Protein AF-0000000075115719 (afdb_homodimer)

Organism: Scophthalmus maximus (NCBI:txid52904)

Radius of gyration: 55.29 Å; Cα contacts (8 Å, |Δi|>4): 391; chains: 2; bounding box: 52×184×122 Å

Foldseek 3Di:
DPPPCPVPPPPLQLAAPFDWDFPDPDDDPDPPDPDDPVVVLLVVLQVLQCVLPPWDWDDDDPTIITGGGDLDADDPVNLVVSVVSLVVSCVVVVFDPDDDGPSNVSSVLRSLSVVLSNVCSVPVVVSVVSSVVVVVVVVVVVVVVVVVVVVVVVVVVVVVVVVVVVVVVVVVVVVVVVVVVVVVVVVVVVVVVVVVVVVVVVVVVVVVVVVVVVVVVVVVVVVVVVVVVVVVVPDDDD/DPPPPPVPPPDLQLAAPFDWDFPDPDDDPDPPDPDDPVVVLLVVLQVLQCVLPPWDWDDDDPTIITTGGDLDADDPVNLVVSVVSLVVSCVVVVFDPDDDTPSNVSSVLRSLSNVLSNVCSVPVVVSVVSSVVVVVVVVVVVVVVVVVVVVVVVVVVVVVVVVVVVVVVVVVVVVVVVVVVVVVVVVVVVVVVVVVVVVVVVVVVVVVVVVVVVVVVVVVVVVVVVVVVVVVVPDDPD

Structure (mmCIF, N/CA/C/O backbone):
data_AF-0000000075115719-model_v1
#
loop_
_entity.id
_entity.type
_entity.pdbx_description
1 polymer 'Axonemal dynein light intermediate polypeptide 1'
#
loop_
_atom_site.group_PDB
_atom_site.id
_atom_site.type_symbol
_atom_site.label_atom_id
_atom_site.label_alt_id
_atom_site.label_comp_id
_atom_site.label_asym_id
_atom_site.label_entity_id
_atom_site.label_seq_id
_atom_site.pdbx_PDB_ins_code
_atom_site.Cartn_x
_atom_site.Cartn_y
_atom_site.Cartn_z
_atom_site.occupancy
_atom_site.B_iso_or_equiv
_atom_site.auth_seq_id
_atom_site.auth_comp_id
_atom_site.auth_asym_id
_atom_site.auth_atom_id
_atom_site.pdbx_PDB_model_num
ATOM 1 N N . MET A 1 1 ? 24.172 44.844 35.125 1 21.28 1 MET A N 1
ATOM 2 C CA . MET A 1 1 ? 24.156 44.5 33.719 1 21.28 1 MET A CA 1
ATOM 3 C C . MET A 1 1 ? 23.328 43.25 33.469 1 21.28 1 MET A C 1
ATOM 5 O O . MET A 1 1 ? 23.594 42.188 34.062 1 21.28 1 MET A O 1
ATOM 9 N N . ALA A 1 2 ? 22.031 43.344 33.281 1 25.44 2 ALA A N 1
ATOM 10 C CA . ALA A 1 2 ? 20.906 42.469 33.562 1 25.44 2 ALA A CA 1
ATOM 11 C C . ALA A 1 2 ? 20.938 41.219 32.688 1 25.44 2 ALA A C 1
ATOM 13 O O . ALA A 1 2 ? 21.016 41.344 31.453 1 25.44 2 ALA A O 1
ATOM 14 N N . GLU A 1 3 ? 21.562 40.094 33.094 1 21.88 3 GLU A N 1
ATOM 15 C CA . GLU A 1 3 ? 21.875 38.812 32.5 1 21.88 3 GLU A CA 1
ATOM 16 C C . GLU A 1 3 ? 20.625 38.125 31.938 1 21.88 3 GLU A C 1
ATOM 18 O O . GLU A 1 3 ? 19.75 37.75 32.719 1 21.88 3 GLU A O 1
ATOM 23 N N . LYS A 1 4 ? 19.984 38.719 30.984 1 27.45 4 LYS A N 1
ATOM 24 C CA . LYS A 1 4 ? 18.703 38.438 30.359 1 27.45 4 LYS A CA 1
ATOM 25 C C . LYS A 1 4 ? 18.656 37 29.875 1 27.45 4 LYS A C 1
ATOM 27 O O . LYS A 1 4 ? 19.406 36.594 28.984 1 27.45 4 LYS A O 1
ATOM 32 N N . ASN A 1 5 ? 18.516 35.969 30.75 1 22.7 5 ASN A N 1
ATOM 33 C CA . ASN A 1 5 ? 18.688 34.5 30.781 1 22.7 5 ASN A CA 1
ATOM 34 C C . ASN A 1 5 ? 17.75 33.812 29.797 1 22.7 5 ASN A C 1
ATOM 36 O O . ASN A 1 5 ? 16.547 33.719 30.047 1 22.7 5 ASN A O 1
ATOM 40 N N . VAL A 1 6 ? 17.562 34.188 28.625 1 28.53 6 VAL A N 1
ATOM 41 C CA . VAL A 1 6 ? 16.984 33.312 27.594 1 28.53 6 VAL A CA 1
ATOM 42 C C . VAL A 1 6 ? 17.609 31.922 27.719 1 28.53 6 VAL A C 1
ATOM 44 O O . VAL A 1 6 ? 18.797 31.719 27.438 1 28.53 6 VAL A O 1
ATOM 47 N N . VAL A 1 7 ? 17.438 31.234 28.797 1 27.73 7 VAL A N 1
ATOM 48 C CA . VAL A 1 7 ? 18.109 29.953 29.031 1 27.73 7 VAL A CA 1
ATOM 49 C C . VAL A 1 7 ? 17.766 28.984 27.891 1 27.73 7 VAL A C 1
ATOM 51 O O . VAL A 1 7 ? 16.609 28.562 27.75 1 27.73 7 VAL A O 1
ATOM 54 N N . LEU A 1 8 ? 18.188 29.234 26.656 1 29.88 8 LEU A N 1
ATOM 55 C CA . LEU A 1 8 ? 18.391 28.266 25.594 1 29.88 8 LEU A CA 1
ATOM 56 C C . LEU A 1 8 ? 18.875 26.938 26.156 1 29.88 8 LEU A C 1
ATOM 58 O O . LEU A 1 8 ? 20 26.844 26.656 1 29.88 8 LEU A O 1
ATOM 62 N N . ASP A 1 9 ? 18.047 26.25 26.891 1 31.02 9 ASP A N 1
ATOM 63 C CA . ASP A 1 9 ? 18.578 25 27.422 1 31.02 9 ASP A CA 1
ATOM 64 C C . ASP A 1 9 ? 19.312 24.203 26.344 1 31.02 9 ASP A C 1
ATOM 66 O O . ASP A 1 9 ? 19.047 24.375 25.156 1 31.02 9 ASP A O 1
ATOM 70 N N . GLN A 1 10 ? 20.484 23.766 26.5 1 31.34 10 GLN A N 1
ATOM 71 C CA . GLN A 1 10 ? 21.469 22.984 25.734 1 31.34 10 GLN A CA 1
ATOM 72 C C . GLN A 1 10 ? 20.797 21.844 24.984 1 31.34 10 GLN A C 1
ATOM 74 O O . GLN A 1 10 ? 21.469 21.078 24.281 1 31.34 10 GLN A O 1
ATOM 79 N N . THR A 1 11 ? 19.578 21.344 25.422 1 33.84 11 THR A N 1
ATOM 80 C CA . THR A 1 11 ? 19.109 20.188 24.672 1 33.84 11 THR A CA 1
ATOM 81 C C . THR A 1 11 ? 18.453 20.641 23.359 1 33.84 11 THR A C 1
ATOM 83 O O . THR A 1 11 ? 17.875 21.719 23.297 1 33.84 11 THR A O 1
ATOM 86 N N . GLY A 1 12 ? 18.844 20.328 22.109 1 35.19 12 GLY A N 1
ATOM 87 C CA . GLY A 1 12 ? 18.531 20.594 20.703 1 35.19 12 GLY A CA 1
ATOM 88 C C . GLY A 1 12 ? 17.062 20.797 20.453 1 35.19 12 GLY A C 1
ATOM 89 O O . GLY A 1 12 ? 16.625 20.781 19.297 1 35.19 12 GLY A O 1
ATOM 90 N N . ASP A 1 13 ? 16.234 20.531 21.312 1 40.81 13 ASP A N 1
ATOM 91 C CA . ASP A 1 13 ? 14.82 20.547 20.969 1 40.81 13 ASP A CA 1
ATOM 92 C C . ASP A 1 13 ? 14.297 21.969 20.859 1 40.81 13 ASP A C 1
ATOM 94 O O . ASP A 1 13 ? 14.688 22.844 21.625 1 40.81 13 ASP A O 1
ATOM 98 N N . LEU A 1 14 ? 14.031 22.422 19.703 1 43.47 14 LEU A N 1
ATOM 99 C CA . LEU A 1 14 ? 13.367 23.688 19.469 1 43.47 14 LEU A CA 1
ATOM 100 C C . LEU A 1 14 ? 12.258 23.922 20.484 1 43.47 14 LEU A C 1
ATOM 102 O O . LEU A 1 14 ? 11.57 24.953 20.422 1 43.47 14 LEU A O 1
ATOM 106 N N . SER A 1 15 ? 11.992 22.844 21.312 1 43.72 15 SER A N 1
ATOM 107 C CA . SER A 1 15 ? 10.75 22.938 22.078 1 43.72 15 SER A CA 1
ATOM 108 C C . SER A 1 15 ? 10.734 24.156 22.984 1 43.72 15 SER A C 1
ATOM 110 O O . SER A 1 15 ? 11.789 24.75 23.25 1 43.72 15 SER A O 1
ATOM 112 N N . GLN A 1 16 ? 9.664 24.422 23.797 1 45.53 16 GLN A N 1
ATOM 113 C CA . GLN A 1 16 ? 9.07 25.375 24.719 1 45.53 16 GLN A CA 1
ATOM 114 C C . GLN A 1 16 ? 10.055 25.781 25.812 1 45.53 16 GLN A C 1
ATOM 116 O O . GLN A 1 16 ? 10.875 24.953 26.25 1 45.53 16 GLN A O 1
ATOM 121 N N . VAL A 1 17 ? 10.359 27.125 25.953 1 46.88 17 VAL A N 1
ATOM 122 C CA . VAL A 1 17 ? 10.914 27.844 27.094 1 46.88 17 VAL A CA 1
ATOM 123 C C . VAL A 1 17 ? 10.344 27.281 28.391 1 46.88 17 VAL A C 1
ATOM 125 O O . VAL A 1 17 ? 9.32 27.766 28.891 1 46.88 17 VAL A O 1
ATOM 128 N N . ARG A 1 18 ? 10.234 25.984 28.375 1 48.69 18 ARG A N 1
ATOM 129 C CA . ARG A 1 18 ? 9.758 25.484 29.656 1 48.69 18 ARG A CA 1
ATOM 130 C C . ARG A 1 18 ? 10.656 25.969 30.797 1 48.69 18 ARG A C 1
ATOM 132 O O . ARG A 1 18 ? 11.867 26.094 30.625 1 48.69 18 ARG A O 1
ATOM 139 N N . GLN A 1 19 ? 10.203 26.906 31.531 1 45.62 19 GLN A N 1
ATOM 140 C CA . GLN A 1 19 ? 10.875 27.375 32.75 1 45.62 19 GLN A CA 1
ATOM 141 C C . GLN A 1 19 ? 10.891 26.297 33.812 1 45.62 19 GLN A C 1
ATOM 143 O O . GLN A 1 19 ? 9.891 25.625 34.031 1 45.62 19 GLN A O 1
ATOM 148 N N . LYS A 1 20 ? 12.148 25.812 34.125 1 44.53 20 LYS A N 1
ATOM 149 C CA . LYS A 1 20 ? 12.352 24.891 35.25 1 44.53 20 LYS A CA 1
ATOM 150 C C . LYS A 1 20 ? 11.969 25.562 36.562 1 44.53 20 LYS A C 1
ATOM 152 O O . LYS A 1 20 ? 12.453 26.641 36.906 1 44.53 20 LYS A O 1
ATOM 157 N N . LYS A 1 21 ? 10.781 25.453 37.062 1 49.31 21 LYS A N 1
ATOM 158 C CA . LYS A 1 21 ? 10.516 25.891 38.438 1 49.31 21 LYS A CA 1
ATOM 159 C C . LYS A 1 21 ? 10.617 24.719 39.406 1 49.31 21 LYS A C 1
ATOM 161 O O . LYS A 1 21 ? 10.234 23.594 39.094 1 49.31 21 LYS A O 1
ATOM 166 N N . VAL A 1 22 ? 11.445 24.891 40.281 1 42.22 22 VAL A N 1
ATOM 167 C CA . VAL A 1 22 ? 11.555 23.984 41.406 1 42.22 22 VAL A CA 1
ATOM 168 C C . VAL A 1 22 ? 10.266 24.031 42.25 1 42.22 22 VAL A C 1
ATOM 170 O O . VAL A 1 22 ? 9.812 25.094 42.625 1 42.22 22 VAL A O 1
ATOM 173 N N . ARG A 1 23 ? 9.297 23.328 42.031 1 41.34 23 ARG A N 1
ATOM 174 C CA . ARG A 1 23 ? 8.25 23.25 43.031 1 41.34 23 ARG A CA 1
ATOM 175 C C . ARG A 1 23 ? 8.758 22.562 44.312 1 41.34 23 ARG A C 1
ATOM 177 O O . ARG A 1 23 ? 9.141 21.391 44.25 1 41.34 23 ARG A O 1
ATOM 184 N N . TYR A 1 24 ? 9.289 23.359 45.25 1 34.09 24 TYR A N 1
ATOM 185 C CA . TYR A 1 24 ? 9.352 22.797 46.594 1 34.09 24 TYR A CA 1
ATOM 186 C C . TYR A 1 24 ? 7.984 22.281 47.031 1 34.09 24 TYR A C 1
ATOM 188 O O . TYR A 1 24 ? 6.957 22.891 46.719 1 34.09 24 TYR A O 1
ATOM 196 N N . LEU A 1 25 ? 7.789 21.031 47.188 1 34.47 25 LEU A N 1
ATOM 197 C CA . LEU A 1 25 ? 6.664 20.531 47.969 1 34.47 25 LEU A CA 1
ATOM 198 C C . LEU A 1 25 ? 6.5 21.328 49.25 1 34.47 25 LEU A C 1
ATOM 200 O O . LEU A 1 25 ? 6.031 20.797 50.281 1 34.47 25 LEU A O 1
ATOM 204 N N . SER A 1 26 ? 7.285 22.328 49.688 1 30.86 26 SER A N 1
ATOM 205 C CA . SER A 1 26 ? 6.883 22.797 51.031 1 30.86 26 SER A CA 1
ATOM 206 C C . SER A 1 26 ? 5.402 23.172 51.031 1 30.86 26 SER A C 1
ATOM 208 O O . SER A 1 26 ? 4.809 23.438 50 1 30.86 26 SER A O 1
ATOM 210 N N . ALA A 1 27 ? 4.781 23.156 52.469 1 31.45 27 ALA A N 1
ATOM 211 C CA . ALA A 1 27 ? 3.459 23.453 53 1 31.45 27 ALA A CA 1
ATOM 212 C C . ALA A 1 27 ? 2.838 24.656 52.312 1 31.45 27 ALA A C 1
ATOM 214 O O . ALA A 1 27 ? 3.49 25.312 51.5 1 31.45 27 ALA A O 1
ATOM 215 N N . SER A 1 28 ? 2.123 25.531 53.25 1 30.67 28 SER A N 1
ATOM 216 C CA . SER A 1 28 ? 1.035 26.484 53.406 1 30.67 28 SER A CA 1
ATOM 217 C C . SER A 1 28 ? 1.386 27.828 52.781 1 30.67 28 SER A C 1
ATOM 219 O O . SER A 1 28 ? 0.864 28.875 53.188 1 30.67 28 SER A O 1
ATOM 221 N N . ALA A 1 29 ? 2.621 28.031 52.25 1 34.66 29 ALA A N 1
ATOM 222 C CA . ALA A 1 29 ? 2.795 29.484 52.344 1 34.66 29 ALA A CA 1
ATOM 223 C C . ALA A 1 29 ? 1.646 30.219 51.656 1 34.66 29 ALA A C 1
ATOM 225 O O . ALA A 1 29 ? 0.976 29.672 50.781 1 34.66 29 ALA A O 1
ATOM 226 N N . ASP A 1 30 ? 1.182 31.297 52.375 1 33.72 30 ASP A N 1
ATOM 227 C CA . ASP A 1 30 ? 0.139 32.281 52.188 1 33.72 30 ASP A CA 1
ATOM 228 C C . ASP A 1 30 ? 0.101 32.781 50.719 1 33.72 30 ASP A C 1
ATOM 230 O O . ASP A 1 30 ? 1.145 32.906 50.094 1 33.72 30 ASP A O 1
ATOM 234 N N . PRO A 1 31 ? -1.009 32.594 50.062 1 36 31 PRO A N 1
ATOM 235 C CA . PRO A 1 31 ? -1.277 33.125 48.719 1 36 31 PRO A CA 1
ATOM 236 C C . PRO A 1 31 ? -0.721 34.531 48.5 1 36 31 PRO A C 1
ATOM 238 O O . PRO A 1 31 ? -0.999 35.406 49.312 1 36 31 PRO A O 1
ATOM 241 N N . PRO A 1 32 ? 0.602 34.719 48.219 1 36.72 32 PRO A N 1
ATOM 242 C CA . PRO A 1 32 ? 0.923 36.156 48.156 1 36.72 32 PRO A CA 1
ATOM 243 C C . PRO A 1 32 ? -0.216 37 47.594 1 36.72 32 PRO A C 1
ATOM 245 O O . PRO A 1 32 ? -1.098 36.469 46.906 1 36.72 32 PRO A O 1
ATOM 248 N N . PRO A 1 33 ? -0.398 38.25 48.031 1 34.59 33 PRO A N 1
ATOM 249 C CA . PRO A 1 33 ? -1.487 39.188 47.719 1 34.59 33 PRO A CA 1
ATOM 250 C C . PRO A 1 33 ? -1.771 39.25 46.219 1 34.59 33 PRO A C 1
ATOM 252 O O . PRO A 1 33 ? -0.898 38.906 45.406 1 34.59 33 PRO A O 1
ATOM 255 N N . GLN A 1 34 ? -3.049 39.188 45.812 1 37.69 34 GLN A N 1
ATOM 256 C CA . GLN A 1 34 ? -3.84 39.312 44.625 1 37.69 34 GLN A CA 1
ATOM 257 C C . GLN A 1 34 ? -3.328 40.469 43.75 1 37.69 34 GLN A C 1
ATOM 259 O O . GLN A 1 34 ? -3.867 41.594 43.812 1 37.69 34 GLN A O 1
ATOM 264 N N . SER A 1 35 ? -2.053 40.812 43.719 1 37.94 35 SER A N 1
ATOM 265 C CA . SER A 1 35 ? -1.813 42.156 43.188 1 37.94 35 SER A CA 1
ATOM 266 C C . SER A 1 35 ? -2.547 42.375 41.875 1 37.94 35 SER A C 1
ATOM 268 O O . SER A 1 35 ? -3.072 41.438 41.281 1 37.94 35 SER A O 1
ATOM 270 N N . ALA A 1 36 ? -1.969 43.375 40.875 1 47.12 36 ALA A N 1
ATOM 271 C CA . ALA A 1 36 ? -2.588 44.344 39.969 1 47.12 36 ALA A CA 1
ATOM 272 C C . ALA A 1 36 ? -3.139 43.656 38.719 1 47.12 36 ALA A C 1
ATOM 274 O O . ALA A 1 36 ? -2.736 42.531 38.406 1 47.12 36 ALA A O 1
ATOM 275 N N . PRO A 1 37 ? -4.113 44.125 38.031 1 46.25 37 PRO A N 1
ATOM 276 C CA . PRO A 1 37 ? -4.875 43.688 36.844 1 46.25 37 PRO A CA 1
ATOM 277 C C . PRO A 1 37 ? -4.016 42.938 35.844 1 46.25 37 PRO A C 1
ATOM 279 O O . PRO A 1 37 ? -4.516 42.062 35.125 1 46.25 37 PRO A O 1
ATOM 282 N N . THR A 1 38 ? -2.76 43.281 35.594 1 48.31 38 THR A N 1
ATOM 283 C CA . THR A 1 38 ? -1.832 42.625 34.688 1 48.31 38 THR A CA 1
ATOM 284 C C . THR A 1 38 ? -1.521 41.219 35.188 1 48.31 38 THR A C 1
ATOM 286 O O . THR A 1 38 ? -1.207 40.344 34.375 1 48.31 38 THR A O 1
ATOM 289 N N . GLU A 1 39 ? -1.508 40.938 36.469 1 53.78 39 GLU A N 1
ATOM 290 C CA . GLU A 1 39 ? -1.206 39.656 37.125 1 53.78 39 GLU A CA 1
ATOM 291 C C . GLU A 1 39 ? -2.324 38.625 36.875 1 53.78 39 GLU A C 1
ATOM 293 O O . GLU A 1 39 ? -2.066 37.438 36.75 1 53.78 39 GLU A O 1
ATOM 298 N N . ALA A 1 40 ? -3.535 39.156 36.812 1 61.69 40 ALA A N 1
ATOM 299 C CA . ALA A 1 40 ? -4.68 38.281 36.594 1 61.69 40 ALA A CA 1
ATOM 300 C C . ALA A 1 40 ? -4.648 37.656 35.219 1 61.69 40 ALA A C 1
ATOM 302 O O . ALA A 1 40 ? -4.918 36.469 35.062 1 61.69 40 ALA A O 1
ATOM 303 N N . THR A 1 41 ? -4.32 38.5 34.219 1 69.12 41 THR A N 1
ATOM 304 C CA . THR A 1 41 ? -4.223 38 32.844 1 69.12 41 THR A CA 1
ATOM 305 C C . THR A 1 41 ? -3.098 36.969 32.75 1 69.12 41 THR A C 1
ATOM 307 O O . THR A 1 41 ? -3.244 35.938 32.062 1 69.12 41 THR A O 1
ATOM 310 N N . GLY A 1 42 ? -2.086 37.188 33.562 1 72.88 42 GLY A N 1
ATOM 311 C CA . GLY A 1 42 ? -0.951 36.281 33.562 1 72.88 42 GLY A CA 1
ATOM 312 C C . GLY A 1 42 ? -1.278 34.938 34.125 1 72.88 42 GLY A C 1
ATOM 313 O O . GLY A 1 42 ? -0.849 33.906 33.625 1 72.88 42 GLY A O 1
ATOM 314 N N . GLN A 1 43 ? -2.098 34.969 35.219 1 78.06 43 GLN A N 1
ATOM 315 C CA . GLN A 1 43 ? -2.48 33.719 35.844 1 78.06 43 GLN A CA 1
ATOM 316 C C . GLN A 1 43 ? -3.43 32.906 34.938 1 78.06 43 GLN A C 1
ATOM 318 O O . GLN A 1 43 ? -3.332 31.688 34.875 1 78.06 43 GLN A O 1
ATOM 323 N N . LYS A 1 44 ? -4.375 33.625 34.375 1 82.31 44 LYS A N 1
ATOM 324 C CA . LYS A 1 44 ? -5.297 32.938 33.469 1 82.31 44 LYS A CA 1
ATOM 325 C C . LYS A 1 44 ? -4.551 32.312 32.312 1 82.31 44 LYS A C 1
ATOM 327 O O . LYS A 1 44 ? -4.84 31.172 31.922 1 82.31 44 LYS A O 1
ATOM 332 N N . ASN A 1 45 ? -3.607 33.094 31.812 1 86.81 45 ASN A N 1
ATOM 333 C CA . ASN A 1 45 ? -2.811 32.562 30.719 1 86.81 45 ASN A CA 1
ATOM 334 C C . ASN A 1 45 ? -2.031 31.328 31.141 1 86.81 45 ASN A C 1
ATOM 336 O O . ASN A 1 45 ? -1.904 30.375 30.359 1 86.81 45 ASN A O 1
ATOM 340 N N . LYS A 1 46 ? -1.615 31.344 32.375 1 84.75 46 LYS A N 1
ATOM 341 C CA . LYS A 1 46 ? -0.839 30.219 32.875 1 84.75 46 LYS A CA 1
ATOM 342 C C . LYS A 1 46 ? -1.694 28.953 32.938 1 84.75 46 LYS A C 1
ATOM 344 O O . LYS A 1 46 ? -1.241 27.875 32.562 1 84.75 46 LYS A O 1
ATOM 349 N N . GLU A 1 47 ? -2.852 29.062 33.375 1 85.94 47 GLU A N 1
ATOM 350 C CA . GLU A 1 47 ? -3.758 27.922 33.438 1 85.94 47 GLU A CA 1
ATOM 351 C C . GLU A 1 47 ? -4.105 27.391 32.062 1 85.94 47 GLU A C 1
ATOM 353 O O . GLU A 1 47 ? -4.129 26.172 31.859 1 85.94 47 GLU A O 1
ATOM 358 N N . ILE A 1 48 ? -4.367 28.25 31.188 1 89.25 48 ILE A N 1
ATOM 359 C CA . ILE A 1 48 ? -4.727 27.859 29.828 1 89.25 48 ILE A CA 1
ATOM 360 C C . ILE A 1 48 ? -3.547 27.156 29.172 1 89.25 48 ILE A C 1
ATOM 362 O O . ILE A 1 48 ? -3.719 26.109 28.531 1 89.25 48 ILE A O 1
ATOM 366 N N . LEU A 1 49 ? -2.377 27.797 29.391 1 90 49 LEU A N 1
ATOM 367 C CA . LEU A 1 49 ? -1.184 27.219 28.781 1 90 49 LEU A CA 1
ATOM 368 C C . LEU A 1 49 ? -0.893 25.844 29.359 1 90 49 LEU A C 1
ATOM 370 O O . LEU A 1 49 ? -0.49 24.922 28.625 1 90 49 LEU A O 1
ATOM 374 N N . ASN A 1 50 ? -1.122 25.719 30.594 1 87.19 50 ASN A N 1
ATOM 375 C CA . ASN A 1 50 ? -0.917 24.406 31.219 1 87.19 50 ASN A CA 1
ATOM 376 C C . ASN A 1 50 ? -1.892 23.375 30.672 1 87.19 50 ASN A C 1
ATOM 378 O O . ASN A 1 50 ? -1.577 22.172 30.641 1 87.19 50 ASN A O 1
ATOM 382 N N . GLY A 1 51 ? -3.047 23.766 30.375 1 86.81 51 GLY A N 1
ATOM 383 C CA . GLY A 1 51 ? -4.008 22.875 29.75 1 86.81 51 GLY A CA 1
ATOM 384 C C . GLY A 1 51 ? -3.615 22.469 28.344 1 86.81 51 GLY A C 1
ATOM 385 O O . GLY A 1 51 ? -3.822 21.328 27.938 1 86.81 51 GLY A O 1
ATOM 386 N N . MET A 1 52 ? -3.078 23.375 27.547 1 88.75 52 MET A N 1
ATOM 387 C CA . MET A 1 52 ? -2.688 23.141 26.156 1 88.75 52 MET A CA 1
ATOM 388 C C . MET A 1 52 ? -1.414 22.297 26.094 1 88.75 52 MET A C 1
ATOM 390 O O . MET A 1 52 ? -1.294 21.422 25.234 1 88.75 52 MET A O 1
ATOM 394 N N . PHE A 1 53 ? -0.518 22.75 27.078 1 86.88 53 PHE A N 1
ATOM 395 C CA . PHE A 1 53 ? 0.782 22.078 27.125 1 86.88 53 PHE A CA 1
ATOM 396 C C . PHE A 1 53 ? 1.075 21.578 28.531 1 86.88 53 PHE A C 1
ATOM 398 O O . PHE A 1 53 ? 1.652 22.281 29.359 1 86.88 53 PHE A O 1
ATOM 405 N N . PRO A 1 54 ? 0.692 20.391 28.672 1 83 54 PRO A N 1
ATOM 406 C CA . PRO A 1 54 ? 0.879 19.875 30.031 1 83 54 PRO A CA 1
ATOM 407 C C . PRO A 1 54 ? 2.334 19.922 30.484 1 83 54 PRO A C 1
ATOM 409 O O . PRO A 1 54 ? 3.248 19.719 29.688 1 83 54 PRO A O 1
ATOM 412 N N . PRO A 1 55 ? 2.473 20.297 31.781 1 82.56 55 PRO A N 1
ATOM 413 C CA . PRO A 1 55 ? 3.834 20.422 32.312 1 82.56 55 PRO A CA 1
ATOM 414 C C . PRO A 1 55 ? 4.547 19.078 32.406 1 82.56 55 PRO A C 1
ATOM 416 O O . PRO A 1 55 ? 3.896 18.031 32.5 1 82.56 55 PRO A O 1
ATOM 419 N N . ARG A 1 56 ? 5.812 19.219 32.188 1 79.31 56 ARG A N 1
ATOM 420 C CA . ARG A 1 56 ? 6.637 18.016 32.344 1 79.31 56 ARG A CA 1
ATOM 421 C C . ARG A 1 56 ? 7.281 17.969 33.719 1 79.31 56 ARG A C 1
ATOM 423 O O . ARG A 1 56 ? 7.75 18.984 34.25 1 79.31 56 ARG A O 1
ATOM 430 N N . ASP A 1 57 ? 7.066 16.75 34.438 1 80.88 57 ASP A N 1
ATOM 431 C CA . ASP A 1 57 ? 7.637 16.609 35.781 1 80.88 57 ASP A CA 1
ATOM 432 C C . ASP A 1 57 ? 8.609 15.438 35.844 1 80.88 57 ASP A C 1
ATOM 434 O O . ASP A 1 57 ? 8.43 14.438 35.156 1 80.88 57 ASP A O 1
ATOM 438 N N . TRP A 1 58 ? 9.734 15.766 36.406 1 78.31 58 TRP A N 1
ATOM 439 C CA . TRP A 1 58 ? 10.664 14.672 36.656 1 78.31 58 TRP A CA 1
ATOM 440 C C . TRP A 1 58 ? 11.312 14.797 38.031 1 78.31 58 TRP A C 1
ATOM 442 O O . TRP A 1 58 ? 11.234 15.859 38.656 1 78.31 58 TRP A O 1
ATOM 452 N N . GLU A 1 59 ? 11.664 13.602 38.469 1 80.25 59 GLU A N 1
ATOM 453 C CA . GLU A 1 59 ? 12.25 13.539 39.812 1 80.25 59 GLU A CA 1
ATOM 454 C C . GLU A 1 59 ? 13.773 13.477 39.75 1 80.25 59 GLU A C 1
ATOM 456 O O . GLU A 1 59 ? 14.336 12.703 38.969 1 80.25 59 GLU A O 1
ATOM 461 N N . GLU A 1 60 ? 14.414 14.523 40.125 1 74.88 60 GLU A N 1
ATOM 462 C CA . GLU A 1 60 ? 15.867 14.508 40.281 1 74.88 60 GLU A CA 1
ATOM 463 C C . GLU A 1 60 ? 16.266 14.484 41.75 1 74.88 60 GLU A C 1
ATOM 465 O O . GLU A 1 60 ? 16.125 15.484 42.469 1 74.88 60 GLU A O 1
ATOM 470 N N . GLY A 1 61 ? 16.844 13.312 42.031 1 71.94 61 GLY A N 1
ATOM 471 C CA . GLY A 1 61 ? 17.188 13.141 43.438 1 71.94 61 GLY A CA 1
ATOM 472 C C . GLY A 1 61 ? 15.969 13.102 44.344 1 71.94 61 GLY A C 1
ATOM 473 O O . GLY A 1 61 ? 15.086 12.258 44.188 1 71.94 61 GLY A O 1
ATOM 474 N N . ASN A 1 62 ? 15.852 13.914 45.219 1 72.81 62 ASN A N 1
ATOM 475 C CA . ASN A 1 62 ? 14.742 14.008 46.156 1 72.81 62 ASN A CA 1
ATOM 476 C C . ASN A 1 62 ? 13.836 15.188 45.844 1 72.81 62 ASN A C 1
ATOM 478 O O . ASN A 1 62 ? 13.023 15.594 46.688 1 72.81 62 ASN A O 1
ATOM 482 N N . GLN A 1 63 ? 14.188 15.766 44.594 1 74.06 63 GLN A N 1
ATOM 483 C CA . GLN A 1 63 ? 13.406 16.953 44.25 1 74.06 63 GLN A CA 1
ATOM 484 C C . GLN A 1 63 ? 12.594 16.719 42.969 1 74.06 63 GLN A C 1
ATOM 486 O O . GLN A 1 63 ? 13.031 16 42.062 1 74.06 63 GLN A O 1
ATOM 491 N N . LEU A 1 64 ? 11.297 17.172 43.094 1 79 64 LEU A N 1
ATOM 492 C CA . LEU A 1 64 ? 10.406 17.109 41.938 1 79 64 LEU A CA 1
ATOM 493 C C . LEU A 1 64 ? 10.508 18.391 41.094 1 79 64 LEU A C 1
ATOM 495 O O . LEU A 1 64 ? 10.367 19.5 41.625 1 79 64 LEU A O 1
ATOM 499 N N . TRP A 1 65 ? 11.016 18.188 39.875 1 77.56 65 TRP A N 1
ATOM 500 C CA . TRP A 1 65 ? 11.133 19.312 38.969 1 77.56 65 TRP A CA 1
ATOM 501 C C . TRP A 1 65 ? 9.922 19.391 38.031 1 77.56 65 TRP A C 1
ATOM 503 O O . TRP A 1 65 ? 9.422 18.359 37.562 1 77.56 65 TRP A O 1
ATOM 513 N N . LEU A 1 66 ? 9.234 20.531 38.188 1 76 66 LEU A N 1
ATOM 514 C CA . LEU A 1 66 ? 8.109 20.75 37.312 1 76 66 LEU A CA 1
ATOM 515 C C . LEU A 1 66 ? 8.469 21.781 36.219 1 76 66 LEU A C 1
ATOM 517 O O . LEU A 1 66 ? 8.977 22.859 36.531 1 76 66 LEU A O 1
ATOM 521 N N . GLN A 1 67 ? 8.406 21.344 34.969 1 78.31 67 GLN A N 1
ATOM 522 C CA . GLN A 1 67 ? 8.672 22.25 33.844 1 78.31 67 GLN A CA 1
ATOM 523 C C . GLN A 1 67 ? 7.367 22.688 33.188 1 78.31 67 GLN A C 1
ATOM 525 O O . GLN A 1 67 ? 6.625 21.875 32.656 1 78.31 67 GLN A O 1
ATOM 530 N N . GLN A 1 68 ? 7.043 24.062 33.406 1 79 68 GLN A N 1
ATOM 531 C CA . GLN A 1 68 ? 5.832 24.625 32.812 1 79 68 GLN A CA 1
ATOM 532 C C . GLN A 1 68 ? 6.172 25.547 31.641 1 79 68 GLN A C 1
ATOM 534 O O . GLN A 1 68 ? 7.305 26.016 31.516 1 79 68 GLN A O 1
ATOM 539 N N . VAL A 1 69 ? 5.164 25.719 30.812 1 83.44 69 VAL A N 1
ATOM 540 C CA . VAL A 1 69 ? 5.355 26.594 29.656 1 83.44 69 VAL A CA 1
ATOM 541 C C . VAL A 1 69 ? 5.367 28.047 30.109 1 83.44 69 VAL A C 1
ATOM 543 O O . VAL A 1 69 ? 4.613 28.438 31.016 1 83.44 69 VAL A O 1
ATOM 546 N N . SER A 1 70 ? 6.277 28.844 29.5 1 79.75 70 SER A N 1
ATOM 547 C CA . SER A 1 70 ? 6.461 30.25 29.859 1 79.75 70 SER A CA 1
ATOM 548 C C . SER A 1 70 ? 5.223 31.078 29.531 1 79.75 70 SER A C 1
ATOM 550 O O . SER A 1 70 ? 4.602 30.891 28.484 1 79.75 70 SER A O 1
ATOM 552 N N . SER A 1 71 ? 4.805 31.906 30.5 1 82.75 71 SER A N 1
ATOM 553 C CA . SER A 1 71 ? 3.695 32.812 30.266 1 82.75 71 SER A CA 1
ATOM 554 C C . SER A 1 71 ? 4.195 34.25 29.969 1 82.75 71 SER A C 1
ATOM 556 O O . SER A 1 71 ? 3.418 35.188 29.984 1 82.75 71 SER A O 1
ATOM 558 N N . ALA A 1 72 ? 5.523 34.281 29.672 1 82 72 ALA A N 1
ATOM 559 C CA . ALA A 1 72 ? 6.117 35.594 29.406 1 82 72 ALA A CA 1
ATOM 560 C C . ALA A 1 72 ? 5.672 36.125 28.047 1 82 72 ALA A C 1
ATOM 562 O O . ALA A 1 72 ? 5.582 35.375 27.078 1 82 72 ALA A O 1
ATOM 563 N N . PRO A 1 73 ? 5.328 37.406 28.109 1 87.69 73 PRO A N 1
ATOM 564 C CA . PRO A 1 73 ? 4.938 38 26.828 1 87.69 73 PRO A CA 1
ATOM 565 C C . PRO A 1 73 ? 6.039 37.906 25.781 1 87.69 73 PRO A C 1
ATOM 567 O O . PRO A 1 73 ? 7.211 37.719 26.125 1 87.69 73 PRO A O 1
ATOM 570 N N . CYS A 1 74 ? 5.602 37.938 24.531 1 87.31 74 CYS A N 1
ATOM 571 C CA . CYS A 1 74 ? 6.512 37.781 23.406 1 87.31 74 CYS A CA 1
ATOM 572 C C . CYS A 1 74 ? 6.484 39 22.516 1 87.31 74 CYS A C 1
ATOM 574 O O . CYS A 1 74 ? 5.414 39.562 22.234 1 87.31 74 CYS A O 1
ATOM 576 N N . THR A 1 75 ? 7.711 39.406 22.188 1 89.88 75 THR A N 1
ATOM 577 C CA . THR A 1 75 ? 7.836 40.562 21.297 1 89.88 75 THR A CA 1
ATOM 578 C C . THR A 1 75 ? 8.109 40.125 19.859 1 89.88 75 THR A C 1
ATOM 580 O O . THR A 1 75 ? 8.32 38.938 19.609 1 89.88 75 THR A O 1
ATOM 583 N N . ARG A 1 76 ? 8.055 41.062 18.953 1 91.69 76 ARG A N 1
ATOM 584 C CA . ARG A 1 76 ? 8.359 40.812 17.547 1 91.69 76 ARG A CA 1
ATOM 585 C C . ARG A 1 76 ? 9.766 40.25 17.391 1 91.69 76 ARG A C 1
ATOM 587 O O . ARG A 1 76 ? 9.984 39.344 16.562 1 91.69 76 ARG A O 1
ATOM 594 N N . THR A 1 77 ? 10.664 40.812 18.172 1 92.5 77 THR A N 1
ATOM 595 C CA . THR A 1 77 ? 12.039 40.344 18.109 1 92.5 77 THR A CA 1
ATOM 596 C C . THR A 1 77 ? 12.141 38.875 18.5 1 92.5 77 THR A C 1
ATOM 598 O O . THR A 1 77 ? 12.969 38.125 17.969 1 92.5 77 THR A O 1
ATOM 601 N N . ASP A 1 78 ? 11.305 38.438 19.438 1 92.5 78 ASP A N 1
ATOM 602 C CA . ASP A 1 78 ? 11.273 37.062 19.844 1 92.5 78 ASP A CA 1
ATOM 603 C C . ASP A 1 78 ? 10.875 36.125 18.688 1 92.5 78 ASP A C 1
ATOM 605 O O . ASP A 1 78 ? 11.391 35.031 18.562 1 92.5 78 ASP A O 1
ATOM 609 N N . VAL A 1 79 ? 9.984 36.594 17.859 1 94.94 79 VAL A N 1
ATOM 610 C CA . VAL A 1 79 ? 9.516 35.812 16.734 1 94.94 79 VAL A CA 1
ATOM 611 C C . VAL A 1 79 ? 10.633 35.656 15.695 1 94.94 79 VAL A C 1
ATOM 613 O O . VAL A 1 79 ? 10.836 34.594 15.133 1 94.94 79 VAL A O 1
ATOM 616 N N . LEU A 1 80 ? 11.328 36.719 15.469 1 94.62 80 LEU A N 1
ATOM 617 C CA . LEU A 1 80 ? 12.438 36.719 14.523 1 94.62 80 LEU A CA 1
ATOM 618 C C . LEU A 1 80 ? 13.531 35.75 15 1 94.62 80 LEU A C 1
ATOM 620 O O . LEU A 1 80 ? 14.125 35.031 14.195 1 94.62 80 LEU A O 1
ATOM 624 N N . ASN A 1 81 ? 13.766 35.781 16.281 1 93.25 81 ASN A N 1
ATOM 625 C CA . ASN A 1 81 ? 14.742 34.875 16.859 1 93.25 81 ASN A CA 1
ATOM 626 C C . ASN A 1 81 ? 14.305 33.406 16.703 1 93.25 81 ASN A C 1
ATOM 628 O O . ASN A 1 81 ? 15.133 32.531 16.469 1 93.25 81 ASN A O 1
ATOM 632 N N . LEU A 1 82 ? 13.047 33.156 16.922 1 94.12 82 LEU A N 1
ATOM 633 C CA . LEU A 1 82 ? 12.508 31.828 16.75 1 94.12 82 LEU A CA 1
ATOM 634 C C . LEU A 1 82 ? 12.719 31.344 15.312 1 94.12 82 LEU A C 1
ATOM 636 O O . LEU A 1 82 ? 13.109 30.203 15.086 1 94.12 82 LEU A O 1
ATOM 640 N N . GLU A 1 83 ? 12.453 32.188 14.344 1 95.94 83 GLU A N 1
ATOM 641 C CA . GLU A 1 83 ? 12.641 31.828 12.945 1 95.94 83 GLU A CA 1
ATOM 642 C C . GLU A 1 83 ? 14.109 31.531 12.641 1 95.94 83 GLU A C 1
ATOM 644 O O . GLU A 1 83 ? 14.422 30.578 11.922 1 95.94 83 GLU A O 1
ATOM 649 N N . ASP A 1 84 ? 14.93 32.406 13.172 1 95.69 84 ASP A N 1
ATOM 650 C CA . ASP A 1 84 ? 16.359 32.188 12.977 1 95.69 84 ASP A CA 1
ATOM 651 C C . ASP A 1 84 ? 16.812 30.859 13.594 1 95.69 84 ASP A C 1
ATOM 653 O O . ASP A 1 84 ? 17.609 30.141 13 1 95.69 84 ASP A O 1
ATOM 657 N N . LEU A 1 85 ? 16.375 30.609 14.766 1 94.5 85 LEU A N 1
ATOM 658 C CA . LEU A 1 85 ? 16.703 29.359 15.438 1 94.5 85 LEU A CA 1
ATOM 659 C C . LEU A 1 85 ? 16.219 28.156 14.625 1 94.5 85 LEU A C 1
ATOM 661 O O . LEU A 1 85 ? 16.922 27.156 14.5 1 94.5 85 LEU A O 1
ATOM 665 N N . LEU A 1 86 ? 14.984 28.25 14.141 1 95.12 86 LEU A N 1
ATOM 666 C CA . LEU A 1 86 ? 14.43 27.188 13.312 1 95.12 86 LEU A CA 1
ATOM 667 C C . LEU A 1 86 ? 15.312 26.938 12.094 1 95.12 86 LEU A C 1
ATOM 669 O O . LEU A 1 86 ? 15.672 25.781 11.812 1 95.12 86 LEU A O 1
ATOM 673 N N . ASN A 1 87 ? 15.68 28 11.445 1 95.88 87 ASN A N 1
ATOM 674 C CA . ASN A 1 87 ? 16.516 27.875 10.25 1 95.88 87 ASN A CA 1
ATOM 675 C C . ASN A 1 87 ? 17.875 27.281 10.586 1 95.88 87 ASN A C 1
ATOM 677 O O . ASN A 1 87 ? 18.391 26.453 9.836 1 95.88 87 ASN A O 1
ATOM 681 N N . ARG A 1 88 ? 1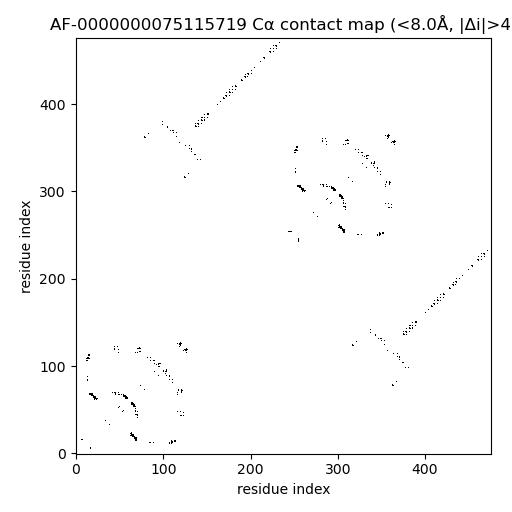8.453 27.625 11.625 1 95.19 88 ARG A N 1
ATOM 682 C CA . ARG A 1 88 ? 19.75 27.094 12.055 1 95.19 88 ARG A CA 1
ATOM 683 C C . ARG A 1 88 ? 19.656 25.609 12.375 1 95.19 88 ARG A C 1
ATOM 685 O O . ARG A 1 88 ? 20.516 24.828 11.969 1 95.19 88 ARG A O 1
ATOM 692 N N . LYS A 1 89 ? 18.641 25.234 13.07 1 95.31 89 LYS A N 1
ATOM 693 C CA . LYS A 1 89 ? 18.469 23.828 13.445 1 95.31 89 LYS A CA 1
ATOM 694 C C . LYS A 1 89 ? 18.188 22.969 12.219 1 95.31 89 LYS A C 1
ATOM 696 O O . LYS A 1 89 ? 18.625 21.812 12.148 1 95.31 89 LYS A O 1
ATOM 701 N N . LEU A 1 90 ? 17.422 23.531 11.258 1 94.81 90 LEU A N 1
ATOM 702 C CA . LEU A 1 90 ? 17.156 22.797 10.023 1 94.81 90 LEU A CA 1
ATOM 703 C C . LEU A 1 90 ? 18.469 22.5 9.281 1 94.81 90 LEU A C 1
ATOM 705 O O . LEU A 1 90 ? 18.656 21.406 8.758 1 94.81 90 LEU A O 1
ATOM 709 N N . GLU A 1 91 ? 19.328 23.484 9.281 1 94.19 91 GLU A N 1
ATOM 710 C CA . GLU A 1 91 ? 20.609 23.344 8.609 1 94.19 91 GLU A CA 1
ATOM 711 C C . GLU A 1 91 ? 21.531 22.406 9.383 1 94.19 91 GLU A C 1
ATOM 713 O O . GLU A 1 91 ? 22.172 21.531 8.797 1 94.19 91 GLU A O 1
ATOM 718 N N . GLN A 1 92 ? 21.656 22.547 10.672 1 94.25 92 GLN A N 1
ATOM 719 C CA . GLN A 1 92 ? 22.516 21.75 11.531 1 94.25 92 GLN A CA 1
ATOM 720 C C . GLN A 1 92 ? 22.172 20.281 11.461 1 94.25 92 GLN A C 1
ATOM 722 O O . GLN A 1 92 ? 23.047 19.422 11.445 1 94.25 92 GLN A O 1
ATOM 727 N N . ARG A 1 93 ? 20.891 20.031 11.438 1 94.88 93 ARG A N 1
ATOM 728 C CA . ARG A 1 93 ? 20.438 18.641 11.461 1 94.88 93 ARG A CA 1
ATOM 729 C C . ARG A 1 93 ? 20.234 18.109 10.047 1 94.88 93 ARG A C 1
ATOM 731 O O . ARG A 1 93 ? 19.734 16.984 9.859 1 94.88 93 ARG A O 1
ATOM 738 N N . GLN A 1 94 ? 20.641 18.844 9.023 1 91.5 94 GLN A N 1
ATOM 739 C CA . GLN A 1 94 ? 20.578 18.453 7.617 1 91.5 94 GLN A CA 1
ATOM 740 C C . GLN A 1 94 ? 19.172 17.969 7.242 1 91.5 94 GLN A C 1
ATOM 742 O O . GLN A 1 94 ? 19.016 16.891 6.656 1 91.5 94 GLN A O 1
ATOM 747 N N . ALA A 1 95 ? 18.141 18.828 7.605 1 91.75 95 ALA A N 1
ATOM 748 C CA . ALA A 1 95 ? 16.766 18.484 7.277 1 91.75 95 ALA A CA 1
ATOM 749 C C . ALA A 1 95 ? 16.531 18.562 5.773 1 91.75 95 ALA A C 1
ATOM 751 O O . ALA A 1 95 ? 16.969 19.516 5.121 1 91.75 95 ALA A O 1
ATOM 752 N N . ARG A 1 96 ? 15.836 17.625 5.207 1 84.94 96 ARG A N 1
ATOM 753 C CA . ARG A 1 96 ? 15.578 17.578 3.771 1 84.94 96 ARG A CA 1
ATOM 754 C C . ARG A 1 96 ? 14.281 18.312 3.422 1 84.94 96 ARG A C 1
ATOM 756 O O . ARG A 1 96 ? 13.281 18.172 4.129 1 84.94 96 ARG A O 1
ATOM 763 N N . ARG A 1 97 ? 14.312 19.062 2.365 1 76.62 97 ARG A N 1
ATOM 764 C CA . ARG A 1 97 ? 13.141 19.859 1.979 1 76.62 97 ARG A CA 1
ATOM 765 C C . ARG A 1 97 ? 12.148 19.016 1.182 1 76.62 97 ARG A C 1
ATOM 767 O O . ARG A 1 97 ? 10.938 19.203 1.275 1 76.62 97 ARG A O 1
ATOM 774 N N . LYS A 1 98 ? 12.742 18.062 0.5 1 76.31 98 LYS A N 1
ATOM 775 C CA . LYS A 1 98 ? 11.867 17.281 -0.369 1 76.31 98 LYS A CA 1
ATOM 776 C C . LYS A 1 98 ? 11.469 15.961 0.297 1 76.31 98 LYS A C 1
ATOM 778 O O . LYS A 1 98 ? 12.289 15.328 0.961 1 76.31 98 LYS A O 1
ATOM 783 N N . GLY A 1 99 ? 10.227 15.609 0.219 1 77.06 99 GLY A N 1
ATOM 784 C CA . GLY A 1 99 ? 9.695 14.367 0.764 1 77.06 99 GLY A CA 1
ATOM 785 C C . GLY A 1 99 ? 9.328 14.469 2.232 1 77.06 99 GLY A C 1
ATOM 786 O O . GLY A 1 99 ? 9.031 15.555 2.73 1 77.06 99 GLY A O 1
ATOM 787 N N . ILE A 1 100 ? 9.148 13.289 2.846 1 88.69 100 ILE A N 1
ATOM 788 C CA . ILE A 1 100 ? 8.773 13.203 4.254 1 88.69 100 ILE A CA 1
ATOM 789 C C . ILE A 1 100 ? 10.039 13.133 5.113 1 88.69 100 ILE A C 1
ATOM 791 O O . ILE A 1 100 ? 10.859 12.234 4.945 1 88.69 100 ILE A O 1
ATOM 795 N N . CYS A 1 101 ? 10.344 14.188 5.801 1 92.25 101 CYS A N 1
ATOM 796 C CA . CYS A 1 101 ? 11.5 14.242 6.691 1 92.25 101 CYS A CA 1
ATOM 797 C C . CYS A 1 101 ? 11.062 14.359 8.148 1 92.25 101 CYS A C 1
ATOM 799 O O . CYS A 1 101 ? 10.555 15.398 8.562 1 92.25 101 CYS A O 1
ATOM 801 N N . PRO A 1 102 ? 11.398 13.32 8.938 1 90.06 102 PRO A N 1
ATOM 802 C CA . PRO A 1 102 ? 10.969 13.344 10.344 1 90.06 102 PRO A CA 1
ATOM 803 C C . PRO A 1 102 ? 11.625 14.461 11.141 1 90.06 102 PRO A C 1
ATOM 805 O O . PRO A 1 102 ? 10.992 15.039 12.031 1 90.06 102 PRO A O 1
ATOM 808 N N . VAL A 1 103 ? 12.867 14.719 10.805 1 92.38 103 VAL A N 1
ATOM 809 C CA . VAL A 1 103 ? 13.578 15.773 11.516 1 92.38 103 VAL A CA 1
ATOM 810 C C . VAL A 1 103 ? 12.906 17.125 11.25 1 92.38 103 VAL A C 1
ATOM 812 O O . VAL A 1 103 ? 12.672 17.891 12.18 1 92.38 103 VAL A O 1
ATOM 815 N N . ARG A 1 104 ? 12.602 17.359 10 1 93.94 104 ARG A N 1
ATOM 816 C CA . ARG A 1 104 ? 11.938 18.609 9.625 1 93.94 104 ARG A CA 1
ATOM 817 C C . ARG A 1 104 ? 10.57 18.719 10.289 1 93.94 104 ARG A C 1
ATOM 819 O O . ARG A 1 104 ? 10.211 19.781 10.797 1 93.94 104 ARG A O 1
ATOM 826 N N . ARG A 1 105 ? 9.859 17.656 10.312 1 92.31 105 ARG A N 1
ATOM 827 C CA . ARG A 1 105 ? 8.539 17.625 10.93 1 92.31 105 ARG A CA 1
ATOM 828 C C . ARG A 1 105 ? 8.617 17.953 12.414 1 92.31 105 ARG A C 1
ATOM 830 O O . ARG A 1 105 ? 7.812 18.719 12.938 1 92.31 105 ARG A O 1
ATOM 837 N N . GLU A 1 106 ? 9.578 17.328 12.984 1 92.06 106 GLU A N 1
ATOM 838 C CA . GLU A 1 106 ? 9.758 17.547 14.414 1 92.06 106 GLU A CA 1
ATOM 839 C C . GLU A 1 106 ? 10.094 19.016 14.711 1 92.06 106 GLU A C 1
ATOM 841 O O . GLU A 1 106 ? 9.523 19.609 15.625 1 92.06 106 GLU A O 1
ATOM 846 N N . LEU A 1 107 ? 10.953 19.594 13.977 1 94.38 107 LEU A N 1
ATOM 847 C CA . LEU A 1 107 ? 11.367 20.984 14.188 1 94.38 107 LEU A CA 1
ATOM 848 C C . LEU A 1 107 ? 10.211 21.938 13.938 1 94.38 107 LEU A C 1
ATOM 850 O O . LEU A 1 107 ? 10 22.875 14.703 1 94.38 107 LEU A O 1
ATOM 854 N N . PHE A 1 108 ? 9.508 21.672 12.938 1 94.94 108 PHE A N 1
ATOM 855 C CA . PHE A 1 108 ? 8.367 22.516 12.641 1 94.94 108 PHE A CA 1
ATOM 856 C C . PHE A 1 108 ? 7.27 22.344 13.688 1 94.94 108 PHE A C 1
ATOM 858 O O . PHE A 1 108 ? 6.559 23.297 14.016 1 94.94 108 PHE A O 1
ATOM 865 N N . SER A 1 109 ? 7.078 21.156 14.195 1 93.25 109 SER A N 1
ATOM 866 C CA . SER A 1 109 ? 6.109 20.922 15.258 1 93.25 109 SER A CA 1
ATOM 867 C C . SER A 1 109 ? 6.461 21.703 16.516 1 93.25 109 SER A C 1
ATOM 869 O O . SER A 1 109 ? 5.586 22.328 17.125 1 93.25 109 SER A O 1
ATOM 871 N N . GLN A 1 110 ? 7.688 21.688 16.859 1 92.25 110 GLN A N 1
ATOM 872 C C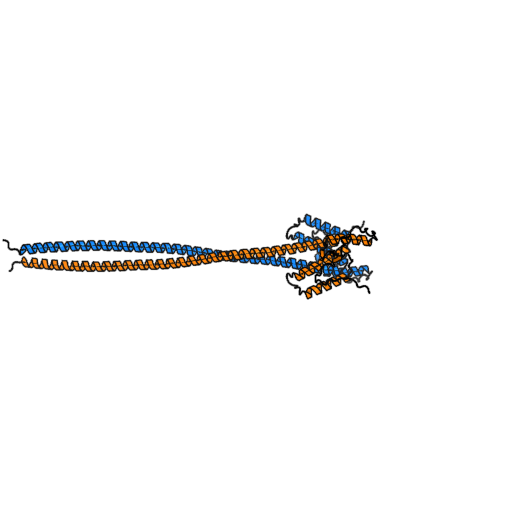A . GLN A 1 110 ? 8.156 22.453 18 1 92.25 110 GLN A CA 1
ATOM 873 C C . GLN A 1 110 ? 7.961 23.953 17.781 1 92.25 110 GLN A C 1
ATOM 875 O O . GLN A 1 110 ? 7.523 24.672 18.688 1 92.25 110 GLN A O 1
ATOM 880 N N . CYS A 1 111 ? 8.328 24.391 16.594 1 94.31 111 CYS A N 1
ATOM 881 C CA . CYS A 1 111 ? 8.141 25.781 16.234 1 94.31 111 CYS A CA 1
ATOM 882 C C . CYS A 1 111 ? 6.668 26.188 16.328 1 94.31 111 CYS A C 1
ATOM 884 O O . CYS A 1 111 ? 6.34 27.25 16.844 1 94.31 111 CYS A O 1
ATOM 886 N N . PHE A 1 112 ? 5.828 25.312 15.852 1 95.75 112 PHE A N 1
ATOM 887 C CA . PHE A 1 112 ? 4.391 25.562 15.875 1 95.75 112 PHE A CA 1
ATOM 888 C C . PHE A 1 112 ? 3.879 25.641 17.312 1 95.75 112 PHE A C 1
ATOM 890 O O . PHE A 1 112 ? 3.066 26.516 17.625 1 95.75 112 PHE A O 1
ATOM 897 N N . ASP A 1 113 ? 4.301 24.812 18.172 1 94.06 113 ASP A N 1
ATOM 898 C CA . ASP A 1 113 ? 3.92 24.859 19.578 1 94.06 113 ASP A CA 1
ATOM 899 C C . ASP A 1 113 ? 4.309 26.188 20.203 1 94.06 113 ASP A C 1
ATOM 901 O O . ASP A 1 113 ? 3.533 26.781 20.969 1 94.06 113 ASP A O 1
ATOM 905 N N . GLU A 1 114 ? 5.492 26.594 19.875 1 94.06 114 GLU A N 1
ATOM 906 C CA . GLU A 1 114 ? 5.953 27.875 20.406 1 94.06 114 GLU A CA 1
ATOM 907 C C . GLU A 1 114 ? 5.098 29.016 19.875 1 94.06 114 GLU A C 1
ATOM 909 O O . GLU A 1 114 ? 4.777 29.953 20.625 1 94.06 114 GLU A O 1
ATOM 914 N N . LEU A 1 115 ? 4.762 28.953 18.641 1 95.94 115 LEU A N 1
ATOM 915 C CA . LEU A 1 115 ? 3.9 29.969 18.078 1 95.94 115 LEU A CA 1
ATOM 916 C C . LEU A 1 115 ? 2.535 29.984 18.75 1 95.94 115 LEU A C 1
ATOM 918 O O . LEU A 1 115 ? 1.96 31.047 19 1 95.94 115 LEU A O 1
ATOM 922 N N . ILE A 1 116 ? 2.01 28.797 19.016 1 95.69 116 ILE A N 1
ATOM 923 C CA . ILE A 1 116 ? 0.727 28.688 19.703 1 95.69 116 ILE A CA 1
ATOM 924 C C . ILE A 1 116 ? 0.837 29.312 21.094 1 95.69 116 ILE A C 1
ATOM 926 O O . ILE A 1 116 ? -0.067 30.031 21.531 1 95.69 116 ILE A O 1
ATOM 930 N N . ARG A 1 117 ? 1.962 29.078 21.812 1 93.62 117 ARG A N 1
ATOM 931 C CA . ARG A 1 117 ? 2.176 29.672 23.125 1 93.62 117 ARG A CA 1
ATOM 932 C C . ARG A 1 117 ? 2.16 31.203 23.031 1 93.62 117 ARG A C 1
ATOM 934 O O . ARG A 1 117 ? 1.505 31.859 23.844 1 93.62 117 ARG A O 1
ATOM 941 N N . GLN A 1 118 ? 2.875 31.781 22.047 1 93.38 118 GLN A N 1
ATOM 942 C CA . GLN A 1 118 ? 2.959 33.219 21.859 1 93.38 118 GLN A CA 1
ATOM 943 C C . GLN A 1 118 ? 1.585 33.812 21.578 1 93.38 118 GLN A C 1
ATOM 945 O O . GLN A 1 118 ? 1.222 34.875 22.141 1 93.38 118 GLN A O 1
ATOM 950 N N . VAL A 1 119 ? 0.859 33.125 20.719 1 95.19 119 VAL A N 1
ATOM 951 C CA . VAL A 1 119 ? -0.457 33.625 20.328 1 95.19 119 VAL A CA 1
ATOM 952 C C . VAL A 1 119 ? -1.417 33.531 21.516 1 95.19 119 VAL A C 1
ATOM 954 O O . VAL A 1 119 ? -2.277 34.406 21.703 1 95.19 119 VAL A O 1
ATOM 957 N N . THR A 1 120 ? -1.302 32.5 22.312 1 93.88 120 THR A N 1
ATOM 958 C CA . THR A 1 120 ? -2.17 32.281 23.469 1 93.88 120 THR A CA 1
ATOM 959 C C . THR A 1 120 ? -1.992 33.406 24.484 1 93.88 120 THR A C 1
ATOM 961 O O . THR A 1 120 ? -2.965 33.844 25.094 1 93.88 120 THR A O 1
ATOM 964 N N . ILE A 1 121 ? -0.738 33.812 24.672 1 90.62 121 ILE A N 1
ATOM 965 C CA . ILE A 1 121 ? -0.447 34.875 25.609 1 90.62 121 ILE A CA 1
ATOM 966 C C . ILE A 1 121 ? -1.132 36.188 25.156 1 90.62 121 ILE A C 1
ATOM 968 O O . ILE A 1 121 ? -1.642 36.938 25.984 1 90.62 121 ILE A O 1
ATOM 972 N N . ASN A 1 122 ? -1.177 36.406 23.875 1 89.94 122 ASN A N 1
ATOM 973 C CA . ASN A 1 122 ? -1.82 37.594 23.312 1 89.94 122 ASN A CA 1
ATOM 974 C C . ASN A 1 122 ? -3.342 37.469 23.344 1 89.94 122 ASN A C 1
ATOM 976 O O . ASN A 1 122 ? -4.035 38.438 23.641 1 89.94 122 ASN A O 1
ATOM 980 N N . CYS A 1 123 ? -3.82 36.344 22.953 1 92.62 123 CYS A N 1
ATOM 981 C CA . CYS A 1 123 ? -5.246 36.062 22.906 1 92.62 123 CYS A CA 1
ATOM 982 C C . CYS A 1 123 ? -5.5 34.562 23.141 1 92.62 123 CYS A C 1
ATOM 984 O O . CYS A 1 123 ? -5.301 33.75 22.234 1 92.62 123 CYS A O 1
ATOM 986 N N . ALA A 1 124 ? -6.059 34.25 24.297 1 93.5 124 ALA A N 1
ATOM 987 C CA . ALA A 1 124 ? -6.227 32.875 24.703 1 93.5 124 ALA A CA 1
ATOM 988 C C . ALA A 1 124 ? -7.152 32.125 23.75 1 93.5 124 ALA A C 1
ATOM 990 O O . ALA A 1 124 ? -6.906 30.969 23.406 1 93.5 124 ALA A O 1
ATOM 991 N N . GLU A 1 125 ? -8.219 32.719 23.297 1 94.31 125 GLU A N 1
ATOM 992 C CA . GLU A 1 125 ? -9.18 32.094 22.406 1 94.31 125 GLU A CA 1
ATOM 993 C C . GLU A 1 125 ? -8.555 31.75 21.062 1 94.31 125 GLU A C 1
ATOM 995 O O . GLU A 1 125 ? -8.789 30.672 20.5 1 94.31 125 GLU A O 1
ATOM 1000 N N . ARG A 1 126 ? -7.738 32.594 20.594 1 95.94 126 ARG A N 1
ATOM 1001 C CA . ARG A 1 126 ? -7.059 32.375 19.312 1 95.94 126 ARG A CA 1
ATOM 1002 C C . ARG A 1 126 ? -6.074 31.219 19.422 1 95.94 126 ARG A C 1
ATOM 1004 O O . ARG A 1 126 ? -5.977 30.391 18.516 1 95.94 126 ARG A O 1
ATOM 1011 N N . GLY A 1 127 ? -5.359 31.25 20.547 1 96.19 127 GLY A N 1
ATOM 1012 C CA . GLY A 1 127 ? -4.422 30.172 20.781 1 96.19 127 GLY A CA 1
ATOM 1013 C C . GLY A 1 127 ? -5.09 28.812 20.844 1 96.19 127 GLY A C 1
ATOM 1014 O O . GLY A 1 127 ? -4.574 27.828 20.297 1 96.19 127 GLY A O 1
ATOM 1015 N N . LEU A 1 128 ? -6.219 28.734 21.5 1 95.44 128 LEU A N 1
ATOM 1016 C CA . LEU A 1 128 ? -6.945 27.484 21.625 1 95.44 128 LEU A CA 1
ATOM 1017 C C . LEU A 1 128 ? -7.43 26.984 20.266 1 95.44 128 LEU A C 1
ATOM 1019 O O . LEU A 1 128 ? -7.379 25.797 19.984 1 95.44 128 LEU A O 1
ATOM 1023 N N . LEU A 1 129 ? -7.902 27.859 19.469 1 96.5 129 LEU A N 1
ATOM 1024 C CA . LEU A 1 129 ? -8.375 27.5 18.125 1 96.5 129 LEU A CA 1
ATOM 1025 C C . LEU A 1 129 ? -7.215 27.031 17.25 1 96.5 129 LEU A C 1
ATOM 1027 O O . LEU A 1 129 ? -7.359 26.094 16.469 1 96.5 129 LEU A O 1
ATOM 1031 N N . LEU A 1 130 ? -6.059 27.719 17.422 1 96.69 130 LEU A N 1
ATOM 1032 C CA . LEU A 1 130 ? -4.859 27.312 16.703 1 96.69 130 LEU A CA 1
ATOM 1033 C C . LEU A 1 130 ? -4.426 25.906 17.109 1 96.69 130 LEU A C 1
ATOM 1035 O O . LEU A 1 130 ? -4 25.109 16.281 1 96.69 130 LEU A O 1
ATOM 1039 N N . LEU A 1 131 ? -4.535 25.641 18.391 1 96.44 131 LEU A N 1
ATOM 1040 C CA . LEU A 1 131 ? -4.211 24.312 18.906 1 96.44 131 LEU A CA 1
ATOM 1041 C C . LEU A 1 131 ? -5.109 23.25 18.266 1 96.44 131 LEU A C 1
ATOM 1043 O O . LEU A 1 131 ? -4.637 22.188 17.891 1 96.44 131 LEU A O 1
ATOM 1047 N N . ARG A 1 132 ? -6.352 23.531 18.141 1 95.56 132 ARG A N 1
ATOM 1048 C CA . ARG A 1 132 ? -7.297 22.609 17.516 1 95.56 132 ARG A CA 1
ATOM 1049 C C . ARG A 1 132 ? -6.926 22.344 16.062 1 95.56 132 ARG A C 1
ATOM 1051 O O . ARG A 1 132 ? -6.977 21.203 15.602 1 95.56 132 ARG A O 1
ATOM 1058 N N . ALA A 1 133 ? -6.602 23.406 15.359 1 94.94 133 ALA A N 1
ATOM 1059 C CA . ALA A 1 133 ? -6.207 23.266 13.953 1 94.94 133 ALA A CA 1
ATOM 1060 C C . ALA A 1 133 ? -4.934 22.422 13.828 1 94.94 133 ALA A C 1
ATOM 1062 O O . ALA A 1 133 ? -4.824 21.594 12.922 1 94.94 133 ALA A O 1
ATOM 1063 N N . ARG A 1 134 ? -3.979 22.719 14.695 1 95.19 134 ARG A N 1
ATOM 1064 C CA . ARG A 1 134 ? -2.742 21.953 14.719 1 95.19 134 ARG A CA 1
ATOM 1065 C C . ARG A 1 134 ? -3.023 20.469 14.977 1 95.19 134 ARG A C 1
ATOM 1067 O O . ARG A 1 134 ? -2.482 19.594 14.289 1 95.19 134 ARG A O 1
ATOM 1074 N N . ASP A 1 135 ? -3.822 20.172 15.93 1 93.81 135 ASP A N 1
ATOM 1075 C CA . ASP A 1 135 ? -4.141 18.797 16.281 1 93.81 135 ASP A CA 1
ATOM 1076 C C . ASP A 1 135 ? -4.844 18.078 15.133 1 93.81 135 ASP A C 1
ATOM 1078 O O . ASP A 1 135 ? -4.594 16.891 14.891 1 93.81 135 ASP A O 1
ATOM 1082 N N . GLU A 1 136 ? -5.699 18.766 14.492 1 93.75 136 GLU A N 1
ATOM 1083 C CA . GLU A 1 136 ? -6.371 18.172 13.336 1 93.75 136 GLU A CA 1
ATOM 1084 C C . GLU A 1 136 ? -5.371 17.781 12.258 1 93.75 136 GLU A C 1
ATOM 1086 O O . GLU A 1 136 ? -5.461 16.703 11.68 1 93.75 136 GLU A O 1
ATOM 1091 N N . SER A 1 137 ? -4.426 18.672 11.945 1 93.81 137 SER A N 1
ATOM 1092 C CA . SER A 1 137 ? -3.414 18.391 10.93 1 93.81 137 SER A CA 1
ATOM 1093 C C . SER A 1 137 ? -2.549 17.203 11.336 1 93.81 137 SER A C 1
ATOM 1095 O O . SER A 1 137 ? -2.238 16.344 10.516 1 93.81 137 SER A O 1
ATOM 1097 N N . GLN A 1 138 ? -2.191 17.188 12.633 1 93.62 138 GLN A N 1
ATOM 1098 C CA . GLN A 1 138 ? -1.37 16.094 13.141 1 93.62 138 GLN A CA 1
ATOM 1099 C C . GLN A 1 138 ? -2.121 14.758 13.062 1 93.62 138 GLN A C 1
ATOM 1101 O O . GLN A 1 138 ? -1.538 13.727 12.719 1 93.62 138 GLN A O 1
ATOM 1106 N N . MET A 1 139 ? -3.365 14.797 13.383 1 9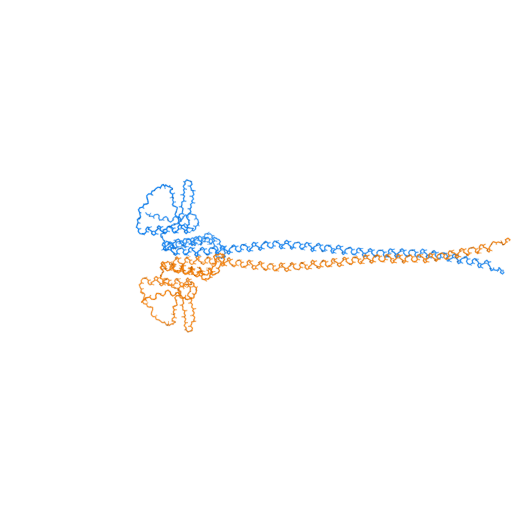3 139 MET A N 1
ATOM 1107 C CA . MET A 1 139 ? -4.191 13.594 13.312 1 93 139 MET A CA 1
ATOM 1108 C C . MET A 1 139 ? -4.289 13.086 11.875 1 93 139 MET A C 1
ATOM 1110 O O . MET A 1 139 ? -4.238 11.883 11.633 1 93 139 MET A O 1
ATOM 1114 N N . THR A 1 140 ? -4.484 14 10.977 1 94.19 140 THR A N 1
ATOM 1115 C CA . THR A 1 140 ? -4.574 13.625 9.57 1 94.19 140 THR A CA 1
ATOM 1116 C C . THR A 1 140 ? -3.264 13.008 9.086 1 94.19 140 THR A C 1
ATOM 1118 O O . THR A 1 140 ? -3.271 12.008 8.367 1 94.19 140 THR A O 1
ATOM 1121 N N . ILE A 1 141 ? -2.127 13.656 9.461 1 93.69 141 ILE A N 1
ATOM 1122 C CA . ILE A 1 141 ? -0.816 13.141 9.078 1 93.69 141 ILE A CA 1
ATOM 1123 C C . ILE A 1 141 ? -0.642 11.727 9.633 1 93.69 141 ILE A C 1
ATOM 1125 O O . ILE A 1 141 ? -0.234 10.812 8.914 1 93.69 141 ILE A O 1
ATOM 1129 N N . ALA A 1 142 ? -1.009 11.547 10.938 1 93.88 142 ALA A N 1
ATOM 1130 C CA . ALA A 1 142 ? -0.891 10.242 11.578 1 93.88 142 ALA A CA 1
ATOM 1131 C C . ALA A 1 142 ? -1.789 9.211 10.891 1 93.88 142 ALA A C 1
ATOM 1133 O O . ALA A 1 142 ? -1.404 8.055 10.727 1 93.88 142 ALA A O 1
ATOM 1134 N N . ALA A 1 143 ? -2.992 9.641 10.539 1 94.44 143 ALA A N 1
ATOM 1135 C CA . ALA A 1 143 ? -3.93 8.742 9.875 1 94.44 143 ALA A CA 1
ATOM 1136 C C . ALA A 1 143 ? -3.383 8.273 8.531 1 94.44 143 ALA A C 1
ATOM 1138 O O . ALA A 1 143 ? -3.395 7.078 8.227 1 94.44 143 ALA A O 1
ATOM 1139 N N . PHE A 1 144 ? -2.871 9.172 7.75 1 93.5 144 PHE A N 1
ATOM 1140 C CA . PHE A 1 144 ? -2.326 8.805 6.449 1 93.5 144 PHE A CA 1
ATOM 1141 C C . PHE A 1 144 ? -1.079 7.945 6.602 1 93.5 144 PHE A C 1
ATOM 1143 O O . PHE A 1 144 ? -0.854 7.023 5.816 1 93.5 144 PHE A O 1
ATOM 1150 N N . GLN A 1 145 ? -0.27 8.328 7.555 1 93 145 GLN A N 1
ATOM 1151 C CA . GLN A 1 145 ? 0.916 7.523 7.828 1 93 145 GLN A CA 1
ATOM 1152 C C . GLN A 1 145 ? 0.537 6.086 8.172 1 93 145 GLN A C 1
ATOM 1154 O O . GLN A 1 145 ? 1.123 5.141 7.637 1 93 145 GLN A O 1
ATOM 1159 N N . THR A 1 146 ? -0.449 5.922 9.039 1 93.75 146 THR A N 1
ATOM 1160 C CA . THR A 1 146 ? -0.919 4.598 9.438 1 93.75 146 THR A CA 1
ATOM 1161 C C . THR A 1 146 ? -1.498 3.846 8.242 1 93.75 146 THR A C 1
ATOM 1163 O O . THR A 1 146 ? -1.251 2.65 8.078 1 93.75 146 THR A O 1
ATOM 1166 N N . LEU A 1 147 ? -2.26 4.594 7.438 1 92.06 147 LEU A N 1
ATOM 1167 C CA . LEU A 1 147 ? -2.842 3.984 6.246 1 92.06 147 LEU A CA 1
ATOM 1168 C C . LEU A 1 147 ? -1.752 3.523 5.285 1 92.06 147 LEU A C 1
ATOM 1170 O O . LEU A 1 147 ? -1.824 2.418 4.742 1 92.06 147 LEU A O 1
ATOM 1174 N N . TYR A 1 148 ? -0.738 4.277 5.039 1 93.12 148 TYR A N 1
ATOM 1175 C CA . TYR A 1 148 ? 0.38 3.926 4.172 1 93.12 148 TYR A CA 1
ATOM 1176 C C . TYR A 1 148 ? 1.108 2.693 4.695 1 93.12 148 TYR A C 1
ATOM 1178 O O . TYR A 1 148 ? 1.344 1.741 3.945 1 93.12 148 TYR A O 1
ATOM 1186 N N . GLU A 1 149 ? 1.41 2.721 5.969 1 92.5 149 GLU A N 1
ATOM 1187 C CA . GLU A 1 149 ? 2.119 1.603 6.582 1 92.5 149 GLU A CA 1
ATOM 1188 C C . GLU A 1 149 ? 1.288 0.324 6.527 1 92.5 149 GLU A C 1
ATOM 1190 O O . GLU A 1 149 ? 1.817 -0.755 6.254 1 92.5 149 GLU A O 1
ATOM 1195 N N . SER A 1 150 ? 0.006 0.395 6.793 1 91.94 150 SER A N 1
ATOM 1196 C CA . SER A 1 150 ? -0.892 -0.753 6.73 1 91.94 150 SER A CA 1
ATOM 1197 C C . SER A 1 150 ? -0.988 -1.305 5.312 1 91.94 150 SER A C 1
ATOM 1199 O O . SER A 1 150 ? -1.002 -2.521 5.113 1 91.94 150 SER A O 1
ATOM 1201 N N . SER A 1 151 ? -1.066 -0.375 4.344 1 91.88 151 SER A N 1
ATOM 1202 C CA . SER A 1 151 ? -1.144 -0.795 2.947 1 91.88 151 SER A CA 1
ATOM 1203 C C . SER A 1 151 ? 0.116 -1.546 2.525 1 91.88 151 SER A C 1
ATOM 1205 O O . SER A 1 151 ? 0.035 -2.576 1.855 1 91.88 151 SER A O 1
ATOM 1207 N N . VAL A 1 152 ? 1.223 -1.06 2.863 1 90.94 152 VAL A N 1
ATOM 1208 C CA . VAL A 1 152 ? 2.5 -1.685 2.535 1 90.94 152 VAL A CA 1
ATOM 1209 C C . VAL A 1 152 ? 2.59 -3.057 3.197 1 90.94 152 VAL A C 1
ATOM 1211 O O . VAL A 1 152 ? 3.023 -4.027 2.574 1 90.94 152 VAL A O 1
ATOM 1214 N N . ALA A 1 153 ? 2.18 -3.135 4.465 1 90.25 153 ALA A N 1
ATOM 1215 C CA . ALA A 1 153 ? 2.217 -4.398 5.195 1 90.25 153 ALA A CA 1
ATOM 1216 C C . ALA A 1 153 ? 1.293 -5.43 4.555 1 90.25 153 ALA A C 1
ATOM 1218 O O . ALA A 1 153 ? 1.665 -6.598 4.402 1 90.25 153 ALA A O 1
ATOM 1219 N N . PHE A 1 154 ? 0.141 -5.145 4.145 1 90 154 PHE A N 1
ATOM 1220 C CA . PHE A 1 154 ? -0.812 -6.016 3.471 1 90 154 PHE A CA 1
ATOM 1221 C C . PHE A 1 154 ? -0.245 -6.516 2.148 1 90 154 PHE A C 1
ATOM 1223 O O . PHE A 1 154 ? -0.317 -7.711 1.849 1 90 154 PHE A O 1
ATOM 1230 N N . GLY A 1 155 ? 0.357 -5.5 1.445 1 87.19 155 GLY A N 1
ATOM 1231 C CA . GLY A 1 155 ? 0.952 -5.883 0.174 1 87.19 155 GLY A CA 1
ATOM 1232 C C . GLY A 1 155 ? 2.09 -6.875 0.322 1 87.19 155 GLY A C 1
ATOM 1233 O O . GLY A 1 155 ? 2.178 -7.844 -0.437 1 87.19 155 GLY A O 1
ATOM 1234 N N . MET A 1 156 ? 2.881 -6.719 1.28 1 87.06 156 MET A N 1
ATOM 1235 C CA . MET A 1 156 ? 4.02 -7.602 1.529 1 87.06 156 MET A CA 1
ATOM 1236 C C . MET A 1 156 ? 3.547 -8.992 1.928 1 87.06 156 MET A C 1
ATOM 1238 O O . MET A 1 156 ? 4.102 -9.992 1.471 1 87.06 156 MET A O 1
ATOM 1242 N N . ARG A 1 157 ? 2.57 -9.109 2.742 1 87.62 157 ARG A N 1
ATOM 1243 C CA . ARG A 1 157 ? 2.004 -10.391 3.16 1 87.62 157 ARG A CA 1
ATOM 1244 C C . ARG A 1 157 ? 1.402 -11.133 1.974 1 87.62 157 ARG A C 1
ATOM 1246 O O . ARG A 1 157 ? 1.614 -12.344 1.818 1 87.62 157 ARG A O 1
ATOM 1253 N N . LYS A 1 158 ? 0.659 -10.383 1.205 1 89.12 158 LYS A N 1
ATOM 1254 C CA . LYS A 1 158 ? 0.044 -10.992 0.029 1 89.12 158 LYS A CA 1
ATOM 1255 C C . LYS A 1 158 ? 1.103 -11.477 -0.957 1 89.12 158 LYS A C 1
ATOM 1257 O O . LYS A 1 158 ? 0.976 -12.562 -1.529 1 89.12 158 LYS A O 1
ATOM 1262 N N . ALA A 1 159 ? 2.137 -10.727 -1.149 1 87.44 159 ALA A N 1
ATOM 1263 C CA . ALA A 1 159 ? 3.227 -11.102 -2.047 1 87.44 159 ALA A CA 1
ATOM 1264 C C . ALA A 1 159 ? 3.902 -12.391 -1.576 1 87.44 159 ALA A C 1
ATOM 1266 O O . ALA A 1 159 ? 4.234 -13.258 -2.389 1 87.44 159 ALA A O 1
ATOM 1267 N N . LEU A 1 160 ? 4.082 -12.562 -0.319 1 89.75 160 LEU A N 1
ATOM 1268 C CA . LEU A 1 160 ? 4.699 -13.766 0.242 1 89.75 160 LEU A CA 1
ATOM 1269 C C . LEU A 1 160 ? 3.799 -14.977 0.049 1 89.75 160 LEU A C 1
ATOM 1271 O O . LEU A 1 160 ? 4.277 -16.062 -0.273 1 89.75 160 LEU A O 1
ATOM 1275 N N . GLN A 1 161 ? 2.52 -14.812 0.2 1 90.62 161 GLN A N 1
ATOM 1276 C CA . GLN A 1 161 ? 1.559 -15.891 -0.019 1 90.62 161 GLN A CA 1
ATOM 1277 C C . GLN A 1 161 ? 1.539 -16.328 -1.483 1 90.62 161 GLN A C 1
ATOM 1279 O O . GLN A 1 161 ? 1.49 -17.516 -1.784 1 90.62 161 GLN A O 1
ATOM 1284 N N . ASP A 1 162 ? 1.58 -15.383 -2.35 1 92.06 162 ASP A N 1
ATOM 1285 C CA . ASP A 1 162 ? 1.58 -15.672 -3.781 1 92.06 162 ASP A CA 1
ATOM 1286 C C . ASP A 1 162 ? 2.857 -16.391 -4.195 1 92.06 162 ASP A C 1
ATOM 1288 O O . ASP A 1 162 ? 2.82 -17.297 -5.035 1 92.06 162 ASP A O 1
ATOM 1292 N N . GLU A 1 163 ? 3.924 -15.938 -3.639 1 90.44 163 GLU A N 1
ATOM 1293 C CA . GLU A 1 163 ? 5.195 -16.594 -3.938 1 90.44 163 GLU A CA 1
ATOM 1294 C C . GLU A 1 163 ? 5.18 -18.047 -3.502 1 90.44 163 GLU A C 1
ATOM 1296 O O . GLU A 1 163 ? 5.684 -18.922 -4.215 1 90.44 163 GLU A O 1
ATOM 1301 N N . GLN A 1 164 ? 4.605 -18.328 -2.383 1 92.31 164 GLN A N 1
ATOM 1302 C CA . GLN A 1 164 ? 4.477 -19.703 -1.897 1 92.31 164 GLN A CA 1
ATOM 1303 C C . GLN A 1 164 ? 3.543 -20.516 -2.785 1 92.31 164 GLN A C 1
ATOM 1305 O O . GLN A 1 164 ? 3.828 -21.672 -3.096 1 92.31 164 GLN A O 1
ATOM 1310 N N . GLY A 1 165 ? 2.453 -19.844 -3.131 1 92.44 165 GLY A N 1
ATOM 1311 C CA . GLY A 1 165 ? 1.529 -20.516 -4.035 1 92.44 165 GLY A CA 1
ATOM 1312 C C . GLY A 1 165 ? 2.139 -20.812 -5.391 1 92.44 165 GLY A C 1
ATOM 1313 O O . GLY A 1 165 ? 1.932 -21.906 -5.938 1 92.44 165 GLY A O 1
ATOM 1314 N N . GLU A 1 166 ? 2.859 -19.891 -5.891 1 92.88 166 GLU A N 1
ATOM 1315 C CA . GLU A 1 166 ? 3.549 -20.094 -7.16 1 92.88 166 GLU A CA 1
ATOM 1316 C C . GLU A 1 166 ? 4.555 -21.234 -7.074 1 92.88 166 GLU A C 1
ATOM 1318 O O . GLU A 1 166 ? 4.691 -22.031 -8.016 1 92.88 166 GLU A O 1
ATOM 1323 N N . ALA A 1 167 ? 5.219 -21.359 -5.973 1 94.44 167 ALA A N 1
ATOM 1324 C CA . ALA A 1 167 ? 6.195 -22.422 -5.773 1 94.44 167 ALA A CA 1
ATOM 1325 C C . ALA A 1 167 ? 5.52 -23.797 -5.785 1 94.44 167 ALA A C 1
ATOM 1327 O O . ALA A 1 167 ? 6.051 -24.75 -6.355 1 94.44 167 ALA A O 1
ATOM 1328 N N . VAL A 1 168 ? 4.402 -23.859 -5.207 1 95.62 168 VAL A N 1
ATOM 1329 C CA . VAL A 1 168 ? 3.646 -25.094 -5.148 1 95.62 168 VAL A CA 1
ATOM 1330 C C . VAL A 1 168 ? 3.199 -25.5 -6.555 1 95.62 168 VAL A C 1
ATOM 1332 O O . VAL A 1 168 ? 3.316 -26.672 -6.941 1 95.62 168 VAL A O 1
ATOM 1335 N N . MET A 1 169 ? 2.812 -24.469 -7.281 1 96.62 169 MET A N 1
ATOM 1336 C CA . MET A 1 169 ? 2.342 -24.75 -8.633 1 96.62 169 MET A CA 1
ATOM 1337 C C . MET A 1 169 ? 3.502 -25.141 -9.539 1 96.62 169 MET A C 1
ATOM 1339 O O . MET A 1 169 ? 3.363 -26.047 -10.367 1 96.62 169 MET A O 1
ATOM 1343 N N . LYS A 1 170 ? 4.594 -24.578 -9.367 1 96 170 LYS A N 1
ATOM 1344 C CA . LYS A 1 170 ? 5.777 -24.922 -10.148 1 96 170 LYS A CA 1
ATOM 1345 C C . LYS A 1 170 ? 6.238 -26.344 -9.844 1 96 170 LYS A C 1
ATOM 1347 O O . LYS A 1 170 ? 6.633 -27.078 -10.742 1 96 170 LYS A O 1
ATOM 1352 N N . LYS A 1 171 ? 6.09 -26.719 -8.633 1 97.12 171 LYS A N 1
ATOM 1353 C CA . LYS A 1 171 ? 6.43 -28.078 -8.242 1 97.12 171 LYS A CA 1
ATOM 1354 C C . LYS A 1 171 ? 5.453 -29.078 -8.844 1 97.12 171 LYS A C 1
ATOM 1356 O O . LYS A 1 171 ? 5.859 -30.156 -9.305 1 97.12 171 LYS A O 1
ATOM 1361 N N . SER A 1 172 ? 4.246 -28.734 -8.875 1 97.38 172 SER A N 1
ATOM 1362 C CA . SER A 1 172 ? 3.229 -29.594 -9.477 1 97.38 172 SER A CA 1
ATOM 1363 C C . SER A 1 172 ? 3.484 -29.812 -10.961 1 97.38 172 SER A C 1
ATOM 1365 O O . SER A 1 172 ? 3.357 -30.922 -11.469 1 97.38 172 SER A O 1
ATOM 1367 N N . ILE A 1 173 ? 3.854 -28.797 -11.633 1 97.75 173 ILE A N 1
ATOM 1368 C CA . ILE A 1 173 ? 4.145 -28.875 -13.062 1 97.75 173 ILE A CA 1
ATOM 1369 C C . ILE A 1 173 ? 5.344 -29.781 -13.297 1 97.75 173 ILE A C 1
ATOM 1371 O O . ILE A 1 173 ? 5.309 -30.656 -14.172 1 97.75 173 ILE A O 1
ATOM 1375 N N . SER A 1 174 ? 6.297 -29.609 -12.414 1 97.62 174 SER A N 1
ATOM 1376 C CA . SER A 1 174 ? 7.492 -30.438 -12.531 1 97.62 174 SER A CA 1
ATOM 1377 C C . SER A 1 174 ? 7.164 -31.906 -12.297 1 97.62 174 SER A C 1
ATOM 1379 O O . SER A 1 174 ? 7.664 -32.781 -13.016 1 97.62 174 SER A O 1
ATOM 1381 N N . ASP A 1 175 ? 6.309 -32.125 -11.344 1 98.12 175 ASP A N 1
ATOM 1382 C CA . ASP A 1 175 ? 5.891 -33.5 -11.039 1 98.12 175 ASP A CA 1
ATOM 1383 C C . ASP A 1 175 ? 5.109 -34.094 -12.203 1 98.12 175 ASP A C 1
ATOM 1385 O O . ASP A 1 175 ? 5.324 -35.281 -12.562 1 98.12 175 ASP A O 1
ATOM 1389 N N . LEU A 1 176 ? 4.277 -33.281 -12.789 1 98.12 176 LEU A N 1
ATOM 1390 C CA . LEU A 1 176 ? 3.467 -33.781 -13.906 1 98.12 176 LEU A CA 1
ATOM 1391 C C . LEU A 1 176 ? 4.332 -34.031 -15.133 1 98.12 176 LEU A C 1
ATOM 1393 O O . LEU A 1 176 ? 4.125 -35 -15.852 1 98.12 176 LEU A O 1
ATOM 1397 N N . GLU A 1 177 ? 5.344 -33.188 -15.312 1 97.88 177 GLU A N 1
ATOM 1398 C CA . GLU A 1 177 ? 6.27 -33.375 -16.422 1 97.88 177 GLU A CA 1
ATOM 1399 C C . GLU A 1 177 ? 7.09 -34.656 -16.234 1 97.88 177 GLU A C 1
ATOM 1401 O O . GLU A 1 177 ? 7.34 -35.406 -17.203 1 97.88 177 GLU A O 1
ATOM 1406 N N . THR A 1 178 ? 7.453 -35 -14.992 1 98.12 178 THR A N 1
ATOM 1407 C CA . THR A 1 178 ? 8.18 -36.219 -14.688 1 98.12 178 THR A CA 1
ATOM 1408 C C . THR A 1 178 ? 7.301 -37.438 -14.914 1 98.12 178 THR A C 1
ATOM 1410 O O . THR A 1 178 ? 7.766 -38.469 -15.438 1 98.12 178 THR A O 1
ATOM 1413 N N . GLU A 1 179 ? 6.035 -37.281 -14.562 1 98.12 179 GLU A N 1
ATOM 1414 C CA . GLU A 1 179 ? 5.086 -38.375 -14.789 1 98.12 179 GLU A CA 1
ATOM 1415 C C . GLU A 1 179 ? 4.887 -38.625 -16.281 1 98.12 179 GLU A C 1
ATOM 1417 O O . GLU A 1 179 ? 4.809 -39.781 -16.703 1 98.12 179 GLU A O 1
ATOM 1422 N N . ILE A 1 180 ? 4.859 -37.562 -17.031 1 98.25 180 ILE A N 1
ATOM 1423 C CA . ILE A 1 180 ? 4.695 -37.688 -18.469 1 98.25 180 ILE A CA 1
ATOM 1424 C C . ILE A 1 180 ? 5.91 -38.406 -19.078 1 98.25 180 ILE A C 1
ATOM 1426 O O . ILE A 1 180 ? 5.766 -39.281 -19.906 1 98.25 180 ILE A O 1
ATOM 1430 N N . HIS A 1 181 ? 7.07 -38.094 -18.578 1 97.94 181 HIS A N 1
ATOM 1431 C CA . HIS A 1 181 ? 8.297 -38.719 -19.047 1 97.94 181 HIS A CA 1
ATOM 1432 C C . HIS A 1 181 ? 8.32 -40.219 -18.703 1 97.94 181 HIS A C 1
ATOM 1434 O O . HIS A 1 181 ? 8.711 -41.031 -19.531 1 97.94 181 HIS A O 1
ATOM 1440 N N . GLY A 1 182 ? 7.836 -40.5 -17.562 1 98.19 182 GLY A N 1
ATOM 1441 C CA . GLY A 1 182 ? 7.75 -41.906 -17.141 1 98.19 182 GLY A CA 1
ATOM 1442 C C . GLY A 1 182 ? 6.762 -42.719 -17.953 1 98.19 182 GLY A C 1
ATOM 1443 O O . GLY A 1 182 ? 7.047 -43.844 -18.344 1 98.19 182 GLY A O 1
ATOM 1444 N N . LEU A 1 183 ? 5.676 -42.094 -18.25 1 98 183 LEU A N 1
ATOM 1445 C CA . LEU A 1 183 ? 4.648 -42.781 -19.031 1 98 183 LEU A CA 1
ATOM 1446 C C . LEU A 1 183 ? 5.102 -42.969 -20.469 1 98 183 LEU A C 1
ATOM 1448 O O . LEU A 1 183 ? 4.82 -44 -21.078 1 98 183 LEU A O 1
ATOM 1452 N N . LYS A 1 184 ? 5.863 -42 -21.016 1 97.88 184 LYS A N 1
ATOM 1453 C CA . LYS A 1 184 ? 6.398 -42.125 -22.359 1 97.88 184 LYS A CA 1
ATOM 1454 C C . LYS A 1 184 ? 7.434 -43.25 -22.453 1 97.88 184 LYS A C 1
ATOM 1456 O O . LYS A 1 184 ? 7.469 -44 -23.422 1 97.88 184 LYS A O 1
ATOM 1461 N N . LYS A 1 185 ? 8.18 -43.469 -21.422 1 97.88 185 LYS A N 1
ATOM 1462 C CA . LYS A 1 185 ? 9.156 -44.531 -21.344 1 97.88 185 LYS A CA 1
ATOM 1463 C C . LYS A 1 185 ? 8.469 -45.906 -21.25 1 97.88 185 LYS A C 1
ATOM 1465 O O . LYS A 1 185 ? 8.852 -46.844 -21.938 1 97.88 185 LYS A O 1
ATOM 1470 N N . LYS A 1 186 ? 7.461 -45.938 -20.469 1 97.62 186 LYS A N 1
ATOM 1471 C CA . LYS A 1 186 ? 6.699 -47.188 -20.312 1 97.62 186 LYS A CA 1
ATOM 1472 C C . LYS A 1 186 ? 6.004 -47.562 -21.609 1 97.62 186 LYS A C 1
ATOM 1474 O O . LYS A 1 186 ? 5.953 -48.75 -21.984 1 97.62 186 LYS A O 1
ATOM 1479 N N . LEU A 1 187 ? 5.512 -46.531 -22.297 1 97.38 187 LEU A N 1
ATOM 1480 C CA . LEU A 1 187 ? 4.844 -46.781 -23.562 1 97.38 187 LEU A CA 1
ATOM 1481 C C . LEU A 1 187 ? 5.82 -47.344 -24.594 1 97.38 187 LEU A C 1
ATOM 1483 O O . LEU A 1 187 ? 5.496 -48.281 -25.312 1 97.38 187 LEU A O 1
ATOM 1487 N N . ASN A 1 188 ? 6.992 -46.844 -24.641 1 96.88 188 ASN A N 1
ATOM 1488 C CA . ASN A 1 188 ? 8.008 -47.312 -25.562 1 96.88 188 ASN A CA 1
ATOM 1489 C C . ASN A 1 188 ? 8.461 -48.75 -25.219 1 96.88 188 ASN A C 1
ATOM 1491 O O . ASN A 1 188 ? 8.672 -49.562 -26.109 1 96.88 188 ASN A O 1
ATOM 1495 N N . LYS A 1 189 ? 8.531 -49 -23.922 1 96.44 189 LYS A N 1
ATOM 1496 C CA . LYS A 1 189 ? 8.906 -50.344 -23.484 1 96.44 189 LYS A CA 1
ATOM 1497 C C . LYS A 1 189 ? 7.84 -51.375 -23.859 1 96.44 189 LYS A C 1
ATOM 1499 O O . LYS A 1 189 ? 8.164 -52.469 -24.297 1 96.44 189 LYS A O 1
ATOM 1504 N N . GLU A 1 190 ? 6.598 -50.875 -23.703 1 94.75 190 GLU A N 1
ATOM 1505 C CA . GLU A 1 190 ? 5.504 -51.781 -24.047 1 94.75 190 GLU A CA 1
ATOM 1506 C C . GLU A 1 190 ? 5.441 -52.031 -25.547 1 94.75 190 GLU A C 1
ATOM 1508 O O . GLU A 1 190 ? 5.148 -53.156 -25.984 1 94.75 190 GLU A O 1
ATOM 1513 N N . LYS A 1 191 ? 5.766 -51.062 -26.359 1 95.81 191 LYS A N 1
ATOM 1514 C CA . LYS A 1 191 ? 5.816 -51.219 -27.812 1 95.81 191 LYS A CA 1
ATOM 1515 C C . LYS A 1 191 ? 6.938 -52.188 -28.219 1 95.81 191 LYS A C 1
ATOM 1517 O O . LYS A 1 191 ? 6.738 -53.031 -29.078 1 95.81 191 LYS A O 1
ATOM 1522 N N . ALA A 1 192 ? 8.078 -52.156 -27.562 1 95.62 192 ALA A N 1
ATOM 1523 C CA . ALA A 1 192 ? 9.219 -53.031 -27.844 1 95.62 192 ALA A CA 1
ATOM 1524 C C . ALA A 1 192 ? 8.93 -54.469 -27.438 1 95.62 192 ALA A C 1
ATOM 1526 O O . ALA A 1 192 ? 9.328 -55.406 -28.109 1 95.62 192 ALA A O 1
ATOM 1527 N N . LYS A 1 193 ? 8.234 -54.5 -26.281 1 94 193 LYS A N 1
ATOM 1528 C CA . LYS A 1 193 ? 7.848 -55.844 -25.812 1 94 193 LYS A CA 1
ATOM 1529 C C . LYS A 1 193 ? 6.922 -56.531 -26.812 1 94 193 LYS A C 1
ATOM 1531 O O . LYS A 1 193 ? 7.082 -57.719 -27.094 1 94 193 LYS A O 1
ATOM 1536 N N . CYS A 1 194 ? 5.945 -55.781 -27.406 1 93.56 194 CYS A N 1
ATOM 1537 C CA . CYS A 1 194 ? 5.004 -56.312 -28.391 1 93.56 194 CYS A CA 1
ATOM 1538 C C . CYS A 1 194 ? 5.727 -56.75 -29.656 1 93.56 194 CYS A C 1
ATOM 1540 O O . CYS A 1 194 ? 5.453 -57.844 -30.172 1 93.56 194 CYS A O 1
ATOM 1542 N N . GLU A 1 195 ? 6.715 -56 -30.062 1 93.62 195 GLU A N 1
ATOM 1543 C CA . GLU A 1 195 ? 7.492 -56.375 -31.25 1 93.62 195 GLU A CA 1
ATOM 1544 C C . GLU A 1 195 ? 8.352 -57.594 -31 1 93.62 195 GLU A C 1
ATOM 1546 O O . GLU A 1 195 ? 8.484 -58.469 -31.875 1 93.62 195 GLU A O 1
ATOM 1551 N N . ALA A 1 196 ? 8.867 -57.75 -29.812 1 94 196 ALA A N 1
ATOM 1552 C CA . ALA A 1 196 ? 9.695 -58.906 -29.453 1 94 196 ALA A CA 1
ATOM 1553 C C . ALA A 1 196 ? 8.867 -60.188 -29.406 1 94 196 ALA A C 1
ATOM 1555 O O . ALA A 1 196 ? 9.328 -61.25 -29.828 1 94 196 ALA A O 1
ATOM 1556 N N . ILE A 1 197 ? 7.672 -60 -28.859 1 91.62 197 ILE A N 1
ATOM 1557 C CA . ILE A 1 197 ? 6.789 -61.156 -28.766 1 91.62 197 ILE A CA 1
ATOM 1558 C C . ILE A 1 197 ? 6.41 -61.625 -30.172 1 91.62 197 ILE A C 1
ATOM 1560 O O . ILE A 1 197 ? 6.445 -62.812 -30.453 1 91.62 197 ILE A O 1
ATOM 1564 N N . GLU A 1 198 ? 6.078 -60.719 -31.094 1 91.06 198 GLU A N 1
ATOM 1565 C CA . GLU A 1 198 ? 5.719 -61.062 -32.469 1 91.06 198 GLU A CA 1
ATOM 1566 C C . GLU A 1 198 ? 6.875 -61.75 -33.188 1 91.06 198 GLU A C 1
ATOM 1568 O O . GLU A 1 198 ? 6.672 -62.75 -33.906 1 91.06 198 GLU A O 1
ATOM 1573 N N . LYS A 1 199 ? 8.094 -61.25 -32.938 1 93.69 199 LYS A N 1
ATOM 1574 C CA . LYS A 1 199 ? 9.281 -61.844 -33.562 1 93.69 199 LYS A CA 1
ATOM 1575 C C . LYS A 1 199 ? 9.555 -63.25 -33.031 1 93.69 199 LYS A C 1
ATOM 1577 O O . LYS A 1 199 ? 9.852 -64.188 -33.812 1 93.69 199 LYS A O 1
ATOM 1582 N N . ARG A 1 200 ? 9.414 -63.406 -31.75 1 93.75 200 ARG A N 1
ATOM 1583 C CA . ARG A 1 200 ? 9.656 -64.688 -31.109 1 93.75 200 ARG A CA 1
ATOM 1584 C C . ARG A 1 200 ? 8.664 -65.75 -31.578 1 93.75 200 ARG A C 1
ATOM 1586 O O . ARG A 1 200 ? 9.055 -66.875 -31.891 1 93.75 200 ARG A O 1
ATOM 1593 N N . GLU A 1 201 ? 7.406 -65.312 -31.656 1 91.81 201 GLU A N 1
ATOM 1594 C CA . GLU A 1 201 ? 6.371 -66.25 -32.062 1 91.81 201 GLU A CA 1
ATOM 1595 C C . GLU A 1 201 ? 6.504 -66.625 -33.562 1 91.81 201 GLU A C 1
ATOM 1597 O O . GLU A 1 201 ? 6.27 -67.75 -33.938 1 91.81 201 GLU A O 1
ATOM 1602 N N . ASN A 1 202 ? 6.926 -65.688 -34.375 1 91.06 202 ASN A N 1
ATOM 1603 C CA . ASN A 1 202 ? 7.164 -65.938 -35.781 1 91.06 202 ASN A CA 1
ATOM 1604 C C . ASN A 1 202 ? 8.32 -66.938 -36 1 91.06 202 ASN A C 1
ATOM 1606 O O . ASN A 1 202 ? 8.227 -67.812 -36.812 1 91.06 202 ASN A O 1
ATOM 1610 N N . GLU A 1 203 ? 9.367 -66.812 -35.219 1 93.81 203 GLU A N 1
ATOM 1611 C CA . GLU A 1 203 ? 10.516 -67.688 -35.312 1 93.81 203 GLU A CA 1
ATOM 1612 C C . GLU A 1 203 ? 10.148 -69.125 -34.844 1 93.81 203 GLU A C 1
ATOM 1614 O O . GLU A 1 203 ? 10.57 -70.062 -35.469 1 93.81 203 GLU A O 1
ATOM 1619 N N . LYS A 1 204 ? 9.375 -69.062 -33.781 1 91.94 204 LYS A N 1
ATOM 1620 C CA . LYS A 1 204 ? 8.906 -70.375 -33.281 1 91.94 204 LYS A CA 1
ATOM 1621 C C . LYS A 1 204 ? 8.039 -71.062 -34.312 1 91.94 204 LYS A C 1
ATOM 1623 O O . LYS A 1 204 ? 8.195 -72.25 -34.562 1 91.94 204 LYS A O 1
ATOM 1628 N N . ARG A 1 205 ? 7.133 -70.375 -35 1 91.69 205 ARG A N 1
ATOM 1629 C CA . ARG A 1 205 ? 6.25 -70.875 -36.031 1 91.69 205 ARG A CA 1
ATOM 1630 C C . ARG A 1 205 ? 7.047 -71.438 -37.219 1 91.69 205 ARG A C 1
ATOM 1632 O O . ARG A 1 205 ? 6.758 -72.5 -37.75 1 91.69 205 ARG A O 1
ATOM 1639 N N . GLN A 1 206 ? 8.086 -70.688 -37.625 1 92.38 206 GLN A N 1
ATOM 1640 C CA . GLN A 1 206 ? 8.906 -71.062 -38.781 1 92.38 206 GLN A CA 1
ATOM 1641 C C . GLN A 1 206 ? 9.711 -72.375 -38.469 1 92.38 206 GLN A C 1
ATOM 1643 O O . GLN A 1 206 ? 9.852 -73.25 -39.312 1 92.38 206 GLN A O 1
ATOM 1648 N N . SER A 1 207 ? 10.164 -72.438 -37.219 1 95.19 207 SER A N 1
ATOM 1649 C CA . SER A 1 207 ? 10.938 -73.562 -36.812 1 95.19 207 SER A CA 1
ATOM 1650 C C . SER A 1 207 ? 10.07 -74.812 -36.75 1 95.19 207 SER A C 1
ATOM 1652 O O . SER A 1 207 ? 10.492 -75.938 -37.188 1 95.19 207 SER A O 1
ATOM 1654 N N . GLU A 1 208 ? 8.859 -74.625 -36.25 1 93.75 208 GLU A N 1
ATOM 1655 C CA . GLU A 1 208 ? 7.934 -75.75 -36.188 1 93.75 208 GLU A CA 1
ATOM 1656 C C . GLU A 1 208 ? 7.492 -76.188 -37.562 1 93.75 208 GLU A C 1
ATOM 1658 O O . GLU A 1 208 ? 7.391 -77.375 -37.844 1 93.75 208 GLU A O 1
ATOM 1663 N N . GLU A 1 209 ? 7.234 -75.188 -38.406 1 92.5 209 GLU A N 1
ATOM 1664 C CA . GLU A 1 209 ? 6.859 -75.5 -39.781 1 92.5 209 GLU A CA 1
ATOM 1665 C C . GLU A 1 209 ? 7.965 -76.25 -40.5 1 92.5 209 GLU A C 1
ATOM 1667 O O . GLU A 1 209 ? 7.688 -77.188 -41.25 1 92.5 209 GLU A O 1
ATOM 1672 N N . ARG A 1 210 ? 9.219 -75.938 -40.25 1 94.56 210 ARG A N 1
ATOM 1673 C CA . ARG A 1 210 ? 10.352 -76.625 -40.875 1 94.56 210 ARG A CA 1
ATOM 1674 C C . ARG A 1 210 ? 10.445 -78.062 -40.375 1 94.56 210 ARG A C 1
ATOM 1676 O O . ARG A 1 210 ? 10.711 -79 -41.156 1 94.56 210 ARG A O 1
ATOM 1683 N N . LYS A 1 211 ? 10.203 -78.25 -39.094 1 95.25 211 LYS A N 1
ATOM 1684 C CA . LYS A 1 211 ? 10.242 -79.562 -38.5 1 95.25 211 LYS A CA 1
ATOM 1685 C C . LYS A 1 211 ? 9.164 -80.438 -39.125 1 95.25 211 LYS A C 1
ATOM 1687 O O . LYS A 1 211 ? 9.438 -81.625 -39.5 1 95.25 211 LYS A O 1
ATOM 1692 N N . TYR A 1 212 ? 7.902 -79.938 -39.25 1 94.12 212 TYR A N 1
ATOM 1693 C CA . TYR A 1 212 ? 6.797 -80.75 -39.781 1 94.12 212 TYR A CA 1
ATOM 1694 C C . TYR A 1 212 ? 7.016 -81.062 -41.25 1 94.12 212 TYR A C 1
ATOM 1696 O O . TYR A 1 212 ? 6.738 -82.125 -41.719 1 94.12 212 TYR A O 1
ATOM 1704 N N . THR A 1 213 ? 7.551 -80 -41.969 1 93.81 213 THR A N 1
ATOM 1705 C CA . THR A 1 213 ? 7.781 -80.188 -43.406 1 93.81 213 THR A CA 1
ATOM 1706 C C . THR A 1 213 ? 8.828 -81.25 -43.625 1 93.81 213 THR A C 1
ATOM 1708 O O . THR A 1 213 ? 8.688 -82.062 -44.531 1 93.81 213 THR A O 1
ATOM 1711 N N . THR A 1 214 ? 9.867 -81.312 -42.781 1 95.56 214 THR A N 1
ATOM 1712 C CA . THR A 1 214 ? 10.906 -82.312 -42.875 1 95.56 214 THR A CA 1
ATOM 1713 C C . THR A 1 214 ? 10.336 -83.688 -42.562 1 95.56 214 THR A C 1
ATOM 1715 O O . THR A 1 214 ? 10.625 -84.688 -43.25 1 95.56 214 THR A O 1
ATOM 1718 N N . GLU A 1 215 ? 9.492 -83.688 -41.594 1 95.25 215 GLU A N 1
ATOM 1719 C CA . GLU A 1 215 ? 8.875 -84.938 -41.188 1 95.25 215 GLU A CA 1
ATOM 1720 C C . GLU A 1 215 ? 7.91 -85.438 -42.281 1 95.25 215 GLU A C 1
ATOM 1722 O O . GLU A 1 215 ? 7.859 -86.625 -42.562 1 95.25 215 GLU A O 1
ATOM 1727 N N . LEU A 1 216 ? 7.184 -84.562 -42.812 1 94.44 216 LEU A N 1
ATOM 1728 C CA . LEU A 1 216 ? 6.254 -84.875 -43.875 1 94.44 216 LEU A CA 1
ATOM 1729 C C . LEU A 1 216 ? 7.004 -85.375 -45.125 1 94.44 216 LEU A C 1
ATOM 1731 O O . LEU A 1 216 ? 6.578 -86.375 -45.781 1 94.44 216 LEU A O 1
ATOM 1735 N N . GLN A 1 217 ? 8.102 -84.75 -45.438 1 94.44 217 GLN A N 1
ATOM 1736 C CA . GLN A 1 217 ? 8.898 -85.188 -46.594 1 94.44 217 GLN A CA 1
ATOM 1737 C C . GLN A 1 217 ? 9.484 -86.562 -46.375 1 94.44 217 GLN A C 1
ATOM 1739 O O . GLN A 1 217 ? 9.523 -87.375 -47.312 1 94.44 217 GLN A O 1
ATOM 1744 N N . PHE A 1 218 ? 9.836 -86.75 -45.188 1 95.38 218 PHE A N 1
ATOM 1745 C CA . PHE A 1 218 ? 10.391 -88.062 -44.844 1 95.38 218 PHE A CA 1
ATOM 1746 C C . PHE A 1 218 ? 9.344 -89.188 -45.031 1 95.38 218 PHE A C 1
ATOM 1748 O O . PHE A 1 218 ? 9.602 -90.188 -45.656 1 95.38 218 PHE A O 1
ATOM 1755 N N . LEU A 1 219 ? 8.125 -89 -44.562 1 93.88 219 LEU A N 1
ATOM 1756 C CA . LEU A 1 219 ? 7.047 -90 -44.625 1 93.88 219 LEU A CA 1
ATOM 1757 C C . LEU A 1 219 ? 6.562 -90.125 -46.062 1 93.88 219 LEU A C 1
ATOM 1759 O O . LEU A 1 219 ? 6.211 -91.25 -46.5 1 93.88 219 LEU A O 1
ATOM 1763 N N . THR A 1 220 ? 6.574 -89.062 -46.781 1 94 220 THR A N 1
ATOM 1764 C CA . THR A 1 220 ? 6.164 -89.125 -48.188 1 94 220 THR A CA 1
ATOM 1765 C C . THR A 1 220 ? 7.168 -89.875 -49 1 94 220 THR A C 1
ATOM 1767 O O . THR A 1 220 ? 6.781 -90.688 -49.875 1 94 220 THR A O 1
ATOM 1770 N N . LYS A 1 221 ? 8.438 -89.75 -48.781 1 94.31 221 LYS A N 1
ATOM 1771 C CA . LYS A 1 221 ? 9.469 -90.562 -49.469 1 94.31 221 LYS A CA 1
ATOM 1772 C C . LYS A 1 221 ? 9.383 -92 -49.125 1 94.31 221 LYS A C 1
ATOM 1774 O O . LYS A 1 221 ? 9.547 -92.875 -49.969 1 94.31 221 LYS A O 1
ATOM 1779 N N . THR A 1 222 ? 9.133 -92.188 -47.844 1 93.75 222 THR A N 1
ATOM 1780 C CA . THR A 1 222 ? 8.992 -93.562 -47.406 1 93.75 222 THR A CA 1
ATOM 1781 C C . THR A 1 222 ? 7.785 -94.25 -48.062 1 93.75 222 THR A C 1
ATOM 1783 O O . THR A 1 222 ? 7.852 -95.438 -48.469 1 93.75 222 THR A O 1
ATOM 1786 N N . ASN A 1 223 ? 6.715 -93.562 -48.156 1 90.56 223 ASN A N 1
ATOM 1787 C CA . ASN A 1 223 ? 5.516 -94.062 -48.812 1 90.56 223 ASN A CA 1
ATOM 1788 C C . ASN A 1 223 ? 5.758 -94.375 -50.312 1 90.56 223 ASN A C 1
ATOM 1790 O O . ASN A 1 223 ? 5.297 -95.375 -50.844 1 90.56 223 ASN A O 1
ATOM 1794 N N . LEU A 1 224 ? 6.508 -93.438 -50.906 1 91.5 224 LEU A N 1
ATOM 1795 C CA . LEU A 1 224 ? 6.828 -93.625 -52.344 1 91.5 224 LEU A CA 1
ATOM 1796 C C . LEU A 1 224 ? 7.719 -94.875 -52.531 1 91.5 224 LEU A C 1
ATOM 1798 O O . LEU A 1 224 ? 7.539 -95.625 -53.5 1 91.5 224 LEU A O 1
ATOM 1802 N N . GLN A 1 225 ? 8.602 -95 -51.625 1 93.75 225 GLN A N 1
ATOM 1803 C CA . GLN A 1 225 ? 9.492 -96.188 -51.688 1 93.75 225 GLN A CA 1
ATOM 1804 C C . GLN A 1 225 ? 8.719 -97.5 -51.5 1 93.75 225 GLN A C 1
ATOM 1806 O O . GLN A 1 225 ? 8.938 -98.438 -52.219 1 93.75 225 GLN A O 1
ATOM 1811 N N . LEU A 1 226 ? 7.75 -97.5 -50.562 1 90.62 226 LEU A N 1
ATOM 1812 C CA . LEU A 1 226 ? 6.938 -98.688 -50.312 1 90.62 226 LEU A CA 1
ATOM 1813 C C . LEU A 1 226 ? 5.996 -98.938 -51.469 1 90.62 226 LEU A C 1
ATOM 1815 O O . LEU A 1 226 ? 5.77 -100.125 -51.812 1 90.62 226 LEU A O 1
ATOM 1819 N N . GLU A 1 227 ? 5.543 -97.938 -52.062 1 90.88 227 GLU A N 1
ATOM 1820 C CA . GLU A 1 227 ? 4.688 -98.062 -53.219 1 90.88 227 GLU A CA 1
ATOM 1821 C C . GLU A 1 227 ? 5.461 -98.688 -54.406 1 90.88 227 GLU A C 1
ATOM 1823 O O . GLU A 1 227 ? 4.945 -99.5 -55.125 1 90.88 227 GLU A O 1
ATOM 1828 N N . THR A 1 228 ? 6.684 -98.188 -54.656 1 91.56 228 THR A N 1
ATOM 1829 C CA . THR A 1 228 ? 7.523 -98.688 -55.719 1 91.56 228 THR A CA 1
ATOM 1830 C C . THR A 1 228 ? 7.898 -100.188 -55.5 1 91.56 228 THR A C 1
ATOM 1832 O O . THR A 1 228 ? 7.914 -100.938 -56.438 1 91.56 228 THR A O 1
ATOM 1835 N N . GLN A 1 229 ? 8.141 -100.5 -54.25 1 90.19 229 GLN A N 1
ATOM 1836 C CA . GLN A 1 229 ? 8.477 -101.875 -53.906 1 90.19 229 GLN A CA 1
ATOM 1837 C C . GLN A 1 229 ? 7.281 -102.812 -54.125 1 90.19 229 GLN A C 1
ATOM 1839 O O . GLN A 1 229 ? 7.43 -103.875 -54.594 1 90.19 229 GLN A O 1
ATOM 1844 N N . LEU A 1 230 ? 6.129 -102.375 -53.75 1 87 230 LEU A N 1
ATOM 1845 C CA . LEU A 1 230 ? 4.902 -103.125 -53.906 1 87 230 LEU A CA 1
ATOM 1846 C C . LEU A 1 230 ? 4.566 -103.312 -55.375 1 87 230 LEU A C 1
ATOM 1848 O O . LEU A 1 230 ? 4.102 -104.375 -55.781 1 87 230 LEU A O 1
ATOM 1852 N N . GLN A 1 231 ? 4.754 -102.375 -56.188 1 87.31 231 GLN A N 1
ATOM 1853 C CA . GLN A 1 231 ? 4.531 -102.438 -57.625 1 87.31 231 GLN A CA 1
ATOM 1854 C C . GLN A 1 231 ? 5.535 -103.438 -58.25 1 87.31 231 GLN A C 1
ATOM 1856 O O . GLN A 1 231 ? 5.203 -104.125 -59.219 1 87.31 231 GLN A O 1
ATOM 1861 N N . GLY A 1 232 ? 6.703 -103.438 -57.781 1 84.81 232 GLY A N 1
ATOM 1862 C CA . GLY A 1 232 ? 7.719 -104.312 -58.312 1 84.81 232 GLY A CA 1
ATOM 1863 C C . GLY A 1 232 ? 7.434 -105.812 -58 1 84.81 232 GLY A C 1
ATOM 1864 O O . GLY A 1 232 ? 7.777 -106.688 -58.781 1 84.81 232 GLY A O 1
ATOM 1865 N N . VAL A 1 233 ? 6.84 -106.125 -56.938 1 81.5 233 VAL A N 1
ATOM 1866 C CA . VAL A 1 233 ? 6.566 -107.5 -56.531 1 81.5 233 VAL A CA 1
ATOM 1867 C C . VAL A 1 233 ? 5.301 -108 -57.219 1 81.5 233 VAL A C 1
ATOM 1869 O O . VAL A 1 233 ? 5.152 -109.188 -57.469 1 81.5 233 VAL A O 1
ATOM 1872 N N . THR A 1 234 ? 4.391 -107.375 -57.625 1 75.38 234 THR A N 1
ATOM 1873 C CA . THR A 1 234 ? 3.141 -107.812 -58.25 1 75.38 234 THR A CA 1
ATOM 1874 C C . THR A 1 234 ? 3.285 -107.812 -59.781 1 75.38 234 THR A C 1
ATOM 1876 O O . THR A 1 234 ? 2.428 -108.375 -60.469 1 75.38 234 THR A O 1
ATOM 1879 N N . THR A 1 235 ? 4.133 -107.375 -60.406 1 70.44 235 THR A N 1
ATOM 1880 C CA . THR A 1 235 ? 4.293 -107.5 -61.844 1 70.44 235 THR A CA 1
ATOM 1881 C C . THR A 1 235 ? 5.043 -108.75 -62.219 1 70.44 235 THR A C 1
ATOM 1883 O O . THR A 1 235 ? 6.145 -109 -61.719 1 70.44 235 THR A O 1
ATOM 1886 N N . PRO A 1 236 ? 4.438 -109.812 -62.844 1 60.84 236 PRO A N 1
ATOM 1887 C CA . PRO A 1 236 ? 5.055 -111.062 -63.281 1 60.84 236 PRO A CA 1
ATOM 1888 C C . PRO A 1 236 ? 6.328 -110.875 -64.125 1 60.84 236 PRO A C 1
ATOM 1890 O O . PRO A 1 236 ? 6.453 -109.812 -64.812 1 60.84 236 PRO A O 1
ATOM 1893 N N . LYS A 1 237 ? 7.516 -111.375 -63.562 1 55.28 237 LYS A N 1
ATOM 1894 C CA . LYS A 1 237 ? 8.602 -111.5 -64.5 1 55.28 237 LYS A CA 1
ATOM 1895 C C . LYS A 1 237 ? 8.078 -111.875 -65.875 1 55.28 237 LYS A C 1
ATOM 1897 O O . LYS A 1 237 ? 7.414 -112.938 -66 1 55.28 237 LYS A O 1
ATOM 1902 N N . LYS A 1 238 ? 7.926 -111 -66.75 1 41.22 238 LYS A N 1
ATOM 1903 C CA . LYS A 1 238 ? 7.965 -111.688 -68.062 1 41.22 238 LYS A CA 1
ATOM 1904 C C . LYS A 1 238 ? 9.211 -112.5 -68.188 1 41.22 238 LYS A C 1
ATOM 1906 O O . LYS A 1 238 ? 10.312 -112.125 -67.812 1 41.22 238 LYS A O 1
ATOM 1911 N N . MET B 1 1 ? -28.375 53.188 11.992 1 20.89 1 MET B N 1
ATOM 1912 C CA . MET B 1 1 ? -28.266 51.906 12.648 1 20.89 1 MET B CA 1
ATOM 1913 C C . MET B 1 1 ? -27.234 51.031 11.945 1 20.89 1 MET B C 1
ATOM 1915 O O . MET B 1 1 ? -27.328 50.781 10.742 1 20.89 1 MET B O 1
ATOM 1919 N N . ALA B 1 2 ? -25.984 51 12.305 1 25.03 2 ALA B N 1
ATOM 1920 C CA . ALA B 1 2 ? -24.734 50.844 11.57 1 25.03 2 ALA B CA 1
ATOM 1921 C C . ALA B 1 2 ? -24.547 49.406 11.117 1 25.03 2 ALA B C 1
ATOM 1923 O O . ALA B 1 2 ? -24.562 48.5 11.938 1 25.03 2 ALA B O 1
ATOM 1924 N N . GLU B 1 3 ? -25.109 48.969 9.969 1 22.66 3 GLU B N 1
ATOM 1925 C CA . GLU B 1 3 ? -25.266 47.688 9.305 1 22.66 3 GLU B CA 1
ATOM 1926 C C . GLU B 1 3 ? -23.922 46.969 9.148 1 22.66 3 GLU B C 1
ATOM 1928 O O . GLU B 1 3 ? -23.062 47.406 8.383 1 22.66 3 GLU B O 1
ATOM 1933 N N . LYS B 1 4 ? -23.359 46.625 10.25 1 27.53 4 LYS B N 1
ATOM 1934 C CA . LYS B 1 4 ? -22 46.156 10.453 1 27.53 4 LYS B CA 1
ATOM 1935 C C . LYS B 1 4 ? -21.719 44.938 9.57 1 27.53 4 LYS B C 1
ATOM 1937 O O . LYS B 1 4 ? -22.484 43.969 9.578 1 27.53 4 LYS B O 1
ATOM 1942 N N . ASN B 1 5 ? -21.062 45 8.453 1 23 5 ASN B N 1
ATOM 1943 C CA . ASN B 1 5 ? -20.688 44.312 7.219 1 23 5 ASN B CA 1
ATOM 1944 C C . ASN B 1 5 ? -19.922 43.031 7.504 1 23 5 ASN B C 1
ATOM 1946 O O . ASN B 1 5 ? -18.688 43.031 7.559 1 23 5 ASN B O 1
ATOM 1950 N N . VAL B 1 6 ? -19.953 42.375 8.586 1 29.31 6 VAL B N 1
ATOM 1951 C CA . VAL B 1 6 ? -19.359 41.031 8.555 1 29.31 6 VAL B CA 1
ATOM 1952 C C . VAL B 1 6 ? -19.953 40.25 7.391 1 29.31 6 VAL B C 1
ATOM 1954 O O . VAL B 1 6 ? -21.125 39.875 7.418 1 29.31 6 VAL B O 1
ATOM 1957 N N . VAL B 1 7 ? -19.812 40.656 6.207 1 27.97 7 VAL B N 1
ATOM 1958 C CA . VAL B 1 7 ? -20.484 40.031 5.07 1 27.97 7 VAL B CA 1
ATOM 1959 C C . VAL B 1 7 ? -20.078 38.562 4.992 1 27.97 7 VAL B C 1
ATOM 1961 O O . VAL B 1 7 ? -18.922 38.25 4.73 1 27.97 7 VAL B O 1
ATOM 1964 N N . LEU B 1 8 ? -20.469 37.75 5.93 1 30.03 8 LEU B N 1
ATOM 1965 C CA . LEU B 1 8 ? -20.578 36.312 5.809 1 30.03 8 LEU B CA 1
ATOM 1966 C C . LEU B 1 8 ? -21.047 35.906 4.418 1 30.03 8 LEU B C 1
ATOM 1968 O O . LEU B 1 8 ? -22.188 36.188 4.047 1 30.03 8 LEU B O 1
ATOM 1972 N N . ASP B 1 9 ? -20.234 36.156 3.406 1 31.44 9 ASP B N 1
ATOM 1973 C CA . ASP B 1 9 ? -20.734 35.781 2.084 1 31.44 9 ASP B CA 1
ATOM 1974 C C . ASP B 1 9 ? -21.422 34.438 2.1 1 31.44 9 ASP B C 1
ATOM 1976 O O . ASP B 1 9 ? -21.125 33.594 2.957 1 31.44 9 ASP B O 1
ATOM 1980 N N . GLN B 1 10 ? -22.562 34.219 1.603 1 31.39 10 GLN B N 1
ATOM 1981 C CA . GLN B 1 10 ? -23.516 33.125 1.441 1 31.39 10 GLN B CA 1
ATOM 1982 C C . GLN B 1 10 ? -22.812 31.844 1.032 1 31.39 10 GLN B C 1
ATOM 1984 O O . GLN B 1 10 ? -23.438 30.797 0.872 1 31.39 10 GLN B O 1
ATOM 1989 N N . THR B 1 11 ? -21.578 31.906 0.354 1 33.94 11 THR B N 1
ATOM 1990 C CA . THR B 1 11 ? -21.078 30.609 -0.076 1 33.94 11 THR B CA 1
ATOM 1991 C C . THR B 1 11 ? -20.375 29.891 1.08 1 33.94 11 THR B C 1
ATOM 1993 O O . THR B 1 11 ? -19.859 30.531 1.991 1 33.94 11 THR B O 1
ATOM 1996 N N . GLY B 1 12 ? -20.703 28.688 1.58 1 35.25 12 GLY B N 1
ATOM 1997 C CA . GLY B 1 12 ? -20.344 27.766 2.65 1 35.25 12 GLY B CA 1
ATOM 1998 C C . GLY B 1 12 ? -18.875 27.797 3.004 1 35.25 12 GLY B C 1
ATOM 1999 O O . GLY B 1 12 ? -18.375 26.922 3.707 1 35.25 12 GLY B O 1
ATOM 2000 N N . ASP B 1 13 ? -18.078 28.391 2.254 1 40.5 13 ASP B N 1
ATOM 2001 C CA . ASP B 1 13 ? -16.641 28.25 2.492 1 40.5 13 ASP B CA 1
ATOM 2002 C C . ASP B 1 13 ? -16.203 29.094 3.678 1 40.5 13 ASP B C 1
ATOM 2004 O O . ASP B 1 13 ? -16.688 30.219 3.869 1 40.5 13 ASP B O 1
ATOM 2008 N N . LEU B 1 14 ? -15.914 28.516 4.762 1 43.91 14 LEU B N 1
ATOM 2009 C CA . LEU B 1 14 ? -15.289 29.188 5.902 1 43.91 14 LEU B CA 1
ATOM 2010 C C . LEU B 1 14 ? -14.227 30.172 5.445 1 43.91 14 LEU B C 1
ATOM 2012 O O . LEU B 1 14 ? -13.531 30.766 6.266 1 43.91 14 LEU B O 1
ATOM 2016 N N . SER B 1 15 ? -14.031 30.312 4.066 1 44.44 15 SER B N 1
ATOM 2017 C CA . SER B 1 15 ? -12.828 31.016 3.623 1 44.44 15 SER B CA 1
ATOM 2018 C C . SER B 1 15 ? -12.805 32.438 4.141 1 44.44 15 SER B C 1
ATOM 2020 O O . SER B 1 15 ? -13.828 32.969 4.566 1 44.44 15 SER B O 1
ATOM 2022 N N . GLN B 1 16 ? -11.656 33.188 3.953 1 48.06 16 GLN B N 1
ATOM 2023 C CA . GLN B 1 16 ? -11.133 34.531 4.211 1 48.06 16 GLN B CA 1
ATOM 2024 C C . GLN B 1 16 ? -12.133 35.594 3.805 1 48.06 16 GLN B C 1
ATOM 2026 O O . GLN B 1 16 ? -12.883 35.438 2.838 1 48.06 16 GLN B O 1
ATOM 2031 N N . VAL B 1 17 ? -12.641 36.438 4.73 1 46.59 17 VAL B N 1
ATOM 2032 C CA . VAL B 1 17 ? -13.398 37.656 4.441 1 46.59 17 VAL B CA 1
ATOM 2033 C C . VAL B 1 17 ? -12.781 38.375 3.25 1 46.59 17 VAL B C 1
ATOM 2035 O O . VAL B 1 17 ? -11.805 39.125 3.402 1 46.59 17 VAL B O 1
ATOM 2038 N N . ARG B 1 18 ? -12.656 37.625 2.213 1 50.06 18 ARG B N 1
ATOM 2039 C CA . ARG B 1 18 ? -12.172 38.344 1.034 1 50.06 18 ARG B CA 1
ATOM 2040 C C . ARG B 1 18 ? -13.102 39.5 0.676 1 50.06 18 ARG B C 1
ATOM 2042 O O . ARG B 1 18 ? -14.32 39.406 0.855 1 50.06 18 ARG B O 1
ATOM 2049 N N . GLN B 1 19 ? -12.719 40.688 0.939 1 46.66 19 GLN B N 1
ATOM 2050 C CA . GLN B 1 19 ? -13.438 41.875 0.534 1 46.66 19 GLN B CA 1
ATOM 2051 C C . GLN B 1 19 ? -13.43 42.062 -0.983 1 46.66 19 GLN B C 1
ATOM 2053 O O . GLN B 1 19 ? -12.398 41.844 -1.627 1 46.66 19 GLN B O 1
ATOM 2058 N N . LYS B 1 20 ? -14.656 41.938 -1.599 1 45 20 LYS B N 1
ATOM 2059 C CA . LYS B 1 20 ? -14.836 42.219 -3.021 1 45 20 LYS B CA 1
ATOM 2060 C C . LYS B 1 20 ? -14.523 43.688 -3.332 1 45 20 LYS B C 1
ATOM 2062 O O . LYS B 1 20 ? -15.078 44.594 -2.703 1 45 20 LYS B O 1
ATOM 2067 N N . LYS B 1 21 ? -13.359 44.062 -3.678 1 49.81 21 LYS B N 1
ATOM 2068 C CA . LYS B 1 21 ? -13.141 45.406 -4.191 1 49.81 21 LYS B CA 1
ATOM 2069 C C . LYS B 1 21 ? -13.18 45.438 -5.719 1 49.81 21 LYS B C 1
ATOM 2071 O O . LYS B 1 21 ? -12.688 44.5 -6.367 1 49.81 21 LYS B O 1
ATOM 2076 N N . VAL B 1 22 ? -14.039 46.156 -6.156 1 42.5 22 VAL B N 1
ATOM 2077 C CA . VAL B 1 22 ? -14.117 46.469 -7.582 1 42.5 22 VAL B CA 1
ATOM 2078 C C . VAL B 1 22 ? -12.867 47.219 -8.016 1 42.5 22 VAL B C 1
ATOM 2080 O O . VAL B 1 22 ? -12.508 48.25 -7.426 1 42.5 22 VAL B O 1
ATOM 2083 N N . ARG B 1 23 ? -11.836 46.688 -8.406 1 41.78 23 ARG B N 1
ATOM 2084 C CA . ARG B 1 23 ? -10.812 47.5 -9.047 1 41.78 23 ARG B CA 1
ATOM 2085 C C . ARG B 1 23 ? -11.289 48 -10.414 1 41.78 23 ARG B C 1
ATOM 2087 O O . ARG B 1 23 ? -11.578 47.188 -11.305 1 41.78 23 ARG B O 1
ATOM 2094 N N . TYR B 1 24 ? -11.898 49.188 -10.445 1 34.47 24 TYR B N 1
ATOM 2095 C CA . TYR B 1 24 ? -11.953 49.875 -11.742 1 34.47 24 TYR B CA 1
ATOM 2096 C C . TYR B 1 24 ? -10.562 50 -12.352 1 34.47 24 TYR B C 1
ATOM 2098 O O . TYR B 1 24 ? -9.586 50.25 -11.641 1 34.47 24 TYR B O 1
ATOM 2106 N N . LEU B 1 25 ? -10.25 49.312 -13.414 1 34.66 25 LEU B N 1
ATOM 2107 C CA . LEU B 1 25 ? -9.109 49.688 -14.234 1 34.66 25 LEU B CA 1
ATOM 2108 C C . LEU B 1 25 ? -9.047 51.188 -14.445 1 34.66 25 LEU B C 1
ATOM 2110 O O . LEU B 1 25 ? -8.531 51.656 -15.461 1 34.66 25 LEU B O 1
ATOM 2114 N N . SER B 1 26 ? -9.938 52.094 -14.023 1 30.88 26 SER B N 1
ATOM 2115 C CA . SER B 1 26 ? -9.609 53.438 -14.469 1 30.88 26 SER B CA 1
ATOM 2116 C C . SER B 1 26 ? -8.18 53.812 -14.102 1 30.88 26 SER B C 1
ATOM 2118 O O . SER B 1 26 ? -7.598 53.219 -13.18 1 30.88 26 SER B O 1
ATOM 2120 N N . ALA B 1 27 ? -7.582 54.906 -14.992 1 31.78 27 ALA B N 1
ATOM 2121 C CA . ALA B 1 27 ? -6.305 55.625 -15.023 1 31.78 27 ALA B CA 1
ATOM 2122 C C . ALA B 1 27 ? -5.801 55.906 -13.617 1 31.78 27 ALA B C 1
ATOM 2124 O O . ALA B 1 27 ? -6.508 55.688 -12.633 1 31.78 27 ALA B O 1
ATOM 2125 N N . SER B 1 28 ? -5.266 57.25 -13.516 1 30.75 28 SER B N 1
ATOM 2126 C CA . SER B 1 28 ? -4.285 58.094 -12.812 1 30.75 28 SER B CA 1
ATOM 2127 C C . SER B 1 28 ? -4.73 58.375 -11.391 1 30.75 28 SER B C 1
ATOM 2129 O O . SER B 1 28 ? -4.32 59.375 -10.797 1 30.75 28 SER B O 1
ATOM 2131 N N . ALA B 1 29 ? -5.961 58 -10.961 1 34.94 29 ALA B N 1
ATOM 2132 C CA . ALA B 1 29 ? -6.266 58.969 -9.914 1 34.94 29 ALA B CA 1
ATOM 2133 C C . ALA B 1 29 ? -5.18 59 -8.844 1 34.94 29 ALA B C 1
ATOM 2135 O O . ALA B 1 29 ? -4.453 58 -8.68 1 34.94 29 ALA B O 1
ATOM 2136 N N . ASP B 1 30 ? -4.816 60.219 -8.422 1 34.12 30 ASP B N 1
ATOM 2137 C CA . ASP B 1 30 ? -3.861 60.781 -7.465 1 34.12 30 ASP B CA 1
ATOM 2138 C C . ASP B 1 30 ? -3.85 59.969 -6.176 1 34.12 30 ASP B C 1
ATOM 2140 O O . ASP B 1 30 ? -4.898 59.5 -5.719 1 34.12 30 ASP B O 1
ATOM 2144 N N . PRO B 1 31 ? -2.725 59.375 -5.844 1 36.22 31 PRO B N 1
ATOM 2145 C CA . PRO B 1 31 ? -2.502 58.656 -4.586 1 36.22 31 PRO B CA 1
ATOM 2146 C C . PRO B 1 31 ? -3.168 59.344 -3.393 1 36.22 31 PRO B C 1
ATOM 2148 O O . PRO B 1 31 ? -3 60.531 -3.191 1 36.22 31 PRO B O 1
ATOM 2151 N N . PRO B 1 32 ? -4.492 59.125 -3.09 1 36.69 32 PRO B N 1
ATOM 2152 C CA . PRO B 1 32 ? -4.934 59.969 -1.973 1 36.69 32 PRO B CA 1
ATOM 2153 C C . PRO B 1 32 ? -3.854 60.156 -0.91 1 36.69 32 PRO B C 1
ATOM 2155 O O . PRO B 1 32 ? -2.904 59.375 -0.845 1 36.69 32 PRO B O 1
ATOM 2158 N N . PRO B 1 33 ? -3.812 61.281 -0.155 1 34.72 33 PRO B N 1
ATOM 2159 C CA . PRO B 1 33 ? -2.799 61.688 0.818 1 34.72 33 PRO B CA 1
ATOM 2160 C C . PRO B 1 33 ? -2.439 60.594 1.803 1 34.72 33 PRO B C 1
ATOM 2162 O O . PRO B 1 33 ? -3.24 59.656 2.031 1 34.72 33 PRO B O 1
ATOM 2165 N N . GLN B 1 34 ? -1.134 60.375 2.043 1 37.78 34 GLN B N 1
ATOM 2166 C CA . GLN B 1 34 ? -0.279 59.562 2.924 1 37.78 34 GLN B CA 1
ATOM 2167 C C . GLN B 1 34 ? -0.821 59.562 4.348 1 37.78 34 GLN B C 1
ATOM 2169 O O . GLN B 1 34 ? -0.357 60.312 5.203 1 37.78 34 GLN B O 1
ATOM 2174 N N . SER B 1 35 ? -2.109 59.625 4.621 1 38.34 35 SER B N 1
ATOM 2175 C CA . SER B 1 35 ? -2.426 60.031 5.988 1 38.34 35 SER B CA 1
ATOM 2176 C C . SER B 1 35 ? -1.64 59.219 7.004 1 38.34 35 SER B C 1
ATOM 2178 O O . SER B 1 35 ? -1.021 58.219 6.652 1 38.34 35 SER B O 1
ATOM 2180 N N . ALA B 1 36 ? -2.215 59.062 8.422 1 47.62 36 ALA B N 1
ATOM 2181 C CA . ALA B 1 36 ? -1.602 59 9.742 1 47.62 36 ALA B CA 1
ATOM 2182 C C . ALA B 1 36 ? -0.95 57.625 10 1 47.62 36 ALA B C 1
ATOM 2184 O O . ALA B 1 36 ? -1.279 56.656 9.336 1 47.62 36 ALA B O 1
ATOM 2185 N N . PRO B 1 37 ? 0.017 57.469 10.867 1 46.09 37 PRO B N 1
ATOM 2186 C CA . PRO B 1 37 ? 0.862 56.344 11.258 1 46.09 37 PRO B CA 1
ATOM 2187 C C . PRO B 1 37 ? 0.101 55 11.297 1 46.09 37 PRO B C 1
ATOM 2189 O O . PRO B 1 37 ? 0.695 53.938 11.102 1 46.09 37 PRO B O 1
ATOM 2192 N N . THR B 1 38 ? -1.169 54.938 11.695 1 48 38 THR B N 1
ATOM 2193 C CA . THR B 1 38 ? -2.016 53.75 11.711 1 48 38 THR B CA 1
ATOM 2194 C C . THR B 1 38 ? -2.244 53.219 10.297 1 48 38 THR B C 1
ATOM 2196 O O . THR B 1 38 ? -2.479 52.031 10.102 1 48 38 THR B O 1
ATOM 2199 N N . GLU B 1 39 ? -2.275 54.062 9.258 1 53.69 39 GLU B N 1
ATOM 2200 C CA . GLU B 1 39 ? -2.504 53.75 7.852 1 53.69 39 GLU B CA 1
ATOM 2201 C C . GLU B 1 39 ? -1.31 53 7.25 1 53.69 39 GLU B C 1
ATOM 2203 O O . GLU B 1 39 ? -1.476 52.156 6.379 1 53.69 39 GLU B O 1
ATOM 2208 N N . ALA B 1 40 ? -0.135 53.344 7.758 1 6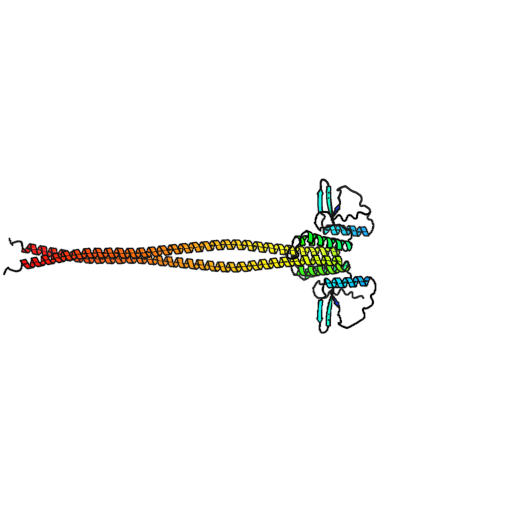1.5 40 ALA B N 1
ATOM 2209 C CA . ALA B 1 40 ? 1.075 52.719 7.23 1 61.5 40 ALA B CA 1
ATOM 2210 C C . ALA B 1 40 ? 1.135 51.25 7.605 1 61.5 40 ALA B C 1
ATOM 2212 O O . ALA B 1 40 ? 1.496 50.406 6.777 1 61.5 40 ALA B O 1
ATOM 2213 N N . THR B 1 41 ? 0.782 50.969 8.883 1 68.75 41 THR B N 1
ATOM 2214 C CA . THR B 1 41 ? 0.765 49.562 9.32 1 68.75 41 THR B CA 1
ATOM 2215 C C . THR B 1 41 ? -0.282 48.781 8.555 1 68.75 41 THR B C 1
ATOM 2217 O O . THR B 1 41 ? -0.043 47.625 8.18 1 68.75 41 THR B O 1
ATOM 2220 N N . GLY B 1 42 ? -1.323 49.5 8.188 1 72.69 42 GLY B N 1
ATOM 2221 C CA . GLY B 1 42 ? -2.391 48.844 7.434 1 72.69 42 GLY B CA 1
ATOM 2222 C C . GLY B 1 42 ? -1.987 48.5 6.016 1 72.69 42 GLY B C 1
ATOM 2223 O O . GLY B 1 42 ? -2.326 47.406 5.523 1 72.69 42 GLY B O 1
ATOM 2224 N N . GLN B 1 43 ? -1.209 49.406 5.422 1 78 43 GLN B N 1
ATOM 2225 C CA . GLN B 1 43 ? -0.761 49.156 4.055 1 78 43 GLN B CA 1
ATOM 2226 C C . GLN B 1 43 ? 0.271 48.031 4.016 1 78 43 GLN B C 1
ATOM 2228 O O . GLN B 1 43 ? 0.262 47.219 3.1 1 78 43 GLN B O 1
ATOM 2233 N N . LYS B 1 44 ? 1.181 48.094 4.957 1 82.44 44 LYS B N 1
ATOM 2234 C CA . LYS B 1 44 ? 2.178 47.031 5.027 1 82.44 44 LYS B CA 1
ATOM 2235 C C . LYS B 1 44 ? 1.514 45.656 5.223 1 82.44 44 LYS B C 1
ATOM 2237 O O . LYS B 1 44 ? 1.896 44.688 4.582 1 82.44 44 LYS B O 1
ATOM 2242 N N . ASN B 1 45 ? 0.535 45.719 6.121 1 87 45 ASN B N 1
ATOM 2243 C CA . ASN B 1 45 ? -0.187 44.469 6.363 1 87 45 ASN B CA 1
ATOM 2244 C C . ASN B 1 45 ? -0.894 43.969 5.102 1 87 45 ASN B C 1
ATOM 2246 O O . ASN B 1 45 ? -0.928 42.781 4.832 1 87 45 ASN B O 1
ATOM 2250 N N . LYS B 1 46 ? -1.355 44.938 4.336 1 84.81 46 LYS B N 1
ATOM 2251 C CA . LYS B 1 46 ? -2.066 44.562 3.113 1 84.81 46 LYS B CA 1
ATOM 2252 C C . LYS B 1 46 ? -1.127 43.906 2.111 1 84.81 46 LYS B C 1
ATOM 2254 O O . LYS B 1 46 ? -1.492 42.906 1.476 1 84.81 46 LYS B O 1
ATOM 2259 N N . GLU B 1 47 ? 0.007 44.375 1.985 1 86.06 47 GLU B N 1
ATOM 2260 C CA . GLU B 1 47 ? 0.988 43.812 1.067 1 86.06 47 GLU B CA 1
ATOM 2261 C C . GLU B 1 47 ? 1.414 42.406 1.513 1 86.06 47 GLU B C 1
ATOM 2263 O O . GLU B 1 47 ? 1.531 41.5 0.69 1 86.06 47 GLU B O 1
ATOM 2268 N N . ILE B 1 48 ? 1.649 42.281 2.744 1 89.38 48 ILE B N 1
ATOM 2269 C CA . ILE B 1 48 ? 2.076 41 3.291 1 89.38 48 ILE B CA 1
ATOM 2270 C C . ILE B 1 48 ? 0.967 39.969 3.107 1 89.38 48 ILE B C 1
ATOM 2272 O O . ILE B 1 48 ? 1.228 38.844 2.699 1 89.38 48 ILE B O 1
ATOM 2276 N N . LEU B 1 49 ? -0.25 40.438 3.432 1 90 49 LEU B N 1
ATOM 2277 C CA . LEU B 1 49 ? -1.383 39.531 3.312 1 90 49 LEU B CA 1
ATOM 2278 C C . LEU B 1 49 ? -1.594 39.125 1.862 1 90 49 LEU B C 1
ATOM 2280 O O . LEU B 1 49 ? -1.911 37.969 1.586 1 90 49 LEU B O 1
ATOM 2284 N N . ASN B 1 50 ? -1.394 40.031 0.998 1 87.12 50 ASN B N 1
ATOM 2285 C CA . ASN B 1 50 ? -1.528 39.688 -0.417 1 87.12 50 ASN B CA 1
ATOM 2286 C C . ASN B 1 50 ? -0.468 38.688 -0.864 1 87.12 50 ASN B C 1
ATOM 2288 O O . ASN B 1 50 ? -0.698 37.906 -1.786 1 87.12 50 ASN B O 1
ATOM 2292 N N . GLY B 1 51 ? 0.67 38.781 -0.325 1 86.81 51 GLY B N 1
ATOM 2293 C CA . GLY B 1 51 ? 1.707 37.812 -0.604 1 86.81 51 GLY B CA 1
ATOM 2294 C C . GLY B 1 51 ? 1.387 36.406 -0.058 1 86.81 51 GLY B C 1
ATOM 2295 O O . GLY B 1 51 ? 1.683 35.406 -0.699 1 86.81 51 GLY B O 1
ATOM 2296 N N . MET B 1 52 ? 0.808 36.312 1.134 1 88.75 52 MET B N 1
ATOM 2297 C CA . MET B 1 52 ? 0.477 35.062 1.799 1 88.75 52 MET B CA 1
ATOM 2298 C C . MET B 1 52 ? -0.734 34.406 1.146 1 88.75 52 MET B C 1
ATOM 2300 O O . MET B 1 52 ? -0.771 33.188 0.984 1 88.75 52 MET B O 1
ATOM 2304 N N . PHE B 1 53 ? -1.679 35.406 0.843 1 87.06 53 PHE B N 1
ATOM 2305 C CA . PHE B 1 53 ? -2.93 34.938 0.25 1 87.06 53 PHE B CA 1
ATOM 2306 C C . PHE B 1 53 ? -3.229 35.688 -1.036 1 87.06 53 PHE B C 1
ATOM 2308 O O . PHE B 1 53 ? -3.883 36.75 -1.007 1 87.06 53 PHE B O 1
ATOM 2315 N N . PRO B 1 54 ? -2.775 35.125 -2.031 1 83.19 54 PRO B N 1
ATOM 2316 C CA . PRO B 1 54 ? -2.965 35.844 -3.293 1 83.19 54 PRO B CA 1
ATOM 2317 C C . PRO B 1 54 ? -4.434 36.125 -3.588 1 83.19 54 PRO B C 1
ATOM 2319 O O . PRO B 1 54 ? -5.305 35.312 -3.293 1 83.19 54 PRO B O 1
ATOM 2322 N N . PRO B 1 55 ? -4.633 37.344 -4.102 1 82.75 55 PRO B N 1
ATOM 2323 C CA . PRO B 1 55 ? -6.016 37.75 -4.391 1 82.75 55 PRO B CA 1
ATOM 2324 C C . PRO B 1 55 ? -6.633 36.938 -5.523 1 82.75 55 PRO B C 1
ATOM 2326 O O . PRO B 1 55 ? -5.914 36.406 -6.383 1 82.75 55 PRO B O 1
ATOM 2329 N N . ARG B 1 56 ? -7.902 36.781 -5.34 1 79.31 56 ARG B N 1
ATOM 2330 C CA . ARG B 1 56 ? -8.648 36.094 -6.395 1 79.31 56 ARG B CA 1
ATOM 2331 C C . ARG B 1 56 ? -9.328 37.094 -7.324 1 79.31 56 ARG B C 1
ATOM 2333 O O . ARG B 1 56 ? -9.883 38.094 -6.871 1 79.31 56 ARG B O 1
ATOM 2340 N N . ASP B 1 57 ? -9.039 36.875 -8.711 1 80.75 57 ASP B N 1
ATOM 2341 C CA . ASP B 1 57 ? -9.641 37.812 -9.664 1 80.75 57 ASP B CA 1
ATOM 2342 C C . ASP B 1 57 ? -10.539 37.094 -10.656 1 80.75 57 ASP B C 1
ATOM 2344 O O . ASP B 1 57 ? -10.281 35.938 -11 1 80.75 57 ASP B O 1
ATOM 2348 N N . TRP B 1 58 ? -11.703 37.625 -10.789 1 78.25 58 TRP B N 1
ATOM 2349 C CA . TRP B 1 58 ? -12.57 37.094 -11.828 1 78.25 58 TRP B CA 1
ATOM 2350 C C . TRP B 1 58 ? -13.266 38.188 -12.602 1 78.25 58 TRP B C 1
ATOM 2352 O O . TRP B 1 58 ? -13.273 39.344 -12.164 1 78.25 58 TRP B O 1
ATOM 2362 N N . GLU B 1 59 ? -13.531 37.781 -13.844 1 80.25 59 GLU B N 1
ATOM 2363 C CA . GLU B 1 59 ? -14.156 38.75 -14.75 1 80.25 59 GLU B CA 1
ATOM 2364 C C . GLU B 1 59 ? -15.664 38.562 -14.812 1 80.25 59 GLU B C 1
ATOM 2366 O O . GLU B 1 59 ? -16.156 37.438 -14.953 1 80.25 59 GLU B O 1
ATOM 2371 N N . GLU B 1 60 ? -16.391 39.469 -14.258 1 75 60 GLU B N 1
ATOM 2372 C CA . GLU B 1 60 ? -17.844 39.469 -14.422 1 75 60 GLU B CA 1
ATOM 2373 C C . GLU B 1 60 ? -18.281 40.594 -15.375 1 75 60 GLU B C 1
ATOM 2375 O O . GLU B 1 60 ? -18.234 41.75 -15.023 1 75 60 GLU B O 1
ATOM 2380 N N . GLY B 1 61 ? -18.766 40.031 -16.5 1 72.06 61 GLY B N 1
ATOM 2381 C CA . GLY B 1 61 ? -19.141 41 -17.531 1 72.06 61 GLY B CA 1
ATOM 2382 C C . GLY B 1 61 ? -17.953 41.781 -18.062 1 72.06 61 GLY B C 1
ATOM 2383 O O . GLY B 1 61 ? -17 41.188 -18.594 1 72.06 61 GLY B O 1
ATOM 2384 N N . ASN B 1 62 ? -17.922 42.969 -17.969 1 73.06 62 ASN B N 1
ATOM 2385 C CA . ASN B 1 62 ? -16.859 43.844 -18.438 1 73.06 62 ASN B CA 1
ATOM 2386 C C . ASN B 1 62 ? -16.016 44.375 -17.266 1 73.06 62 ASN B C 1
ATOM 2388 O O . ASN B 1 62 ? -15.266 45.344 -17.438 1 73.06 62 ASN B O 1
ATOM 2392 N N . GLN B 1 63 ? -16.375 43.75 -16.062 1 74.12 63 GLN B N 1
ATOM 2393 C CA . GLN B 1 63 ? -15.672 44.25 -14.883 1 74.12 63 GLN B CA 1
ATOM 2394 C C . GLN B 1 63 ? -14.805 43.156 -14.242 1 74.12 63 GLN B C 1
ATOM 2396 O O . GLN B 1 63 ? -15.164 42 -14.258 1 74.12 63 GLN B O 1
ATOM 2401 N N . LEU B 1 64 ? -13.555 43.656 -13.906 1 78.94 64 LEU B N 1
ATOM 2402 C CA . LEU B 1 64 ? -12.633 42.75 -13.203 1 78.94 64 LEU B CA 1
ATOM 2403 C C . LEU B 1 64 ? -12.797 42.875 -11.695 1 78.94 64 LEU B C 1
ATOM 2405 O O . LEU B 1 64 ? -12.75 44 -11.148 1 78.94 64 LEU B O 1
ATOM 2409 N N . TRP B 1 65 ? -13.25 41.781 -11.094 1 77.38 65 TRP B N 1
ATOM 2410 C CA . TRP B 1 65 ? -13.422 41.719 -9.648 1 77.38 65 TRP B CA 1
ATOM 2411 C C . TRP B 1 65 ? -12.188 41.125 -8.969 1 77.38 65 TRP B C 1
ATOM 2413 O O . TRP B 1 65 ? -11.602 40.188 -9.477 1 77.38 65 TRP B O 1
ATOM 2423 N N . LEU B 1 66 ? -11.578 42.031 -8.164 1 75.81 66 LEU B N 1
ATOM 2424 C CA . LEU B 1 66 ? -10.445 41.562 -7.383 1 75.81 66 LEU B CA 1
ATOM 2425 C C . LEU B 1 66 ? -10.844 41.312 -5.93 1 75.81 66 LEU B C 1
ATOM 2427 O O . LEU B 1 66 ? -11.43 42.188 -5.297 1 75.81 66 LEU B O 1
ATOM 2431 N N . GLN B 1 67 ? -10.727 40.094 -5.477 1 78.19 67 GLN B N 1
ATOM 2432 C CA . GLN B 1 67 ? -11.016 39.75 -4.086 1 78.19 67 GLN B CA 1
ATOM 2433 C C . GLN B 1 67 ? -9.727 39.594 -3.279 1 78.19 67 GLN B C 1
ATOM 2435 O O . GLN B 1 67 ? -8.914 38.719 -3.564 1 78.19 67 GLN B O 1
ATOM 2440 N N . GLN B 1 68 ? -9.516 40.625 -2.32 1 79 68 GLN B N 1
ATOM 2441 C CA . GLN B 1 68 ? -8.328 40.594 -1.47 1 79 68 GLN B CA 1
ATOM 2442 C C . GLN B 1 68 ? -8.695 40.219 -0.035 1 79 68 GLN B C 1
ATOM 2444 O O . GLN B 1 68 ? -9.852 40.375 0.37 1 79 68 GLN B O 1
ATOM 2449 N N . VAL B 1 69 ? -7.68 39.781 0.651 1 83.5 69 VAL B N 1
ATOM 2450 C CA . VAL B 1 69 ? -7.895 39.406 2.045 1 83.5 69 VAL B CA 1
ATOM 2451 C C . VAL B 1 69 ? -8.023 40.656 2.904 1 83.5 69 VAL B C 1
ATOM 2453 O O . VAL B 1 69 ? -7.332 41.625 2.674 1 83.5 69 VAL B O 1
ATOM 2456 N N . SER B 1 70 ? -8.969 40.594 3.863 1 79.81 70 SER B N 1
ATOM 2457 C CA . SER B 1 70 ? -9.258 41.719 4.727 1 79.81 70 SER B CA 1
ATOM 2458 C C . SER B 1 70 ? -8.07 42.062 5.621 1 79.81 70 SER B C 1
ATOM 2460 O O . SER B 1 70 ? -7.41 41.188 6.145 1 79.81 70 SER B O 1
ATOM 2462 N N . SER B 1 71 ? -7.746 43.375 5.699 1 82.94 71 SER B N 1
ATOM 2463 C CA . SER B 1 71 ? -6.695 43.812 6.605 1 82.94 71 SER B CA 1
ATOM 2464 C C . SER B 1 71 ? -7.285 44.438 7.871 1 82.94 71 SER B C 1
ATOM 2466 O O . SER B 1 71 ? -6.578 45.094 8.641 1 82.94 71 SER B O 1
ATOM 2468 N N . ALA B 1 72 ? -8.602 44.125 8.062 1 82.12 72 ALA B N 1
ATOM 2469 C CA . ALA B 1 72 ? -9.281 44.688 9.227 1 82.12 72 ALA B CA 1
ATOM 2470 C C . ALA B 1 72 ? -8.828 44 10.508 1 82.12 72 ALA B C 1
ATOM 2472 O O . ALA B 1 72 ? -8.648 42.781 10.531 1 82.12 72 ALA B O 1
ATOM 2473 N N . PRO B 1 73 ? -8.578 44.875 11.484 1 87.81 73 PRO B N 1
ATOM 2474 C CA . PRO B 1 73 ? -8.188 44.25 12.758 1 87.81 73 PRO B CA 1
ATOM 2475 C C . PRO B 1 73 ? -9.242 43.312 13.305 1 87.81 73 PRO B C 1
ATOM 2477 O O . PRO B 1 73 ? -10.406 43.375 12.906 1 87.81 73 PRO B O 1
ATOM 2480 N N . CYS B 1 74 ? -8.766 42.344 14.102 1 87.44 74 CYS B N 1
ATOM 2481 C CA . CYS B 1 74 ? -9.617 41.312 14.648 1 87.44 74 CYS B CA 1
ATOM 2482 C C . CYS B 1 74 ? -9.648 41.375 16.172 1 87.44 74 CYS B C 1
ATOM 2484 O O . CYS B 1 74 ? -8.609 41.562 16.812 1 87.44 74 CYS B O 1
ATOM 2486 N N . THR B 1 75 ? -10.883 41.281 16.656 1 90 75 THR B N 1
ATOM 2487 C CA . THR B 1 75 ? -11.062 41.281 18.109 1 90 75 THR B CA 1
ATOM 2488 C C . THR B 1 75 ? -11.25 39.875 18.641 1 90 75 THR B C 1
ATOM 2490 O O . THR B 1 75 ? -11.375 38.906 17.859 1 90 75 THR B O 1
ATOM 2493 N N . ARG B 1 76 ? -11.234 39.75 19.938 1 91.75 76 ARG B N 1
ATOM 2494 C CA . ARG B 1 76 ? -11.469 38.469 20.609 1 91.75 76 ARG B CA 1
ATOM 2495 C C . ARG B 1 76 ? -12.828 37.875 20.219 1 91.75 76 ARG B C 1
ATOM 2497 O O . ARG B 1 76 ? -12.961 36.688 20.016 1 91.75 76 ARG B O 1
ATOM 2504 N N . THR B 1 77 ? -13.789 38.812 20.141 1 92.69 77 THR B N 1
ATOM 2505 C CA . THR B 1 77 ? -15.133 38.375 19.766 1 92.69 77 THR B CA 1
ATOM 2506 C C . THR B 1 77 ? -15.141 37.75 18.375 1 92.69 77 THR B C 1
ATOM 2508 O O . THR B 1 77 ? -15.898 36.812 18.094 1 92.69 77 THR B O 1
ATOM 2511 N N . ASP B 1 78 ? -14.305 38.281 17.484 1 92.69 78 ASP B N 1
ATOM 2512 C CA . ASP B 1 78 ? -14.195 37.75 16.141 1 92.69 78 ASP B CA 1
ATOM 2513 C C . ASP B 1 78 ? -13.695 36.312 16.156 1 92.69 78 ASP B C 1
ATOM 2515 O O . ASP B 1 78 ? -14.133 35.469 15.352 1 92.69 78 ASP B O 1
ATOM 2519 N N . VAL B 1 79 ? -12.812 36 17.062 1 94.94 79 VAL B N 1
ATOM 2520 C CA . VAL B 1 79 ? -12.25 34.656 17.156 1 94.94 79 VAL B CA 1
ATOM 2521 C C . VAL B 1 79 ? -13.32 33.688 17.656 1 94.94 79 VAL B C 1
ATOM 2523 O O . VAL B 1 79 ? -13.438 32.562 17.156 1 94.94 79 VAL B O 1
ATOM 2526 N N . LEU B 1 80 ? -14.086 34.125 18.609 1 94.69 80 LEU B N 1
ATOM 2527 C CA . LEU B 1 80 ? -15.156 33.281 19.141 1 94.69 80 LEU B CA 1
ATOM 2528 C C . LEU B 1 80 ? -16.203 33 18.062 1 94.69 80 LEU B C 1
ATOM 2530 O O . LEU B 1 80 ? -16.719 31.875 17.984 1 94.69 80 LEU B O 1
ATOM 2534 N N . ASN B 1 81 ? -16.469 34 17.281 1 93.31 81 ASN B N 1
ATOM 2535 C CA . ASN B 1 81 ? -17.406 33.812 16.172 1 93.31 81 ASN B CA 1
ATOM 2536 C C . ASN B 1 81 ? -16.859 32.812 15.141 1 93.31 81 ASN B C 1
ATOM 2538 O O . ASN B 1 81 ? -17.609 32.031 14.562 1 93.31 81 ASN B O 1
ATOM 2542 N N . LEU B 1 82 ? -15.586 32.938 14.859 1 94.31 82 LEU B N 1
ATOM 2543 C CA . LEU B 1 82 ? -14.953 32 13.93 1 94.31 82 LEU B CA 1
ATOM 2544 C C . LEU B 1 82 ? -15.07 30.562 14.438 1 94.31 82 LEU B C 1
ATOM 2546 O O . LEU B 1 82 ? -15.375 29.656 13.664 1 94.31 82 LEU B O 1
ATOM 2550 N N . GLU B 1 83 ? -14.844 30.344 15.711 1 96 83 GLU B N 1
ATOM 2551 C CA . GLU B 1 83 ? -14.961 29.016 16.297 1 96 83 GLU B CA 1
ATOM 2552 C C . GLU B 1 83 ? -16.391 28.5 16.203 1 96 83 GLU B C 1
ATOM 2554 O O . GLU B 1 83 ? -16.609 27.312 15.891 1 96 83 GLU B O 1
ATOM 2559 N N . ASP B 1 84 ? -17.281 29.391 16.531 1 95.69 84 ASP B N 1
ATOM 2560 C CA . ASP B 1 84 ? -18.688 29 16.438 1 95.69 84 ASP B CA 1
ATOM 2561 C C . ASP B 1 84 ? -19.062 28.641 15.008 1 95.69 84 ASP B C 1
ATOM 2563 O O . ASP B 1 84 ? -19.797 27.672 14.773 1 95.69 84 ASP B O 1
ATOM 2567 N N . LEU B 1 85 ? -18.656 29.438 14.078 1 94.56 85 LEU B N 1
ATOM 2568 C CA . LEU B 1 85 ? -18.922 29.172 12.664 1 94.56 85 LEU B CA 1
ATOM 2569 C C . LEU B 1 85 ? -18.328 27.828 12.242 1 94.56 85 LEU B C 1
ATOM 2571 O O . LEU B 1 85 ? -18.953 27.062 11.516 1 94.56 85 LEU B O 1
ATOM 2575 N N . LEU B 1 86 ? -17.078 27.578 12.664 1 95.19 86 LEU B N 1
ATOM 2576 C CA . LEU B 1 86 ? -16.422 26.312 12.367 1 95.19 86 LEU B CA 1
ATOM 2577 C C . LEU B 1 86 ? -17.25 25.141 12.891 1 95.19 86 LEU B C 1
ATOM 2579 O O . LEU B 1 86 ? -17.516 24.188 12.148 1 95.19 86 LEU B O 1
ATOM 2583 N N . ASN B 1 87 ? -17.672 25.281 14.125 1 95.81 87 ASN B N 1
ATOM 2584 C CA . ASN B 1 87 ? -18.438 24.203 14.727 1 95.81 87 ASN B CA 1
ATOM 2585 C C . ASN B 1 87 ? -19.781 24 14.008 1 95.81 87 ASN B C 1
ATOM 2587 O O . ASN B 1 87 ? -20.203 22.859 13.805 1 95.81 87 ASN B O 1
ATOM 2591 N N . ARG B 1 88 ? -20.406 25 13.617 1 95.19 88 ARG B N 1
ATOM 2592 C CA . ARG B 1 88 ? -21.672 24.922 12.898 1 95.19 88 ARG B CA 1
ATOM 2593 C C . ARG B 1 88 ? -21.484 24.25 11.539 1 95.19 88 ARG B C 1
ATOM 2595 O O . ARG B 1 88 ? -22.281 23.406 11.141 1 95.19 88 ARG B O 1
ATOM 2602 N N . LYS B 1 89 ? -20.484 24.641 10.844 1 95.31 89 LYS B N 1
ATOM 2603 C CA . LYS B 1 89 ? -20.219 24.078 9.516 1 95.31 89 LYS B CA 1
ATOM 2604 C C . LYS B 1 89 ? -19.844 22.609 9.609 1 95.31 89 LYS B C 1
ATOM 2606 O O . LYS B 1 89 ? -20.203 21.812 8.734 1 95.31 89 LYS B O 1
ATOM 2611 N N . LEU B 1 90 ? -19.094 22.25 10.656 1 94.75 90 LEU B N 1
ATOM 2612 C CA . LEU B 1 90 ? -18.75 20.844 10.852 1 94.75 90 LEU B CA 1
ATOM 2613 C C . LEU B 1 90 ? -20 19.984 11.047 1 94.75 90 LEU B C 1
ATOM 2615 O O . LEU B 1 90 ? -20.094 18.891 10.492 1 94.75 90 LEU B O 1
ATOM 2619 N N . GLU B 1 91 ? -20.922 20.531 11.797 1 94.12 91 GLU B N 1
ATOM 2620 C CA . GLU B 1 91 ? -22.172 19.828 12.055 1 94.12 91 GLU B CA 1
ATOM 2621 C C . GLU B 1 91 ? -23.047 19.797 10.805 1 94.12 91 GLU B C 1
ATOM 2623 O O . GLU B 1 91 ? -23.609 18.75 10.461 1 94.12 91 GLU B O 1
ATOM 2628 N N . GLN B 1 92 ? -23.219 20.891 10.125 1 94.31 92 GLN B N 1
ATOM 2629 C CA . GLN B 1 92 ? -24.062 21.016 8.938 1 94.31 92 GLN B CA 1
ATOM 2630 C C . GLN B 1 92 ? -23.609 20.078 7.832 1 94.31 92 GLN B C 1
ATOM 2632 O O . GLN B 1 92 ? -24.438 19.469 7.137 1 94.31 92 GLN B O 1
ATOM 2637 N N . ARG B 1 93 ? -22.312 19.984 7.688 1 94.88 93 ARG B N 1
ATOM 2638 C CA . ARG B 1 93 ? -21.75 19.188 6.605 1 94.88 93 ARG B CA 1
ATOM 2639 C C . ARG B 1 93 ? -21.469 17.766 7.066 1 94.88 93 ARG B C 1
ATOM 2641 O O . ARG B 1 93 ? -20.906 16.953 6.32 1 94.88 93 ARG B O 1
ATOM 2648 N N . GLN B 1 94 ? -21.891 17.375 8.258 1 91.5 94 GLN B N 1
ATOM 2649 C CA . GLN B 1 94 ? -21.75 16.047 8.82 1 91.5 94 GLN B CA 1
ATOM 2650 C C . GLN B 1 94 ? -20.312 15.547 8.719 1 91.5 94 GLN B C 1
ATOM 2652 O O . GLN B 1 94 ? -20.062 14.438 8.25 1 91.5 94 GLN B O 1
ATOM 2657 N N . ALA B 1 95 ? -19.375 16.438 9.211 1 91.75 95 ALA B N 1
ATOM 2658 C CA . ALA B 1 95 ? -17.969 16.047 9.18 1 91.75 95 ALA B CA 1
ATOM 2659 C C . ALA B 1 95 ? -17.672 14.938 10.188 1 91.75 95 ALA B C 1
ATOM 2661 O O . ALA B 1 95 ? -18.156 14.984 11.32 1 91.75 95 ALA B O 1
ATOM 2662 N N . ARG B 1 96 ? -16.906 13.977 9.828 1 84.94 96 ARG B N 1
ATOM 2663 C CA . ARG B 1 96 ? -16.594 12.836 10.688 1 84.94 96 ARG B CA 1
ATOM 2664 C C . ARG B 1 96 ? -15.344 13.102 11.516 1 84.94 96 ARG B C 1
ATOM 2666 O O . ARG B 1 96 ? -14.359 13.648 11.008 1 84.94 96 ARG B O 1
ATOM 2673 N N . ARG B 1 97 ? -15.383 12.734 12.766 1 76.44 97 ARG B N 1
ATOM 2674 C CA . ARG B 1 97 ? -14.258 13 13.656 1 76.44 97 ARG B CA 1
ATOM 2675 C C . ARG B 1 97 ? -13.188 11.93 13.516 1 76.44 97 ARG B C 1
ATOM 2677 O O . ARG B 1 97 ? -11.992 12.219 13.656 1 76.44 97 ARG B O 1
ATOM 2684 N N . LYS B 1 98 ? -13.672 10.773 13.172 1 76 98 LYS B N 1
ATOM 2685 C CA . LYS B 1 98 ? -12.711 9.672 13.117 1 76 98 LYS B CA 1
ATOM 2686 C C . LYS B 1 98 ? -12.25 9.414 11.688 1 76 98 LYS B C 1
ATOM 2688 O O . LYS B 1 98 ? -13.047 9.492 10.75 1 76 98 LYS B O 1
ATOM 2693 N N . GLY B 1 99 ? -10.969 9.195 11.492 1 76.75 99 GLY B N 1
ATOM 2694 C CA . GLY B 1 99 ? -10.375 8.898 10.195 1 76.75 99 GLY B CA 1
ATOM 2695 C C . GLY B 1 99 ? -10.07 10.141 9.383 1 76.75 99 GLY B C 1
ATOM 2696 O O . GLY B 1 99 ? -9.867 11.219 9.938 1 76.75 99 GLY B O 1
ATOM 2697 N N . ILE B 1 100 ? -9.828 9.906 8.078 1 88.5 100 ILE B N 1
ATOM 2698 C CA . ILE B 1 100 ? -9.5 10.992 7.156 1 88.5 100 ILE B CA 1
ATOM 2699 C C . ILE B 1 100 ? -10.781 11.539 6.531 1 88.5 100 ILE B C 1
ATOM 2701 O O . ILE B 1 100 ? -11.539 10.797 5.902 1 88.5 100 ILE B O 1
ATOM 2705 N N . CYS B 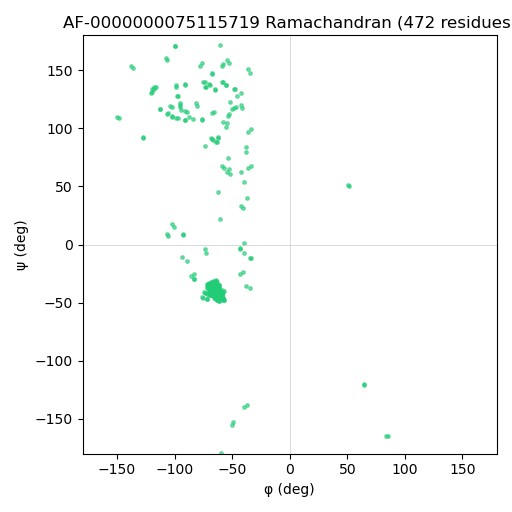1 101 ? -11.195 12.695 6.93 1 92.06 101 CYS B N 1
ATOM 2706 C CA . CYS B 1 101 ? -12.383 13.352 6.391 1 92.06 101 CYS B CA 1
ATOM 2707 C C . CYS B 1 101 ? -12.008 14.602 5.598 1 92.06 101 CYS B C 1
ATOM 2709 O O . CYS B 1 101 ? -11.578 15.602 6.172 1 92.06 101 CYS B O 1
ATOM 2711 N N . PRO B 1 102 ? -12.312 14.562 4.285 1 89.88 102 PRO B N 1
ATOM 2712 C CA . PRO B 1 102 ? -11.922 15.703 3.451 1 89.88 102 PRO B CA 1
ATOM 2713 C C . PRO B 1 102 ? -12.68 16.984 3.812 1 89.88 102 PRO B C 1
ATOM 2715 O O . PRO B 1 102 ? -12.117 18.078 3.738 1 89.88 102 PRO B O 1
ATOM 2718 N N . VAL B 1 103 ? -13.93 16.781 4.168 1 92.25 103 VAL B N 1
ATOM 2719 C CA . VAL B 1 103 ? -14.742 17.938 4.539 1 92.25 103 VAL B CA 1
ATOM 2720 C C . VAL B 1 103 ? -14.148 18.609 5.785 1 92.25 103 VAL B C 1
ATOM 2722 O O . VAL B 1 103 ? -14 19.828 5.832 1 92.25 103 VAL B O 1
ATOM 2725 N N . ARG B 1 104 ? -13.812 17.812 6.75 1 93.81 104 ARG B N 1
ATOM 2726 C CA . ARG B 1 104 ? -13.227 18.328 7.984 1 93.81 104 ARG B CA 1
ATOM 2727 C C . ARG B 1 104 ? -11.891 19 7.707 1 93.81 104 ARG B C 1
ATOM 2729 O O . ARG B 1 104 ? -11.625 20.094 8.234 1 93.81 104 ARG B O 1
ATOM 2736 N N . ARG B 1 105 ? -11.109 18.422 6.887 1 92.06 105 ARG B N 1
ATOM 2737 C CA . ARG B 1 105 ? -9.805 18.969 6.535 1 92.06 105 ARG B CA 1
ATOM 2738 C C . ARG B 1 105 ? -9.953 20.328 5.855 1 92.06 105 ARG B C 1
ATOM 2740 O O . ARG B 1 105 ? -9.227 21.266 6.168 1 92.06 105 ARG B O 1
ATOM 2747 N N . GLU B 1 106 ? -10.898 20.328 4.98 1 91.94 106 GLU B N 1
ATOM 2748 C CA . GLU B 1 106 ? -11.141 21.578 4.262 1 91.94 106 GLU B CA 1
ATOM 2749 C C . GLU B 1 106 ? -11.578 22.688 5.215 1 91.94 106 GLU B C 1
ATOM 2751 O O . GLU B 1 106 ? -11.078 23.812 5.141 1 91.94 106 GLU B O 1
ATOM 2756 N N . LEU B 1 107 ? -12.445 22.406 6.098 1 94.44 107 LEU B N 1
ATOM 2757 C CA . LEU B 1 107 ? -12.969 23.391 7.039 1 94.44 107 LEU B CA 1
ATOM 2758 C C . LEU B 1 107 ? -11.867 23.875 7.988 1 94.44 107 LEU B C 1
ATOM 2760 O O . LEU B 1 107 ? -11.75 25.062 8.258 1 94.44 107 LEU B O 1
ATOM 2764 N N . PHE B 1 108 ? -11.117 22.969 8.422 1 94.81 108 PHE B N 1
ATOM 2765 C CA . PHE B 1 108 ? -10.031 23.344 9.312 1 94.81 108 PHE B CA 1
ATOM 2766 C C . PHE B 1 108 ? -8.961 24.125 8.562 1 94.81 108 PHE B C 1
ATOM 2768 O O . PHE B 1 108 ? -8.328 25.016 9.133 1 94.81 108 PHE B O 1
ATOM 2775 N N . SER B 1 109 ? -8.703 23.797 7.32 1 93.19 109 SER B N 1
ATOM 2776 C CA . SER B 1 109 ? -7.754 24.562 6.508 1 93.19 109 SER B CA 1
ATOM 2777 C C . SER B 1 109 ? -8.203 26 6.344 1 93.19 109 SER B C 1
ATOM 2779 O O . SER B 1 109 ? -7.395 26.922 6.477 1 93.19 109 SER B O 1
ATOM 2781 N N . GLN B 1 110 ? -9.438 26.188 6.074 1 92.25 110 GLN B N 1
ATOM 2782 C CA . GLN B 1 110 ? -9.992 27.531 5.949 1 92.25 110 GLN B CA 1
ATOM 2783 C C . GLN B 1 110 ? -9.898 28.297 7.266 1 92.25 110 GLN B C 1
ATOM 2785 O O . GLN B 1 110 ? -9.539 29.469 7.281 1 92.25 110 GLN B O 1
ATOM 2790 N N . CYS B 1 111 ? -10.25 27.578 8.328 1 94.31 111 CYS B N 1
ATOM 2791 C CA . CYS B 1 111 ? -10.156 28.188 9.648 1 94.31 111 CYS B CA 1
ATOM 2792 C C . CYS B 1 111 ? -8.719 28.609 9.953 1 94.31 111 CYS B C 1
ATOM 2794 O O . CYS B 1 111 ? -8.484 29.688 10.492 1 94.31 111 CYS B O 1
ATOM 2796 N N . PHE B 1 112 ? -7.805 27.75 9.602 1 95.75 112 PHE B N 1
ATOM 2797 C CA . PHE B 1 112 ? -6.391 28.016 9.828 1 95.75 112 PHE B CA 1
ATOM 2798 C C . PHE B 1 112 ? -5.938 29.234 9.023 1 95.75 112 PHE B C 1
ATOM 2800 O O . PHE B 1 112 ? -5.199 30.078 9.539 1 95.75 112 PHE B O 1
ATOM 2807 N N . ASP B 1 113 ? -6.332 29.359 7.824 1 94.06 113 ASP B N 1
ATOM 2808 C CA . ASP B 1 113 ? -6 30.531 7.004 1 94.06 113 ASP B CA 1
ATOM 2809 C C . ASP B 1 113 ? -6.504 31.812 7.648 1 94.06 113 ASP B C 1
ATOM 2811 O O . ASP B 1 113 ? -5.797 32.812 7.66 1 94.06 113 ASP B O 1
ATOM 2815 N N . GLU B 1 114 ? -7.695 31.703 8.125 1 94 114 GLU B N 1
ATOM 2816 C CA . GLU B 1 114 ? -8.258 32.875 8.781 1 94 114 GLU B CA 1
ATOM 2817 C C . GLU B 1 114 ? -7.473 33.25 10.039 1 94 114 GLU B C 1
ATOM 2819 O O . GLU B 1 114 ? -7.238 34.406 10.32 1 94 114 GLU B O 1
ATOM 2824 N N . LEU B 1 115 ? -7.09 32.25 10.758 1 95.94 115 LEU B N 1
ATOM 2825 C CA . LEU B 1 115 ? -6.281 32.5 11.953 1 95.94 115 LEU B CA 1
ATOM 2826 C C . LEU B 1 115 ? -4.945 33.125 11.578 1 95.94 115 LEU B C 1
ATOM 2828 O O . LEU B 1 115 ? -4.457 34 12.281 1 95.94 115 LEU B O 1
ATOM 2832 N N . ILE B 1 116 ? -4.355 32.625 10.508 1 95.62 116 ILE B N 1
ATOM 2833 C CA . ILE B 1 116 ? -3.092 33.188 10.047 1 95.62 116 ILE B CA 1
ATOM 2834 C C . ILE B 1 116 ? -3.291 34.656 9.672 1 95.62 116 ILE B C 1
ATOM 2836 O O . ILE B 1 116 ? -2.453 35.5 9.992 1 95.62 116 ILE B O 1
ATOM 2840 N N . ARG B 1 117 ? -4.418 35 8.992 1 93.75 117 ARG B N 1
ATOM 2841 C CA . ARG B 1 117 ? -4.719 36.406 8.641 1 93.75 117 ARG B CA 1
ATOM 2842 C C . ARG B 1 117 ? -4.805 37.25 9.891 1 93.75 117 ARG B C 1
ATOM 2844 O O . ARG B 1 117 ? -4.223 38.344 9.938 1 93.75 117 ARG B O 1
ATOM 2851 N N . GLN B 1 118 ? -5.527 36.812 10.938 1 93.44 118 GLN B N 1
ATOM 2852 C CA . GLN B 1 118 ? -5.703 37.531 12.18 1 93.44 118 GLN B CA 1
ATOM 2853 C C . GLN B 1 118 ? -4.367 37.781 12.875 1 93.44 118 GLN B C 1
ATOM 2855 O O . GLN B 1 118 ? -4.094 38.875 13.352 1 93.44 118 GLN B O 1
ATOM 2860 N N . VAL B 1 119 ? -3.564 36.719 12.883 1 95.19 119 VAL B N 1
ATOM 2861 C CA . VAL B 1 119 ? -2.275 36.812 13.562 1 95.19 119 VAL B CA 1
ATOM 2862 C C . VAL B 1 119 ? -1.351 37.75 12.781 1 95.19 119 VAL B C 1
ATOM 2864 O O . VAL B 1 119 ? -0.559 38.5 13.367 1 95.19 119 VAL B O 1
ATOM 2867 N N . THR B 1 120 ? -1.416 37.719 11.461 1 93.88 120 THR B N 1
ATOM 2868 C CA . THR B 1 120 ? -0.578 38.562 10.609 1 93.88 120 THR B CA 1
ATOM 2869 C C . THR B 1 120 ? -0.868 40.031 10.859 1 93.88 120 THR B C 1
ATOM 2871 O O . THR B 1 120 ? 0.05 40.844 10.875 1 93.88 120 THR B O 1
ATOM 2874 N N . ILE B 1 121 ? -2.156 40.375 11.023 1 90.62 121 ILE B N 1
ATOM 2875 C CA . ILE B 1 121 ? -2.555 41.75 11.273 1 90.62 121 ILE B CA 1
ATOM 2876 C C . ILE B 1 121 ? -1.947 42.219 12.586 1 90.62 121 ILE B C 1
ATOM 2878 O O . ILE B 1 121 ? -1.521 43.375 12.688 1 90.62 121 ILE B O 1
ATOM 2882 N N . ASN B 1 122 ? -1.875 41.344 13.562 1 90 122 ASN B N 1
ATOM 2883 C CA . ASN B 1 122 ? -1.299 41.688 14.859 1 90 122 ASN B CA 1
ATOM 2884 C C . ASN B 1 122 ? 0.224 41.75 14.797 1 90 122 ASN B C 1
ATOM 2886 O O . ASN B 1 122 ? 0.837 42.625 15.406 1 90 122 ASN B O 1
ATOM 2890 N N . CYS B 1 123 ? 0.792 40.781 14.188 1 92.69 123 CYS B N 1
ATOM 2891 C CA . CYS B 1 123 ? 2.236 40.656 14.031 1 92.69 123 CYS B CA 1
ATOM 2892 C C . CYS B 1 123 ? 2.588 39.969 12.734 1 92.69 123 CYS B C 1
ATOM 2894 O O . CYS B 1 123 ? 2.477 38.719 12.648 1 92.69 123 CYS B O 1
ATOM 2896 N N . ALA B 1 124 ? 3.131 40.719 11.789 1 93.5 124 ALA B N 1
ATOM 2897 C CA . ALA B 1 124 ? 3.383 40.188 10.453 1 93.5 124 ALA B CA 1
ATOM 2898 C C . ALA B 1 124 ? 4.391 39.031 10.5 1 93.5 124 ALA B C 1
ATOM 2900 O O . ALA B 1 124 ? 4.234 38.031 9.789 1 93.5 124 ALA B O 1
ATOM 2901 N N . GLU B 1 125 ? 5.426 39.125 11.273 1 94.31 125 GLU B N 1
ATOM 2902 C CA . GLU B 1 125 ? 6.465 38.094 11.359 1 94.31 125 GLU B CA 1
ATOM 2903 C C . GLU B 1 125 ? 5.906 36.812 11.906 1 94.31 125 GLU B C 1
ATOM 2905 O O . GLU B 1 125 ? 6.234 35.719 11.414 1 94.31 125 GLU B O 1
ATOM 2910 N N . ARG B 1 126 ? 5.051 36.906 12.852 1 95.88 126 ARG B N 1
ATOM 2911 C CA . ARG B 1 126 ? 4.43 35.719 13.438 1 95.88 126 ARG B CA 1
ATOM 2912 C C . ARG B 1 126 ? 3.525 35.031 12.422 1 95.88 126 ARG B C 1
ATOM 2914 O O . ARG B 1 126 ? 3.523 33.781 12.336 1 95.88 126 ARG B O 1
ATOM 2921 N N . GLY B 1 127 ? 2.773 35.875 11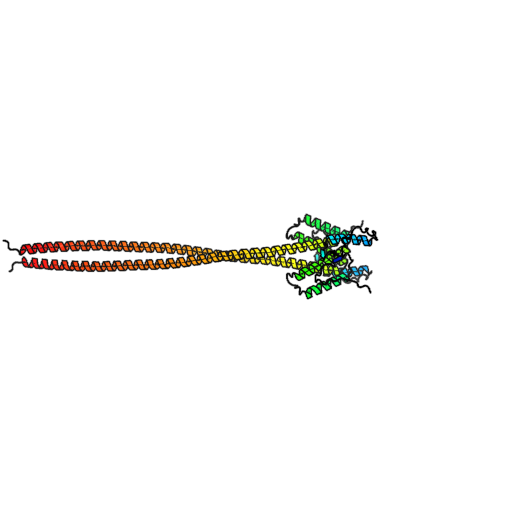.734 1 96.25 127 GLY B N 1
ATOM 2922 C CA . GLY B 1 127 ? 1.905 35.312 10.703 1 96.25 127 GLY B CA 1
ATOM 2923 C C . GLY B 1 127 ? 2.664 34.594 9.617 1 96.25 127 GLY B C 1
ATOM 2924 O O . GLY B 1 127 ? 2.24 33.5 9.164 1 96.25 127 GLY B O 1
ATOM 2925 N N . LEU B 1 128 ? 3.771 35.125 9.195 1 95.44 128 LEU B N 1
ATOM 2926 C CA . LEU B 1 128 ? 4.582 34.5 8.148 1 95.44 128 LEU B CA 1
ATOM 2927 C C . LEU B 1 128 ? 5.141 33.156 8.625 1 95.44 128 LEU B C 1
ATOM 2929 O O . LEU B 1 128 ? 5.184 32.188 7.855 1 95.44 128 LEU B O 1
ATOM 2933 N N . LEU B 1 129 ? 5.582 33.125 9.828 1 96.5 129 LEU B N 1
ATOM 2934 C CA . LEU B 1 129 ? 6.121 31.875 10.375 1 96.5 129 LEU B CA 1
ATOM 2935 C C . LEU B 1 129 ? 5.027 30.812 10.523 1 96.5 129 LEU B C 1
ATOM 2937 O O . LEU B 1 129 ? 5.266 29.625 10.289 1 96.5 129 LEU B O 1
ATOM 2941 N N . LEU B 1 130 ? 3.822 31.297 10.93 1 96.62 130 LEU B N 1
ATOM 2942 C CA . LEU B 1 130 ? 2.678 30.391 11.008 1 96.62 130 LEU B CA 1
ATOM 2943 C C . LEU B 1 130 ? 2.332 29.828 9.641 1 96.62 130 LEU B C 1
ATOM 2945 O O . LEU B 1 130 ? 1.991 28.641 9.516 1 96.62 130 LEU B O 1
ATOM 2949 N N . LEU B 1 131 ? 2.418 30.672 8.641 1 96.44 131 LEU B N 1
ATOM 2950 C CA . LEU B 1 131 ? 2.17 30.219 7.27 1 96.44 131 LEU B CA 1
ATOM 2951 C C . LEU B 1 131 ? 3.16 29.141 6.863 1 96.44 131 LEU B C 1
ATOM 2953 O O . LEU B 1 131 ? 2.779 28.141 6.238 1 96.44 131 LEU B O 1
ATOM 2957 N N . ARG B 1 132 ? 4.383 29.297 7.195 1 95.56 132 ARG B N 1
ATOM 2958 C CA . ARG B 1 132 ? 5.41 28.312 6.887 1 95.56 132 ARG B CA 1
ATOM 2959 C C . ARG B 1 132 ? 5.109 26.969 7.57 1 95.56 132 ARG B C 1
ATOM 2961 O O . ARG B 1 132 ? 5.258 25.906 6.961 1 95.56 132 ARG B O 1
ATOM 2968 N N . ALA B 1 133 ? 4.738 27.047 8.836 1 94.88 133 ALA B N 1
ATOM 2969 C CA . ALA B 1 133 ? 4.402 25.844 9.578 1 94.88 133 ALA B CA 1
ATOM 2970 C C . ALA B 1 133 ? 3.197 25.125 8.961 1 94.88 133 ALA B C 1
ATOM 2972 O O . ALA B 1 133 ? 3.174 23.906 8.859 1 94.88 133 ALA B O 1
ATOM 2973 N N . ARG B 1 134 ? 2.193 25.922 8.625 1 95.25 134 ARG B N 1
ATOM 2974 C CA . ARG B 1 134 ? 1.013 25.391 7.965 1 95.25 134 ARG B CA 1
ATOM 2975 C C . ARG B 1 134 ? 1.388 24.703 6.652 1 95.25 134 ARG B C 1
ATOM 2977 O O . ARG B 1 134 ? 0.935 23.578 6.379 1 95.25 134 ARG B O 1
ATOM 2984 N N . ASP B 1 135 ? 2.168 25.312 5.848 1 93.81 135 ASP B N 1
ATOM 2985 C CA . ASP B 1 135 ? 2.572 24.766 4.555 1 93.81 135 ASP B CA 1
ATOM 2986 C C . ASP B 1 135 ? 3.363 23.484 4.73 1 93.81 135 ASP B C 1
ATOM 2988 O O . ASP B 1 135 ? 3.201 22.531 3.949 1 93.81 135 ASP B O 1
ATOM 2992 N N . GLU B 1 136 ? 4.191 23.453 5.695 1 93.81 136 GLU B N 1
ATOM 2993 C CA . GLU B 1 136 ? 4.945 22.234 5.973 1 93.81 136 GLU B CA 1
ATOM 2994 C C . GLU B 1 136 ? 4.008 21.078 6.305 1 93.81 136 GLU B C 1
ATOM 2996 O O . GLU B 1 136 ? 4.199 19.969 5.812 1 93.81 136 GLU B O 1
ATOM 3001 N N . SER B 1 137 ? 3.02 21.312 7.16 1 93.88 137 SER B N 1
ATOM 3002 C CA . SER B 1 137 ? 2.064 20.266 7.527 1 93.88 137 SER B CA 1
ATOM 3003 C C . SER B 1 137 ? 1.272 19.797 6.312 1 93.88 137 SER B C 1
ATOM 3005 O O . SER B 1 137 ? 1.055 18.594 6.141 1 93.88 137 SER B O 1
ATOM 3007 N N . GLN B 1 138 ? 0.878 20.766 5.492 1 93.69 138 GLN B N 1
ATOM 3008 C CA . GLN B 1 138 ? 0.12 20.438 4.293 1 93.69 138 GLN B CA 1
ATOM 3009 C C . GLN B 1 138 ? 0.965 19.609 3.324 1 93.69 138 GLN B C 1
ATOM 3011 O O . GLN B 1 138 ? 0.47 18.672 2.709 1 93.69 138 GLN B O 1
ATOM 3016 N N . MET B 1 139 ? 2.188 19.984 3.193 1 93.06 139 MET B N 1
ATOM 3017 C CA . MET B 1 139 ? 3.102 19.25 2.326 1 93.06 139 MET B CA 1
ATOM 3018 C C . MET B 1 139 ? 3.283 17.812 2.82 1 93.06 139 MET B C 1
ATOM 3020 O O . MET B 1 139 ? 3.324 16.875 2.021 1 93.06 139 MET B O 1
ATOM 3024 N N . THR B 1 140 ? 3.441 17.672 4.102 1 94.31 140 THR B N 1
ATOM 3025 C CA . THR B 1 140 ? 3.604 16.344 4.684 1 94.31 140 THR B CA 1
ATOM 3026 C C . THR B 1 140 ? 2.355 15.5 4.449 1 94.31 140 THR B C 1
ATOM 3028 O O . THR B 1 140 ? 2.455 14.32 4.113 1 94.31 140 THR B O 1
ATOM 3031 N N . ILE B 1 141 ? 1.166 16.109 4.695 1 93.69 141 ILE B N 1
ATOM 3032 C CA . ILE B 1 141 ? -0.093 15.398 4.473 1 93.69 141 ILE B CA 1
ATOM 3033 C C . ILE B 1 141 ? -0.188 14.953 3.016 1 93.69 141 ILE B C 1
ATOM 3035 O O . ILE B 1 141 ? -0.51 13.797 2.732 1 93.69 141 ILE B O 1
ATOM 3039 N N . ALA B 1 142 ? 0.149 15.898 2.09 1 93.94 142 ALA B N 1
ATOM 3040 C CA . ALA B 1 142 ? 0.101 15.586 0.665 1 93.94 142 ALA B CA 1
ATOM 3041 C C . ALA B 1 142 ? 1.09 14.477 0.312 1 93.94 142 ALA B C 1
ATOM 3043 O O . ALA B 1 142 ? 0.792 13.609 -0.512 1 93.94 142 ALA B O 1
ATOM 3044 N N . ALA B 1 143 ? 2.273 14.547 0.906 1 94.56 143 ALA B N 1
ATOM 3045 C CA . ALA B 1 143 ? 3.293 13.531 0.639 1 94.56 143 ALA B CA 1
ATOM 3046 C C . ALA B 1 143 ? 2.824 12.148 1.087 1 94.56 143 ALA B C 1
ATOM 3048 O O . ALA B 1 143 ? 2.932 11.18 0.336 1 94.56 143 ALA B O 1
ATOM 3049 N N . PHE B 1 144 ? 2.273 12.055 2.254 1 93.56 144 PHE B N 1
ATOM 3050 C CA . PHE B 1 144 ? 1.797 10.773 2.758 1 93.56 144 PHE B CA 1
ATOM 3051 C C . PHE B 1 144 ? 0.607 10.273 1.943 1 93.56 144 PHE B C 1
ATOM 3053 O O . PHE B 1 144 ? 0.472 9.078 1.698 1 93.56 144 PHE B O 1
ATOM 3060 N N . GLN B 1 145 ? -0.257 11.203 1.629 1 93 145 GLN B N 1
ATOM 3061 C CA . GLN B 1 145 ? -1.392 10.836 0.786 1 93 145 GLN B CA 1
ATOM 3062 C C . GLN B 1 145 ? -0.925 10.25 -0.542 1 93 145 GLN B C 1
ATOM 3064 O O . GLN B 1 145 ? -1.423 9.211 -0.974 1 93 145 GLN B O 1
ATOM 3069 N N . THR B 1 146 ? 0.043 10.891 -1.175 1 93.75 146 THR B N 1
ATOM 3070 C CA . THR B 1 146 ? 0.589 10.422 -2.445 1 93.75 146 THR B CA 1
ATOM 3071 C C . THR B 1 146 ? 1.259 9.062 -2.279 1 93.75 146 THR B C 1
ATOM 3073 O O . THR B 1 146 ? 1.102 8.18 -3.127 1 93.75 146 THR B O 1
ATOM 3076 N N . LEU B 1 147 ? 1.999 8.953 -1.17 1 92.12 147 LEU B N 1
ATOM 3077 C CA . LEU B 1 147 ? 2.66 7.684 -0.893 1 92.12 147 LEU B CA 1
ATOM 3078 C C . LEU B 1 147 ? 1.637 6.566 -0.698 1 92.12 147 LEU B C 1
ATOM 3080 O O . LEU B 1 147 ? 1.803 5.469 -1.229 1 92.12 147 LEU B O 1
ATOM 3084 N N . TYR B 1 148 ? 0.58 6.777 0.001 1 93.12 148 TYR B N 1
ATOM 3085 C CA . TYR B 1 148 ? -0.482 5.801 0.222 1 93.12 148 TYR B CA 1
ATOM 3086 C C . TYR B 1 148 ? -1.141 5.402 -1.094 1 93.12 148 TYR B C 1
ATOM 3088 O O . TYR B 1 148 ? -1.288 4.215 -1.388 1 93.12 148 TYR B O 1
ATOM 3096 N N . GLU B 1 149 ? -1.497 6.398 -1.87 1 92.44 149 GLU B N 1
ATOM 3097 C CA . GLU B 1 149 ? -2.145 6.148 -3.154 1 92.44 149 GLU B CA 1
ATOM 3098 C C . GLU B 1 149 ? -1.227 5.371 -4.094 1 92.44 149 GLU B C 1
ATOM 3100 O O . GLU B 1 149 ? -1.673 4.457 -4.789 1 92.44 149 GLU B O 1
ATOM 3105 N N . SER B 1 150 ? 0.038 5.711 -4.152 1 92.06 150 SER B N 1
ATOM 3106 C CA . SER B 1 150 ? 1.015 5.016 -4.984 1 92.06 150 SER B CA 1
ATOM 3107 C C . SER B 1 150 ? 1.191 3.566 -4.535 1 92.06 150 SER B C 1
ATOM 3109 O O . SER B 1 150 ? 1.29 2.662 -5.367 1 92.06 150 SER B O 1
ATOM 3111 N N . SER B 1 151 ? 1.245 3.385 -3.205 1 91.94 151 SER B N 1
ATOM 3112 C CA . SER B 1 151 ? 1.395 2.035 -2.67 1 91.94 151 SER B CA 1
ATOM 3113 C C . SER B 1 151 ? 0.204 1.157 -3.043 1 91.94 151 SER B C 1
ATOM 3115 O O . SER B 1 151 ? 0.377 0.002 -3.439 1 91.94 151 SER B O 1
ATOM 3117 N N . VAL B 1 152 ? -0.939 1.648 -2.908 1 91 152 VAL B N 1
ATOM 3118 C CA . VAL B 1 152 ? -2.16 0.921 -3.24 1 91 152 VAL B CA 1
ATOM 3119 C C . VAL B 1 152 ? -2.176 0.594 -4.73 1 91 152 VAL B C 1
ATOM 3121 O O . VAL B 1 152 ? -2.525 -0.521 -5.125 1 91 152 VAL B O 1
ATOM 3124 N N . ALA B 1 153 ? -1.812 1.576 -5.555 1 90.19 153 ALA B N 1
ATOM 3125 C CA . ALA B 1 153 ? -1.783 1.371 -7 1 90.19 153 ALA B CA 1
ATOM 3126 C C . ALA B 1 153 ? -0.773 0.293 -7.383 1 90.19 153 ALA B C 1
ATOM 3128 O O . ALA B 1 153 ? -1.061 -0.569 -8.219 1 90.19 153 ALA B O 1
ATOM 3129 N N . PHE B 1 154 ? 0.368 0.223 -6.875 1 89.94 154 PHE B N 1
ATOM 3130 C CA . PHE B 1 154 ? 1.4 -0.779 -7.109 1 89.94 154 PHE B CA 1
ATOM 3131 C C . PHE B 1 154 ? 0.912 -2.164 -6.707 1 89.94 154 PHE B C 1
ATOM 3133 O O . PHE B 1 154 ? 1.074 -3.129 -7.457 1 89.94 154 PHE B O 1
ATOM 3140 N N . GLY B 1 155 ? 0.264 -2.137 -5.484 1 87.19 155 GLY B N 1
ATOM 3141 C CA . GLY B 1 155 ? -0.263 -3.41 -5.023 1 87.19 155 GLY B CA 1
ATOM 3142 C C . GLY B 1 155 ? -1.335 -3.979 -5.934 1 87.19 155 GLY B C 1
ATOM 3143 O O . GLY B 1 155 ? -1.335 -5.176 -6.227 1 87.19 155 GLY B O 1
ATOM 3144 N N . MET B 1 156 ? -2.158 -3.174 -6.438 1 87.12 156 MET B N 1
ATOM 3145 C CA . MET B 1 156 ? -3.24 -3.596 -7.32 1 87.12 156 MET B CA 1
ATOM 3146 C C . MET B 1 156 ? -2.689 -4.105 -8.648 1 87.12 156 MET B C 1
ATOM 3148 O O . MET B 1 156 ? -3.158 -5.117 -9.172 1 87.12 156 MET B O 1
ATOM 3152 N N . ARG B 1 157 ? -1.745 -3.471 -9.219 1 87.5 157 ARG B N 1
ATOM 3153 C CA . ARG B 1 157 ? -1.11 -3.887 -10.469 1 87.5 157 ARG B CA 1
ATOM 3154 C C . ARG B 1 157 ? -0.419 -5.238 -10.305 1 87.5 157 ARG B C 1
ATOM 3156 O O . ARG B 1 157 ? -0.541 -6.109 -11.172 1 87.5 157 ARG B O 1
ATOM 3163 N N . LYS B 1 158 ? 0.303 -5.32 -9.203 1 89 158 LYS B N 1
ATOM 3164 C CA . LYS B 1 158 ? 0.997 -6.578 -8.938 1 89 158 LYS B CA 1
ATOM 3165 C C . LYS B 1 158 ? 0.006 -7.723 -8.742 1 89 158 LYS B C 1
ATOM 3167 O O . LYS B 1 158 ? 0.225 -8.828 -9.242 1 89 158 LYS B O 1
ATOM 3172 N N . ALA B 1 159 ? -1.067 -7.488 -8.078 1 87.38 159 ALA B N 1
ATOM 3173 C CA . ALA B 1 159 ? -2.098 -8.5 -7.855 1 87.38 159 ALA B CA 1
ATOM 3174 C C . ALA B 1 159 ? -2.703 -8.961 -9.18 1 87.38 159 ALA B C 1
ATOM 3176 O O . ALA B 1 159 ? -2.947 -10.156 -9.375 1 87.38 159 ALA B O 1
ATOM 3177 N N . LEU B 1 160 ? -2.916 -8.086 -10.102 1 89.88 160 LEU B N 1
ATOM 3178 C CA . LEU B 1 160 ? -3.469 -8.422 -11.406 1 89.88 160 LEU B CA 1
ATOM 3179 C C . LEU B 1 160 ? -2.482 -9.258 -12.219 1 89.88 160 LEU B C 1
ATOM 3181 O O . LEU B 1 160 ? -2.877 -10.211 -12.891 1 89.88 160 LEU B O 1
ATOM 3185 N N . GLN B 1 161 ? -1.224 -8.945 -12.133 1 90.69 161 GLN B N 1
ATOM 3186 C CA . GLN B 1 161 ? -0.186 -9.711 -12.82 1 90.69 161 GLN B CA 1
ATOM 3187 C C . GLN B 1 161 ? -0.084 -11.125 -12.258 1 90.69 161 GLN B C 1
ATOM 3189 O O . GLN B 1 161 ? 0.052 -12.094 -13.016 1 90.69 161 GLN B O 1
ATOM 3194 N N . ASP B 1 162 ? -0.163 -11.227 -10.992 1 91.94 162 ASP B N 1
ATOM 3195 C CA . ASP B 1 162 ? -0.094 -12.531 -10.336 1 91.94 162 ASP B CA 1
ATOM 3196 C C . ASP B 1 162 ? -1.304 -13.391 -10.695 1 91.94 162 ASP B C 1
ATOM 3198 O O . ASP B 1 162 ? -1.176 -14.602 -10.891 1 91.94 162 ASP B O 1
ATOM 3202 N N . GLU B 1 163 ? -2.406 -12.75 -10.703 1 90.5 163 GLU B N 1
ATOM 3203 C CA . GLU B 1 163 ? -3.619 -13.477 -11.078 1 90.5 163 GLU B CA 1
ATOM 3204 C C . GLU B 1 163 ? -3.518 -14.023 -12.5 1 90.5 163 GLU B C 1
ATOM 3206 O O . GLU B 1 163 ? -3.93 -15.156 -12.766 1 90.5 163 GLU B O 1
ATOM 3211 N N . GLN B 1 164 ? -2.979 -13.281 -13.391 1 92.31 164 GLN B N 1
ATOM 3212 C CA . GLN B 1 164 ? -2.773 -13.727 -14.766 1 92.31 164 GLN B CA 1
ATOM 3213 C C . GLN B 1 164 ? -1.755 -14.859 -14.836 1 92.31 164 GLN B C 1
ATOM 3215 O O . GLN B 1 164 ? -1.947 -15.836 -15.562 1 92.31 164 GLN B O 1
ATOM 3220 N N . GLY B 1 165 ? -0.694 -14.641 -14.055 1 92.5 165 GLY B N 1
ATOM 3221 C CA . GLY B 1 165 ? 0.304 -15.695 -13.992 1 92.5 165 GLY B CA 1
ATOM 3222 C C . GLY B 1 165 ? -0.234 -16.984 -13.422 1 92.5 165 GLY B C 1
ATOM 3223 O O . GLY B 1 165 ? 0.066 -18.078 -13.938 1 92.5 165 GLY B O 1
ATOM 3224 N N . GLU B 1 166 ? -0.998 -16.875 -12.414 1 92.88 166 GLU B N 1
ATOM 3225 C CA . GLU B 1 166 ? -1.627 -18.047 -11.812 1 92.88 166 GLU B CA 1
ATOM 3226 C C . GLU B 1 166 ? -2.555 -18.75 -12.797 1 92.88 166 GLU B C 1
ATOM 3228 O O . GLU B 1 166 ? -2.604 -19.984 -12.844 1 92.88 166 GLU B O 1
ATOM 3233 N N . ALA B 1 167 ? -3.256 -18.016 -13.578 1 94.44 167 ALA B N 1
ATOM 3234 C CA . ALA B 1 167 ? -4.164 -18.578 -14.578 1 94.44 167 ALA B CA 1
ATOM 3235 C C . ALA B 1 167 ? -3.396 -19.375 -15.633 1 94.44 167 ALA B C 1
ATOM 3237 O O . ALA B 1 167 ? -3.838 -20.438 -16.047 1 94.44 167 ALA B O 1
ATOM 3238 N N . VAL B 1 168 ? -2.293 -18.859 -16.016 1 95.62 168 VAL B N 1
ATOM 3239 C CA . VAL B 1 168 ? -1.455 -19.531 -17 1 95.62 168 VAL B CA 1
ATOM 3240 C C . VAL B 1 168 ? -0.93 -20.844 -16.438 1 95.62 168 VAL B C 1
ATOM 3242 O O . VAL B 1 168 ? -0.951 -21.875 -17.125 1 95.62 168 VAL B O 1
ATOM 3245 N N . MET B 1 169 ? -0.597 -20.75 -15.156 1 96.62 169 MET B N 1
ATOM 3246 C CA . MET B 1 169 ? -0.06 -21.953 -14.523 1 96.62 169 MET B CA 1
ATOM 3247 C C . MET B 1 169 ? -1.155 -23 -14.32 1 96.62 169 MET B C 1
ATOM 3249 O O . MET B 1 169 ? -0.925 -24.203 -14.516 1 96.62 169 MET B O 1
ATOM 3253 N N . LYS B 1 170 ? -2.281 -22.594 -14.008 1 96 170 LYS B N 1
ATOM 3254 C CA . LYS B 1 170 ? -3.41 -23.516 -13.844 1 96 170 LYS B CA 1
ATOM 3255 C C . LYS B 1 170 ? -3.779 -24.172 -15.164 1 96 170 LYS B C 1
ATOM 3257 O O . LYS B 1 170 ? -4.09 -25.359 -15.203 1 96 170 LYS B O 1
ATOM 3262 N N . LYS B 1 171 ? -3.662 -23.438 -16.203 1 97.06 171 LYS B N 1
ATOM 3263 C CA . LYS B 1 171 ? -3.92 -23.984 -17.531 1 97.06 171 LYS B CA 1
ATOM 3264 C C . LYS B 1 171 ? -2.855 -25.016 -17.922 1 97.06 171 LYS B C 1
ATOM 3266 O O . LYS B 1 171 ? -3.17 -26.062 -18.484 1 97.06 171 LYS B O 1
ATOM 3271 N N . SER B 1 172 ? -1.666 -24.734 -17.594 1 97.38 172 SER B N 1
ATOM 3272 C CA . SER B 1 172 ? -0.569 -25.656 -17.859 1 97.38 172 SER B CA 1
ATOM 3273 C C . SER B 1 172 ? -0.757 -26.984 -17.125 1 97.38 172 SER B C 1
ATOM 3275 O O . SER B 1 172 ? -0.534 -28.047 -17.688 1 97.38 172 SER B O 1
ATOM 3277 N N . ILE B 1 173 ? -1.18 -26.922 -15.922 1 97.75 173 ILE B N 1
ATOM 3278 C CA . ILE B 1 173 ? -1.412 -28.109 -15.109 1 97.75 173 ILE B CA 1
ATOM 3279 C C . ILE B 1 173 ? -2.537 -28.938 -15.719 1 97.75 173 ILE B C 1
ATOM 3281 O O . ILE B 1 173 ? -2.414 -30.156 -15.859 1 97.75 173 ILE B O 1
ATOM 3285 N N . SER B 1 174 ? -3.531 -28.203 -16.156 1 97.62 174 SER B N 1
ATOM 3286 C CA . SER B 1 174 ? -4.66 -28.891 -16.781 1 97.62 174 SER B CA 1
ATOM 3287 C C . SER B 1 174 ? -4.242 -29.578 -18.062 1 97.62 174 SER B C 1
ATOM 3289 O O . SER B 1 174 ? -4.656 -30.703 -18.328 1 97.62 174 SER B O 1
ATOM 3291 N N . ASP B 1 175 ? -3.406 -28.906 -18.812 1 98.06 175 ASP B N 1
ATOM 3292 C CA . ASP B 1 175 ? -2.908 -29.484 -20.062 1 98.06 175 ASP B CA 1
ATOM 3293 C C . ASP B 1 175 ? -2.047 -30.719 -19.797 1 98.06 175 ASP B C 1
ATOM 3295 O O . ASP B 1 175 ? -2.164 -31.719 -20.5 1 98.06 175 ASP B O 1
ATOM 3299 N N . LEU B 1 176 ? -1.25 -30.609 -18.766 1 98.12 176 LEU B N 1
ATOM 3300 C CA . LEU B 1 176 ? -0.37 -31.734 -18.422 1 98.12 176 LEU B CA 1
ATOM 3301 C C . LEU B 1 176 ? -1.171 -32.906 -17.906 1 98.12 176 LEU B C 1
ATOM 3303 O O . LEU B 1 176 ? -0.873 -34.062 -18.234 1 98.12 176 LEU B O 1
ATOM 3307 N N . GLU B 1 177 ? -2.225 -32.625 -17.172 1 97.94 177 GLU B N 1
ATOM 3308 C CA . GLU B 1 177 ? -3.098 -33.656 -16.672 1 97.94 177 GLU B CA 1
ATOM 3309 C C . GLU B 1 177 ? -3.832 -34.375 -17.812 1 97.94 177 GLU B C 1
ATOM 3311 O O . GLU B 1 177 ? -3.994 -35.594 -17.812 1 97.94 177 GLU B O 1
ATOM 3316 N N . THR B 1 178 ? -4.219 -33.625 -18.859 1 98.12 178 THR B N 1
ATOM 3317 C CA . THR B 1 178 ? -4.871 -34.188 -20.047 1 98.12 178 THR B CA 1
ATOM 3318 C C . THR B 1 178 ? -3.9 -35.062 -20.828 1 98.12 178 THR B C 1
ATOM 3320 O O . THR B 1 178 ? -4.273 -36.125 -21.328 1 98.12 178 THR B O 1
ATOM 3323 N N . GLU B 1 179 ? -2.662 -34.594 -20.875 1 98.12 179 GLU B N 1
ATOM 3324 C CA . GLU B 1 179 ? -1.633 -35.375 -21.562 1 98.12 179 GLU B CA 1
ATOM 3325 C C . GLU B 1 179 ? -1.363 -36.688 -20.844 1 98.12 179 GLU B C 1
ATOM 3327 O O . GLU B 1 179 ? -1.191 -37.719 -21.484 1 98.12 179 GLU B O 1
ATOM 3332 N N . ILE B 1 180 ? -1.378 -36.625 -19.547 1 98.25 180 ILE B N 1
ATOM 3333 C CA . ILE B 1 180 ? -1.157 -37.812 -18.734 1 98.25 180 ILE B CA 1
ATOM 3334 C C . ILE B 1 180 ? -2.299 -38.812 -18.969 1 98.25 180 ILE B C 1
ATOM 3336 O O . ILE B 1 180 ? -2.064 -40 -19.156 1 98.25 180 ILE B O 1
ATOM 3340 N N . HIS B 1 181 ? -3.498 -38.312 -19.062 1 97.94 181 HIS B N 1
ATOM 3341 C CA . HIS B 1 181 ? -4.66 -39.156 -19.312 1 97.94 181 HIS B CA 1
ATOM 3342 C C . HIS B 1 181 ? -4.59 -39.812 -20.688 1 97.94 181 HIS B C 1
ATOM 3344 O O . HIS B 1 181 ? -4.891 -40.969 -20.844 1 97.94 181 HIS B O 1
ATOM 3350 N N . GLY B 1 182 ? -4.133 -39.062 -21.641 1 98.12 182 GLY B N 1
ATOM 3351 C CA . GLY B 1 182 ? -3.963 -39.562 -22.984 1 98.12 182 GLY B CA 1
ATOM 3352 C C . GLY B 1 182 ? -2.891 -40.656 -23.078 1 98.12 182 GLY B C 1
ATOM 3353 O O . GLY B 1 182 ? -3.084 -41.656 -23.75 1 98.12 182 GLY B O 1
ATOM 3354 N N . LEU B 1 183 ? -1.844 -40.406 -22.375 1 98 183 LEU B N 1
ATOM 3355 C CA . LEU B 1 183 ? -0.745 -41.375 -22.391 1 98 183 LEU B CA 1
ATOM 3356 C C . LEU B 1 183 ? -1.135 -42.656 -21.688 1 98 183 LEU B C 1
ATOM 3358 O O . LEU B 1 183 ? -0.759 -43.75 -22.109 1 98 183 LEU B O 1
ATOM 3362 N N . LYS B 1 184 ? -1.952 -42.531 -20.609 1 97.94 184 LYS B N 1
ATOM 3363 C CA . LYS B 1 184 ? -2.43 -43.719 -19.891 1 97.94 184 LYS B CA 1
ATOM 3364 C C . LYS B 1 184 ? -3.383 -44.531 -20.75 1 97.94 184 LYS B C 1
ATOM 3366 O O . LYS B 1 184 ? -3.328 -45.781 -20.75 1 97.94 184 LYS B O 1
ATOM 3371 N N . LYS B 1 185 ? -4.133 -43.906 -21.594 1 97.88 185 LYS B N 1
ATOM 3372 C CA . LYS B 1 185 ? -5.035 -44.594 -22.516 1 97.88 185 LYS B CA 1
ATOM 3373 C C . LYS B 1 185 ? -4.258 -45.281 -23.625 1 97.88 185 LYS B C 1
ATOM 3375 O O . LYS B 1 185 ? -4.555 -46.438 -23.953 1 97.88 185 LYS B O 1
ATOM 3380 N N . LYS B 1 186 ? -3.285 -44.625 -24.125 1 97.62 186 LYS B N 1
ATOM 3381 C CA . LYS B 1 186 ? -2.449 -45.219 -25.156 1 97.62 186 LYS B CA 1
ATOM 3382 C C . LYS B 1 186 ? -1.686 -46.438 -24.641 1 97.62 186 LYS B C 1
ATOM 3384 O O . LYS B 1 186 ? -1.54 -47.438 -25.344 1 97.62 186 LYS B O 1
ATOM 3389 N N . LEU B 1 187 ? -1.24 -46.312 -23.391 1 97.38 187 LEU B N 1
ATOM 3390 C CA . LEU B 1 187 ? -0.514 -47.406 -22.766 1 97.38 187 LEU B CA 1
ATOM 3391 C C . LEU B 1 187 ? -1.414 -48.625 -22.609 1 97.38 187 LEU B C 1
ATOM 3393 O O . LEU B 1 187 ? -1.004 -49.75 -22.906 1 97.38 187 LEU B O 1
ATOM 3397 N N . ASN B 1 188 ? -2.629 -48.438 -22.234 1 96.94 188 ASN B N 1
ATOM 3398 C CA . ASN B 1 188 ? -3.58 -49.531 -22.078 1 96.94 188 ASN B CA 1
ATOM 3399 C C . ASN B 1 188 ? -3.943 -50.156 -23.422 1 96.94 188 ASN B C 1
ATOM 3401 O O . ASN B 1 188 ? -4.066 -51.375 -23.516 1 96.94 188 ASN B O 1
ATOM 3405 N N . LYS B 1 189 ? -4.043 -49.312 -24.422 1 96.44 189 LYS B N 1
ATOM 3406 C CA . LYS B 1 189 ? -4.344 -49.812 -25.766 1 96.44 189 LYS B CA 1
ATOM 3407 C C . LYS B 1 189 ? -3.197 -50.656 -26.297 1 96.44 189 LYS B C 1
ATOM 3409 O O . LYS B 1 189 ? -3.43 -51.688 -26.922 1 96.44 189 LYS B O 1
ATOM 3414 N N . GLU B 1 190 ? -1.987 -50.125 -25.969 1 94.75 190 GLU B N 1
ATOM 3415 C CA . GLU B 1 190 ? -0.824 -50.875 -26.438 1 94.75 190 GLU B CA 1
ATOM 3416 C C . GLU B 1 190 ? -0.693 -52.219 -25.719 1 94.75 190 GLU B C 1
ATOM 3418 O O . GLU B 1 190 ? -0.311 -53.219 -26.312 1 94.75 190 GLU B O 1
ATOM 3423 N N . LYS B 1 191 ? -1.062 -52.281 -24.469 1 95.88 191 LYS B N 1
ATOM 3424 C CA . LYS B 1 191 ? -1.056 -53.531 -23.703 1 95.88 191 LYS B CA 1
ATOM 3425 C C . LYS B 1 191 ? -2.09 -54.5 -24.234 1 95.88 191 LYS B C 1
ATOM 3427 O O . LYS B 1 191 ? -1.802 -55.688 -24.375 1 95.88 191 LYS B O 1
ATOM 3432 N N . ALA B 1 192 ? -3.258 -54.062 -24.656 1 95.62 192 ALA B N 1
ATOM 3433 C CA . ALA B 1 192 ? -4.324 -54.875 -25.203 1 95.62 192 ALA B CA 1
ATOM 3434 C C . ALA B 1 192 ? -3.949 -55.438 -26.578 1 95.62 192 ALA B C 1
ATOM 3436 O O . ALA B 1 192 ? -4.258 -56.562 -26.922 1 95.62 192 ALA B O 1
ATOM 3437 N N . LYS B 1 193 ? -3.293 -54.5 -27.297 1 94.06 193 LYS B N 1
ATOM 3438 C CA . LYS B 1 193 ? -2.836 -54.938 -28.625 1 94.06 193 LYS B CA 1
ATOM 3439 C C . LYS B 1 193 ? -1.831 -56.062 -28.531 1 94.06 193 LYS B C 1
ATOM 3441 O O . LYS B 1 193 ? -1.904 -57.031 -29.297 1 94.06 193 LYS B O 1
ATOM 3446 N N . CYS B 1 194 ? -0.894 -56 -27.516 1 93.56 194 CYS B N 1
ATOM 3447 C CA . CYS B 1 194 ? 0.116 -57.031 -27.328 1 93.56 194 CYS B CA 1
ATOM 3448 C C . CYS B 1 194 ? -0.528 -58.375 -26.922 1 93.56 194 CYS B C 1
ATOM 3450 O O . CYS B 1 194 ? -0.165 -59.406 -27.453 1 93.56 194 CYS B O 1
ATOM 3452 N N . GLU B 1 195 ? -1.546 -58.281 -26.125 1 93.62 195 GLU B N 1
ATOM 3453 C CA . GLU B 1 195 ? -2.256 -59.5 -25.703 1 93.62 195 GLU B CA 1
ATOM 3454 C C . GLU B 1 195 ? -3.035 -60.125 -26.859 1 93.62 195 GLU B C 1
ATOM 3456 O O . GLU B 1 195 ? -3.078 -61.344 -27 1 93.62 195 GLU B O 1
ATOM 3461 N N . ALA B 1 196 ? -3.588 -59.312 -27.703 1 94 196 ALA B N 1
ATOM 3462 C CA . ALA B 1 196 ? -4.355 -59.812 -28.859 1 94 196 ALA B CA 1
ATOM 3463 C C . ALA B 1 196 ? -3.445 -60.5 -29.875 1 94 196 ALA B C 1
ATOM 3465 O O . ALA B 1 196 ? -3.816 -61.5 -30.453 1 94 196 ALA B O 1
ATOM 3466 N N . ILE B 1 197 ? -2.281 -59.844 -30.031 1 91.25 197 ILE B N 1
ATOM 3467 C CA . ILE B 1 197 ? -1.329 -60.438 -30.969 1 91.25 197 ILE B CA 1
ATOM 3468 C C . ILE B 1 197 ? -0.871 -61.781 -30.469 1 91.25 197 ILE B C 1
ATOM 3470 O O . ILE B 1 197 ? -0.819 -62.75 -31.234 1 91.25 197 ILE B O 1
ATOM 3474 N N . GLU B 1 198 ? -0.566 -61.938 -29.188 1 91.38 198 GLU B N 1
ATOM 3475 C CA . GLU B 1 198 ? -0.139 -63.219 -28.594 1 91.38 198 GLU B CA 1
ATOM 3476 C C . GLU B 1 198 ? -1.222 -64.25 -28.734 1 91.38 198 GLU B C 1
ATOM 3478 O O . GLU B 1 198 ? -0.931 -65.438 -29.078 1 91.38 198 GLU B O 1
ATOM 3483 N N . LYS B 1 199 ? -2.477 -63.875 -28.531 1 93.75 199 LYS B N 1
ATOM 3484 C CA . LYS B 1 199 ? -3.598 -64.812 -28.641 1 93.75 199 LYS B CA 1
ATOM 3485 C C . LYS B 1 199 ? -3.799 -65.25 -30.078 1 93.75 199 LYS B C 1
ATOM 3487 O O . LYS B 1 199 ? -4.008 -66.438 -30.328 1 93.75 199 LYS B O 1
ATOM 3492 N N . ARG B 1 200 ? -3.699 -64.375 -30.984 1 93.69 200 ARG B N 1
ATOM 3493 C CA . ARG B 1 200 ? -3.885 -64.625 -32.406 1 93.69 200 ARG B CA 1
ATOM 3494 C C . ARG B 1 200 ? -2.809 -65.625 -32.906 1 93.69 200 ARG B C 1
ATOM 3496 O O . ARG B 1 200 ? -3.109 -66.562 -33.625 1 93.69 200 ARG B O 1
ATOM 3503 N N . GLU B 1 201 ? -1.567 -65.312 -32.5 1 91.88 201 GLU B N 1
ATOM 3504 C CA . GLU B 1 201 ? -0.461 -66.125 -32.969 1 91.88 201 GLU B CA 1
ATOM 3505 C C . GLU B 1 201 ? -0.52 -67.562 -32.344 1 91.88 201 GLU B C 1
ATOM 3507 O O . GLU B 1 201 ? -0.196 -68.5 -33 1 91.88 201 GLU B O 1
ATOM 3512 N N . ASN B 1 202 ? -0.977 -67.625 -31.094 1 91.19 202 ASN B N 1
ATOM 3513 C CA . ASN B 1 202 ? -1.145 -68.938 -30.438 1 91.19 202 ASN B CA 1
ATOM 3514 C C . ASN B 1 202 ? -2.225 -69.75 -31.125 1 91.19 202 ASN B C 1
ATOM 3516 O O . ASN B 1 202 ? -2.045 -70.938 -31.328 1 91.19 202 ASN B O 1
ATOM 3520 N N . GLU B 1 203 ? -3.307 -69.125 -31.547 1 93.88 203 GLU B N 1
ATOM 3521 C CA . GLU B 1 203 ? -4.391 -69.812 -32.25 1 93.88 203 GLU B CA 1
ATOM 3522 C C . GLU B 1 203 ? -3.947 -70.312 -33.625 1 93.88 203 GLU B C 1
ATOM 3524 O O . GLU B 1 203 ? -4.277 -71.438 -34.031 1 93.88 203 GLU B O 1
ATOM 3529 N N . LYS B 1 204 ? -3.213 -69.375 -34.219 1 91.94 204 LYS B N 1
ATOM 3530 C CA . LYS B 1 204 ? -2.682 -69.75 -35.531 1 91.94 204 LYS B CA 1
ATOM 3531 C C . LYS B 1 204 ? -1.733 -70.938 -35.406 1 91.94 204 LYS B C 1
ATOM 3533 O O . LYS B 1 204 ? -1.805 -71.875 -36.219 1 91.94 204 LYS B O 1
ATOM 3538 N N . ARG B 1 205 ? -0.848 -71 -34.406 1 91.69 205 ARG B N 1
ATOM 3539 C CA . ARG B 1 205 ? 0.107 -72.062 -34.156 1 91.69 205 ARG B CA 1
ATOM 3540 C C . ARG B 1 205 ? -0.611 -73.375 -33.875 1 91.69 205 ARG B C 1
ATOM 3542 O O . ARG B 1 205 ? -0.234 -74.438 -34.375 1 91.69 205 ARG B O 1
ATOM 3549 N N . GLN B 1 206 ? -1.691 -73.312 -33.094 1 92.38 206 GLN B N 1
ATOM 3550 C CA . GLN B 1 206 ? -2.447 -74.5 -32.719 1 92.38 206 GLN B CA 1
ATOM 3551 C C . GLN B 1 206 ? -3.176 -75.125 -33.938 1 92.38 206 GLN B C 1
ATOM 3553 O O . GLN B 1 206 ? -3.227 -76.312 -34.094 1 92.38 206 GLN B O 1
ATOM 3558 N N . SER B 1 207 ? -3.664 -74.188 -34.781 1 95.19 207 SER B N 1
ATOM 3559 C CA . SER B 1 207 ? -4.371 -74.625 -35.969 1 95.19 207 SER B CA 1
ATOM 3560 C C . SER B 1 207 ? -3.426 -75.312 -36.969 1 95.19 207 SER B C 1
ATOM 3562 O O . SER B 1 207 ? -3.764 -76.375 -37.531 1 95.19 207 SER B O 1
ATOM 3564 N N . GLU B 1 208 ? -2.262 -74.688 -37.062 1 93.81 208 GLU B N 1
ATOM 3565 C CA . GLU B 1 208 ? -1.268 -75.312 -37.969 1 93.81 208 GLU B CA 1
ATOM 3566 C C . GLU B 1 208 ? -0.748 -76.625 -37.438 1 93.81 208 GLU B C 1
ATOM 3568 O O . GLU B 1 208 ? -0.556 -77.562 -38.219 1 93.81 208 GLU B O 1
ATOM 3573 N N . GLU B 1 209 ? -0.52 -76.625 -36.125 1 92.56 209 GLU B N 1
ATOM 3574 C CA . GLU B 1 209 ? -0.08 -77.875 -35.5 1 92.56 209 GLU B CA 1
ATOM 3575 C C . GLU B 1 209 ? -1.105 -79 -35.719 1 92.56 209 GLU B C 1
ATOM 3577 O O . GLU B 1 209 ? -0.741 -80.125 -36 1 92.56 209 GLU B O 1
ATOM 3582 N N . ARG B 1 210 ? -2.395 -78.688 -35.656 1 94.56 210 ARG B N 1
ATOM 3583 C CA . ARG B 1 210 ? -3.449 -79.688 -35.875 1 94.56 210 ARG B CA 1
ATOM 3584 C C . ARG B 1 210 ? -3.465 -80.188 -37.312 1 94.56 210 ARG B C 1
ATOM 3586 O O . ARG B 1 210 ? -3.645 -81.375 -37.562 1 94.56 210 ARG B O 1
ATOM 3593 N N . LYS B 1 211 ? -3.262 -79.25 -38.188 1 95.25 211 LYS B N 1
ATOM 3594 C CA . LYS B 1 211 ? -3.23 -79.625 -39.625 1 95.25 211 LYS B CA 1
ATOM 3595 C C . LYS B 1 211 ? -2.074 -80.562 -39.906 1 95.25 211 LYS B C 1
ATOM 3597 O O . LYS B 1 211 ? -2.26 -81.562 -40.594 1 95.25 211 LYS B O 1
ATOM 3602 N N . TYR B 1 212 ? -0.841 -80.25 -39.406 1 94.19 212 TYR B N 1
ATOM 3603 C CA . TYR B 1 212 ? 0.335 -81.062 -39.656 1 94.19 212 TYR B CA 1
ATOM 3604 C C . TYR B 1 212 ? 0.191 -82.438 -38.969 1 94.19 212 TYR B C 1
ATOM 3606 O O . TYR B 1 212 ? 0.557 -83.438 -39.562 1 94.19 212 TYR B O 1
ATOM 3614 N N . THR B 1 213 ? -0.39 -82.375 -37.75 1 93.88 213 THR B N 1
ATOM 3615 C CA . THR B 1 213 ? -0.554 -83.625 -37.031 1 93.88 213 THR B CA 1
ATOM 3616 C C . THR B 1 213 ? -1.518 -84.562 -37.75 1 93.88 213 THR B C 1
ATOM 3618 O O . THR B 1 213 ? -1.283 -85.75 -37.844 1 93.88 213 THR B O 1
ATOM 3621 N N . THR B 1 214 ? -2.578 -84 -38.375 1 95.62 214 THR B N 1
ATOM 3622 C CA . THR B 1 214 ? -3.537 -84.75 -39.125 1 95.62 214 THR B CA 1
ATOM 3623 C C . THR B 1 214 ? -2.889 -85.312 -40.406 1 95.62 214 THR B C 1
ATOM 3625 O O . THR B 1 214 ? -3.084 -86.5 -40.75 1 95.62 214 THR B O 1
ATOM 3628 N N . GLU B 1 215 ? -2.102 -84.5 -40.938 1 95.19 215 GLU B N 1
ATOM 3629 C CA . GLU B 1 215 ? -1.412 -84.875 -42.156 1 95.19 215 GLU B CA 1
ATOM 3630 C C . GLU B 1 215 ? -0.377 -86 -41.875 1 95.19 215 GLU B C 1
ATOM 3632 O O . GLU B 1 215 ? -0.237 -86.938 -42.625 1 95.19 215 GLU B O 1
ATOM 3637 N N . LEU B 1 216 ? 0.315 -85.812 -40.812 1 94.31 216 LEU B N 1
ATOM 3638 C CA . LEU B 1 216 ? 1.302 -86.812 -40.406 1 94.31 216 LEU B CA 1
ATOM 3639 C C . LEU B 1 216 ? 0.632 -88.125 -40.062 1 94.31 216 LEU B C 1
ATOM 3641 O O . LEU B 1 216 ? 1.144 -89.188 -40.406 1 94.31 216 LEU B O 1
ATOM 3645 N N . GLN B 1 217 ? -0.502 -88.062 -39.406 1 94.44 217 GLN B N 1
ATOM 3646 C CA . GLN B 1 217 ? -1.233 -89.312 -39.062 1 94.44 217 GLN B CA 1
ATOM 3647 C C . GLN B 1 217 ? -1.732 -90 -40.312 1 94.44 217 GLN B C 1
ATOM 3649 O O . GLN B 1 217 ? -1.676 -91.25 -40.375 1 94.44 217 GLN B O 1
ATOM 3654 N N . PHE B 1 218 ? -2.107 -89.25 -41.219 1 95.5 218 PHE B N 1
ATOM 3655 C CA . PHE B 1 218 ? -2.584 -89.812 -42.469 1 95.5 218 PHE B CA 1
ATOM 3656 C C . PHE B 1 218 ? -1.461 -90.562 -43.188 1 95.5 218 PHE B C 1
ATOM 3658 O O . PHE B 1 218 ? -1.627 -91.688 -43.625 1 95.5 218 PHE B O 1
ATOM 3665 N N . LEU B 1 219 ? -0.284 -89.938 -43.281 1 93.88 219 LEU B N 1
ATOM 3666 C CA . LEU B 1 219 ? 0.857 -90.562 -44 1 93.88 219 LEU B CA 1
ATOM 3667 C C . LEU B 1 219 ? 1.402 -91.75 -43.25 1 93.88 219 LEU B C 1
ATOM 3669 O O . LEU B 1 219 ? 1.841 -92.75 -43.844 1 93.88 219 LEU B O 1
ATOM 3673 N N . THR B 1 220 ? 1.338 -91.625 -41.938 1 94.06 220 THR B N 1
ATOM 3674 C CA . THR B 1 220 ? 1.797 -92.75 -41.094 1 94.06 220 THR B CA 1
ATOM 3675 C C . THR B 1 220 ? 0.879 -93.938 -41.281 1 94.06 220 THR B C 1
ATOM 3677 O O . THR B 1 220 ? 1.351 -95.062 -41.344 1 94.06 220 THR B O 1
ATOM 3680 N N . LYS B 1 221 ? -0.408 -93.75 -41.375 1 94.38 221 LYS B N 1
ATOM 3681 C CA . LYS B 1 221 ? -1.361 -94.875 -41.562 1 94.38 221 LYS B CA 1
ATOM 3682 C C . LYS B 1 221 ? -1.19 -95.5 -42.969 1 94.38 221 LYS B C 1
ATOM 3684 O O . LYS B 1 221 ? -1.26 -96.688 -43.125 1 94.38 221 LYS B O 1
ATOM 3689 N N . THR B 1 222 ? -0.969 -94.562 -43.875 1 93.5 222 THR B N 1
ATOM 3690 C CA . THR B 1 222 ? -0.749 -95.062 -45.25 1 93.5 222 THR B CA 1
ATOM 3691 C C . THR B 1 222 ? 0.521 -95.938 -45.312 1 93.5 222 THR B C 1
ATOM 3693 O O . THR B 1 222 ? 0.544 -96.938 -46 1 93.5 222 THR B O 1
ATOM 3696 N N . ASN B 1 223 ? 1.543 -95.5 -44.688 1 90.44 223 ASN B N 1
ATOM 3697 C CA . ASN B 1 223 ? 2.799 -96.25 -44.656 1 90.44 223 ASN B CA 1
ATOM 3698 C C . ASN B 1 223 ? 2.625 -97.625 -43.969 1 90.44 223 ASN B C 1
ATOM 3700 O O . ASN B 1 223 ? 3.176 -98.625 -44.438 1 90.44 223 ASN B O 1
ATOM 3704 N N . LEU B 1 224 ? 1.837 -97.562 -42.906 1 91.5 224 LEU B N 1
ATOM 3705 C CA . LEU B 1 224 ? 1.58 -98.875 -42.219 1 91.5 224 LEU B CA 1
ATOM 3706 C C . LEU B 1 224 ? 0.785 -99.812 -43.094 1 91.5 224 LEU B C 1
ATOM 3708 O O . LEU B 1 224 ? 1.047 -101 -43.094 1 91.5 224 LEU B O 1
ATOM 3712 N N . GLN B 1 225 ? -0.124 -99.25 -43.781 1 93.56 225 GLN B N 1
ATOM 3713 C CA . GLN B 1 225 ? -0.928 -100.062 -44.688 1 93.56 225 GLN B CA 1
ATOM 3714 C C . GLN B 1 225 ? -0.072 -100.625 -45.812 1 93.56 225 GLN B C 1
ATOM 3716 O O . GLN B 1 225 ? -0.199 -101.812 -46.156 1 93.56 225 GLN B O 1
ATOM 3721 N N . LEU B 1 226 ? 0.849 -99.875 -46.375 1 90.75 226 LEU B N 1
ATOM 3722 C CA . LEU B 1 226 ? 1.732 -100.312 -47.438 1 90.75 226 LEU B CA 1
ATOM 3723 C 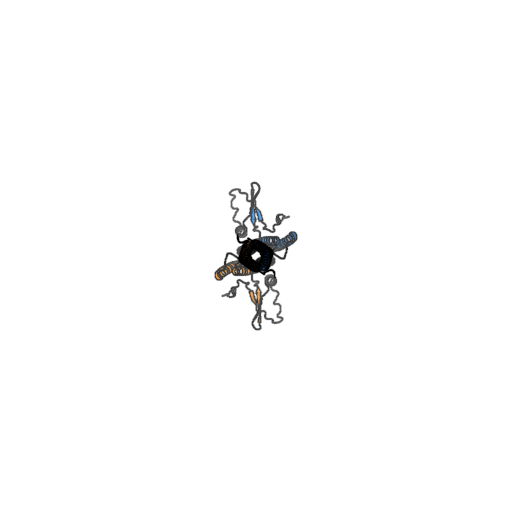C . LEU B 1 226 ? 2.73 -101.312 -46.938 1 90.75 226 LEU B C 1
ATOM 3725 O O . LEU B 1 226 ? 3.049 -102.312 -47.625 1 90.75 226 LEU B O 1
ATOM 3729 N N . GLU B 1 227 ? 3.139 -101.125 -45.75 1 91.12 227 GLU B N 1
ATOM 3730 C CA . GLU B 1 227 ? 4.047 -102.062 -45.125 1 91.12 227 GLU B CA 1
ATOM 3731 C C . GLU B 1 227 ? 3.357 -103.438 -44.906 1 91.12 227 GLU B C 1
ATOM 3733 O O . GLU B 1 227 ? 3.953 -104.5 -45.125 1 91.12 227 GLU B O 1
ATOM 3738 N N . THR B 1 228 ? 2.119 -103.438 -44.438 1 91.5 228 THR B N 1
ATOM 3739 C CA . THR B 1 228 ? 1.354 -104.625 -44.188 1 91.5 228 THR B CA 1
ATOM 3740 C C . THR B 1 228 ? 1.065 -105.375 -45.5 1 91.5 228 THR B C 1
ATOM 3742 O O . THR B 1 228 ? 1.137 -106.625 -45.562 1 91.5 228 THR B O 1
ATOM 3745 N N . GLN B 1 229 ? 0.814 -104.625 -46.5 1 89.88 229 GLN B N 1
ATOM 3746 C CA . GLN B 1 229 ? 0.553 -105.188 -47.812 1 89.88 229 GLN B CA 1
ATOM 3747 C C . GLN B 1 229 ? 1.815 -105.812 -48.406 1 89.88 229 GLN B C 1
ATOM 3749 O O . GLN B 1 229 ? 1.758 -106.938 -49 1 89.88 229 GLN B O 1
ATOM 3754 N N . LEU B 1 230 ? 2.906 -105.188 -48.25 1 87.31 230 LEU B N 1
ATOM 3755 C CA . LEU B 1 230 ? 4.188 -105.75 -48.75 1 87.31 230 LEU B CA 1
ATOM 3756 C C . LEU B 1 230 ? 4.586 -107 -48 1 87.31 230 LEU B C 1
ATOM 3758 O O . LEU B 1 230 ? 5.133 -107.938 -48.594 1 87.31 230 LEU B O 1
ATOM 3762 N N . GLN B 1 231 ? 4.371 -107 -46.75 1 87.12 231 GLN B N 1
ATOM 3763 C CA . GLN B 1 231 ? 4.652 -108.188 -45.938 1 87.12 231 GLN B CA 1
ATOM 3764 C C . GLN B 1 231 ? 3.736 -109.375 -46.344 1 87.12 231 GLN B C 1
ATOM 3766 O O . GLN B 1 231 ? 4.145 -110.562 -46.312 1 87.12 231 GLN B O 1
ATOM 3771 N N . GLY B 1 232 ? 2.549 -109.062 -46.656 1 84.75 232 GLY B N 1
ATOM 3772 C CA . GLY B 1 232 ? 1.609 -110.062 -47.094 1 84.75 232 GLY B CA 1
ATOM 3773 C C . GLY B 1 232 ? 1.979 -110.688 -48.438 1 84.75 232 GLY B C 1
ATOM 3774 O O . GLY B 1 232 ? 1.713 -111.875 -48.656 1 84.75 232 GLY B O 1
ATOM 3775 N N . VAL B 1 233 ? 2.582 -110.062 -49.344 1 81.38 233 VAL B N 1
ATOM 3776 C CA . VAL B 1 233 ? 2.93 -110.562 -50.688 1 81.38 233 VAL B CA 1
ATOM 3777 C C . VAL B 1 233 ? 4.246 -111.312 -50.625 1 81.38 233 VAL B C 1
ATOM 3779 O O . VAL B 1 233 ? 4.488 -112.188 -51.438 1 81.38 233 VAL B O 1
ATOM 3782 N N . THR B 1 234 ? 5.121 -111.125 -49.844 1 75.5 234 THR B N 1
ATOM 3783 C CA . THR B 1 234 ? 6.418 -111.812 -49.75 1 75.5 234 THR B CA 1
ATOM 3784 C C . THR B 1 234 ? 6.332 -113.062 -48.844 1 75.5 234 THR B C 1
ATOM 3786 O O . THR B 1 234 ? 7.254 -113.875 -48.812 1 75.5 234 THR B O 1
ATOM 3789 N N . THR B 1 235 ? 5.473 -113.312 -48.125 1 70.38 235 THR B N 1
ATOM 3790 C CA . THR B 1 235 ? 5.367 -114.562 -47.375 1 70.38 235 THR B CA 1
ATOM 3791 C C . THR B 1 235 ? 4.727 -115.688 -48.188 1 70.38 235 THR B C 1
ATOM 3793 O O . THR B 1 235 ? 3.629 -115.5 -48.719 1 70.38 235 THR B O 1
ATOM 3796 N N . PRO B 1 236 ? 5.441 -116.75 -48.656 1 60.31 236 PRO B N 1
ATOM 3797 C CA . PRO B 1 236 ? 4.93 -117.875 -49.406 1 60.31 236 PRO B CA 1
ATOM 3798 C C . PRO B 1 236 ? 3.67 -118.5 -48.781 1 60.31 236 PRO B C 1
ATOM 3800 O O . PRO B 1 236 ? 3.5 -118.438 -47.562 1 60.31 236 PRO B O 1
ATOM 3803 N N . LYS B 1 237 ? 2.504 -118.438 -49.594 1 54.94 237 LYS B N 1
ATOM 3804 C CA . LYS B 1 237 ? 1.465 -119.375 -49.125 1 54.94 237 LYS B CA 1
ATOM 3805 C C . LYS B 1 237 ? 2.07 -120.688 -48.594 1 54.94 237 LYS B C 1
ATOM 3807 O O . LYS B 1 237 ? 2.812 -121.375 -49.281 1 54.94 237 LYS B O 1
ATOM 3812 N N . LYS B 1 238 ? 2.23 -120.75 -47.344 1 41.16 238 LYS B N 1
ATOM 3813 C CA . LYS B 1 238 ? 2.279 -122.188 -47.062 1 41.16 238 LYS B CA 1
ATOM 3814 C C . LYS B 1 238 ? 1.079 -122.875 -47.688 1 41.16 238 LYS B C 1
ATOM 3816 O O . LYS B 1 238 ? -0.05 -122.375 -47.594 1 41.16 238 LYS B O 1
#

Sequence (476 aa):
MAEKNVVLDQTGDLSQVRQKKVRYLSASADPPPQSAPTEATGQKNKEILNGMFPPRDWEEGNQLWLQQVSSAPCTRTDVLNLEDLLNRKLEQRQARRKGICPVRRELFSQCFDELIRQVTINCAERGLLLLRARDESQMTIAAFQTLYESSVAFGMRKALQDEQGEAVMKKSISDLETEIHGLKKKLNKEKAKCEAIEKRENEKRQSEERKYTTELQFLTKTNLQLETQLQGVTTPKKMAEKNVVLDQTGDLSQVRQKKVRYLSASADPPPQSAPTEATGQKNKEILNGMFP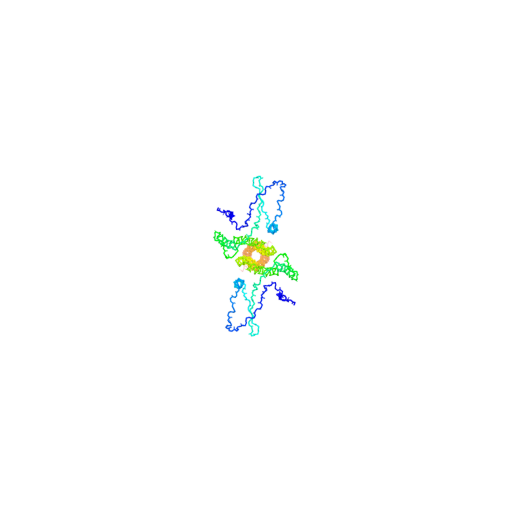PRDWEEGNQLWLQQVSSAPCTRTDVLNLEDLLNRKLEQRQARRKGICPVRRELFSQCFDELIRQVTINCAERGLLLLRARDESQMTIAAFQTLYESSVAFGMRKALQDEQGEAVMKKSISDLETEIHGLKKKLNKEKAKCEAIEKRENEKRQSEERKYTTELQFLTKTNLQLETQLQGVTTPKK

InterPro domains:
  IPR019347 Axonemal dynein light chain [PF10211] (47-231)
  IPR019347 Axonemal dynein light chain [PTHR13183] (22-238)

Solvent-accessible surface area (backbone atoms only — not comparable to full-atom values): 26435 Å² total; per-residue (Å²): 133,84,79,78,72,74,71,72,64,87,64,86,61,69,52,67,61,45,44,80,40,74,51,70,82,68,83,77,76,70,77,73,81,84,64,62,79,72,51,53,57,44,50,53,39,40,53,51,46,40,68,78,42,66,60,48,72,46,73,57,89,94,40,51,37,39,28,35,65,63,67,69,81,73,54,72,68,53,46,53,49,50,52,50,50,51,53,49,51,40,59,75,66,65,45,53,85,74,72,84,35,69,65,42,50,50,48,41,50,25,47,46,52,44,49,37,51,50,41,22,64,77,35,54,68,54,17,53,53,49,49,51,41,51,50,51,53,50,51,44,38,51,48,33,47,51,50,31,52,50,51,52,51,52,43,52,54,51,51,53,52,49,52,51,50,49,50,53,49,52,49,50,44,52,52,48,53,50,50,44,53,51,49,52,51,51,39,52,50,50,53,50,49,38,53,49,50,55,51,51,51,51,50,50,49,52,52,50,50,50,52,49,51,52,51,46,51,51,45,51,51,50,37,51,51,42,50,54,52,46,54,60,70,70,52,75,82,123,129,82,80,75,74,75,67,72,64,88,64,88,61,68,52,64,60,47,44,80,39,74,51,71,81,69,82,77,77,70,76,72,80,84,65,63,79,71,51,53,57,44,50,53,40,41,54,52,46,40,67,79,42,66,60,49,72,46,74,58,89,94,40,51,37,36,28,36,66,62,67,68,85,72,53,72,68,53,47,54,49,50,51,50,50,50,53,49,50,40,59,74,66,64,46,54,86,73,73,86,34,68,66,42,50,50,50,42,50,24,46,46,52,41,51,37,51,50,41,22,65,75,36,55,70,53,17,52,52,49,48,52,41,50,50,51,52,52,49,43,37,51,47,34,46,48,50,28,51,50,51,50,52,53,43,52,52,50,51,54,51,49,52,52,51,49,51,54,50,54,51,50,44,51,52,46,53,51,49,44,53,51,51,54,50,51,39,52,50,51,53,51,50,38,52,48,50,53,51,52,52,51,50,51,50,53,53,50,50,50,52,49,52,52,51,47,51,48,45,50,50,50,38,52,51,43,50,53,52,45,55,59,70,70,50,75,83,123

Secondary structure (DSSP, 8-state):
---------SS------EEEEE--------------HHHHHHHHHHHHHHHHSPPEEEEETTEEEEEEE------HHHHHHHHHHHHHHHHHTT--SSS--HHHHHHHHHHHHHHHHHHHHH-HHHHHHHHHHHHHHHHHHHHHHHHHHHHHHHHHHHHHHHHHHHHHHHHHHHHHHHHHHHHHHHHHHHHHHHHHHHHHHHHHHHHHHHHHHHHHHHHHHHHHHHHHHHHHHHS---/---------SSS-----EEEEE--------------HHHHHHHHHHHHHHHHSPPEEEEETTEEEEEEE------HHHHHHHHHHHHHHHHHTT--SSS--HHHHHHHHHHHHHHHHHHHHH-HHHHHHHHHHHHHHHHHHHHHHHHHHHHHHHHHHHHHHHHHHHHHHHHHHHHHHHHHHHHHHHHHHHHHHHHHHHHHHHHHHHHHHHHHHHHHHHHHHHHHHHHHHHHHHHS---

Nearest PDB structures (foldseek):
  8j07-assembly1_e9  TM=7.086E-01  e=2.743E-19  Homo sapiens
  8glv-assembly1_La  TM=7.289E-01  e=6.102E-18  Chlamydomonas reinhardtii
  8j07-assembly1_e8  TM=6.285E-01  e=1.010E-18  Homo sapiens
  8j07-assembly1_e5  TM=6.507E-01  e=1.983E-17  Homo sapiens
  8glv-assembly1_Kn  TM=6.342E-01  e=2.389E-17  Chlamydomonas reinhardtii

pLDDT: mean 81.47, std 21.33, range [20.89, 98.25]